Protein AF-A0A1Y1ILW2-F1 (afdb_monomer_lite)

Radius of gyration: 22.12 Å; chains: 1; bounding box: 66×62×63 Å

Structure (mmCIF, N/CA/C/O backbone):
data_AF-A0A1Y1ILW2-F1
#
_entry.id   AF-A0A1Y1ILW2-F1
#
loop_
_atom_site.group_PDB
_atom_site.id
_atom_site.type_symbol
_atom_site.label_atom_id
_atom_site.label_alt_id
_atom_site.label_comp_id
_atom_site.label_asym_id
_atom_site.label_entity_id
_atom_site.label_seq_id
_atom_site.pdbx_PDB_ins_code
_atom_site.Cartn_x
_atom_site.Cartn_y
_atom_site.Cartn_z
_atom_site.occupancy
_atom_site.B_iso_or_equiv
_atom_site.auth_seq_id
_atom_site.auth_comp_id
_atom_site.auth_asym_id
_atom_site.auth_atom_id
_atom_site.pdbx_PDB_model_num
ATOM 1 N N . MET A 1 1 ? 7.623 4.676 -37.669 1.00 34.78 1 MET A N 1
ATOM 2 C CA . MET A 1 1 ? 8.479 3.939 -36.717 1.00 34.78 1 MET A CA 1
ATOM 3 C C . MET A 1 1 ? 7.979 2.504 -36.694 1.00 34.78 1 MET A C 1
ATOM 5 O O . MET A 1 1 ? 6.763 2.345 -36.646 1.00 34.78 1 MET A O 1
ATOM 9 N N . PRO A 1 2 ? 8.833 1.483 -36.864 1.00 28.48 2 PRO A N 1
ATOM 10 C CA . PRO A 1 2 ? 8.373 0.099 -36.853 1.00 28.48 2 PRO A CA 1
ATOM 11 C C . PRO A 1 2 ? 7.865 -0.247 -35.448 1.00 28.48 2 PRO A C 1
ATOM 13 O O . PRO A 1 2 ? 8.516 0.087 -34.461 1.00 28.48 2 PRO A O 1
ATOM 16 N N . LEU A 1 3 ? 6.685 -0.864 -35.373 1.00 36.03 3 LEU A N 1
ATOM 17 C CA . LEU A 1 3 ? 6.118 -1.411 -34.140 1.00 36.03 3 LEU A CA 1
ATOM 18 C C . LEU A 1 3 ? 7.143 -2.366 -33.515 1.00 36.03 3 LEU A C 1
ATOM 20 O O . LEU A 1 3 ? 7.655 -3.244 -34.212 1.00 36.03 3 LEU A O 1
ATOM 24 N N . ALA A 1 4 ? 7.452 -2.181 -32.230 1.00 46.06 4 ALA A N 1
ATOM 25 C CA . ALA A 1 4 ? 8.273 -3.109 -31.466 1.00 46.06 4 ALA A CA 1
ATOM 26 C C . ALA A 1 4 ? 7.672 -4.519 -31.588 1.00 46.06 4 ALA A C 1
ATOM 28 O O . ALA A 1 4 ? 6.571 -4.792 -31.109 1.00 46.06 4 ALA A O 1
ATOM 29 N N . GLY A 1 5 ? 8.360 -5.400 -32.313 1.00 46.09 5 GLY A N 1
ATOM 30 C CA . GLY A 1 5 ? 7.924 -6.773 -32.508 1.00 46.09 5 GLY A CA 1
ATOM 31 C C . GLY A 1 5 ? 8.188 -7.571 -31.242 1.00 46.09 5 GLY A C 1
ATOM 32 O O . GLY A 1 5 ? 9.338 -7.855 -30.921 1.00 46.09 5 GLY A O 1
ATOM 33 N N . SER A 1 6 ? 7.129 -7.949 -30.538 1.00 53.12 6 SER A N 1
ATOM 34 C CA . SER A 1 6 ? 7.211 -8.918 -29.452 1.00 53.12 6 SER A CA 1
ATOM 35 C C . SER A 1 6 ? 7.331 -10.319 -30.055 1.00 53.12 6 SER A C 1
ATOM 37 O O . SER A 1 6 ? 6.362 -10.823 -30.617 1.00 53.12 6 SER A O 1
ATOM 39 N N . GLN A 1 7 ? 8.516 -10.936 -30.008 1.00 54.72 7 GLN A N 1
ATOM 40 C CA . GLN A 1 7 ? 8.699 -12.319 -30.463 1.00 54.72 7 GLN A CA 1
ATOM 41 C C . GLN A 1 7 ? 8.722 -13.262 -29.261 1.00 54.72 7 GLN A C 1
ATOM 43 O O . GLN A 1 7 ? 9.647 -13.235 -28.450 1.00 54.72 7 GLN A O 1
ATOM 48 N N . CYS A 1 8 ? 7.699 -14.108 -29.166 1.00 59.03 8 CYS A N 1
ATOM 49 C CA . CYS A 1 8 ? 7.719 -15.275 -28.297 1.00 59.03 8 CYS A CA 1
ATOM 50 C C . CYS A 1 8 ? 8.484 -16.402 -28.992 1.00 59.03 8 CYS A C 1
ATOM 52 O O . CYS A 1 8 ? 8.041 -16.928 -30.012 1.00 59.03 8 CYS A O 1
ATOM 54 N N . GLY A 1 9 ? 9.667 -16.724 -28.466 1.00 60.38 9 GLY A N 1
ATOM 55 C CA . GLY A 1 9 ? 10.468 -17.866 -28.895 1.00 60.38 9 GLY A CA 1
ATOM 56 C C . GLY A 1 9 ? 10.091 -19.144 -28.139 1.00 60.38 9 GLY A C 1
ATOM 57 O O . GLY A 1 9 ? 8.962 -19.312 -27.683 1.00 60.38 9 GLY A O 1
ATOM 58 N N . ALA A 1 10 ? 11.059 -20.051 -27.973 1.00 51.84 10 ALA A N 1
ATOM 59 C CA . ALA A 1 10 ? 10.920 -21.305 -27.228 1.00 51.84 10 ALA A CA 1
ATOM 60 C C . ALA A 1 10 ? 10.729 -21.067 -25.710 1.00 51.84 10 ALA A C 1
ATOM 62 O O . ALA A 1 10 ? 11.658 -21.243 -24.928 1.00 51.84 10 ALA A O 1
ATOM 63 N N . ALA A 1 11 ? 9.519 -20.658 -25.310 1.00 61.09 11 ALA A N 1
ATOM 64 C CA . ALA A 1 11 ? 9.066 -20.358 -23.942 1.00 61.09 11 ALA A CA 1
ATOM 65 C C . ALA A 1 11 ? 9.570 -19.047 -23.301 1.00 61.09 11 ALA A C 1
ATOM 67 O O . ALA A 1 11 ? 9.170 -18.730 -22.180 1.00 61.09 11 ALA A O 1
ATOM 68 N N . GLN A 1 12 ? 10.387 -18.258 -24.003 1.00 70.94 12 GLN A N 1
ATOM 69 C CA . GLN A 1 12 ? 10.862 -16.953 -23.535 1.00 70.94 12 GLN A CA 1
ATOM 70 C C . GLN A 1 12 ? 10.507 -15.833 -24.515 1.00 70.94 12 GLN A C 1
ATOM 72 O O . GLN A 1 12 ? 10.557 -16.001 -25.736 1.00 70.94 12 GLN A O 1
ATOM 77 N N . PHE A 1 13 ? 10.157 -14.690 -23.940 1.00 80.50 13 PHE A N 1
ATOM 78 C CA . PHE A 1 13 ? 9.831 -13.437 -24.592 1.00 80.50 13 PHE A CA 1
ATOM 79 C C . PHE A 1 13 ? 10.941 -12.417 -24.332 1.00 80.50 13 PHE A C 1
ATOM 81 O O . PHE A 1 13 ? 11.437 -12.317 -23.208 1.00 80.50 13 PHE A O 1
ATOM 88 N N . ARG A 1 14 ? 11.283 -11.647 -25.372 1.00 82.69 14 ARG A N 1
ATOM 89 C CA . ARG A 1 14 ? 12.116 -10.445 -25.279 1.00 82.69 14 ARG A CA 1
ATOM 90 C C . ARG A 1 14 ? 11.407 -9.262 -25.933 1.00 82.69 14 ARG A C 1
ATOM 92 O O . ARG A 1 14 ? 11.089 -9.314 -27.122 1.00 82.69 14 ARG A O 1
ATOM 99 N N . HIS A 1 15 ? 11.187 -8.200 -25.165 1.00 83.19 15 HIS A N 1
ATOM 100 C CA . HIS A 1 15 ? 10.665 -6.914 -25.626 1.00 83.19 15 HIS A CA 1
ATOM 101 C C . HIS A 1 15 ? 11.775 -5.878 -25.711 1.00 83.19 15 HIS A C 1
ATOM 103 O O . HIS A 1 15 ? 12.631 -5.832 -24.828 1.00 83.19 15 HIS A O 1
ATOM 109 N N . LEU A 1 16 ? 11.700 -4.989 -26.699 1.00 83.06 16 LEU A N 1
ATOM 110 C CA . LEU A 1 16 ? 12.537 -3.794 -26.776 1.00 83.06 16 LEU A CA 1
ATOM 111 C C . LEU A 1 16 ? 11.664 -2.598 -27.165 1.00 83.06 16 LEU A C 1
ATOM 113 O O . LEU A 1 16 ? 11.138 -2.565 -28.277 1.00 83.06 16 LEU A O 1
ATOM 117 N N . ALA A 1 17 ? 11.541 -1.620 -26.271 1.00 82.62 17 ALA A N 1
ATOM 118 C CA . ALA A 1 17 ? 10.835 -0.363 -26.514 1.00 82.62 17 ALA A CA 1
ATOM 119 C C . ALA A 1 17 ? 11.516 0.775 -25.747 1.00 82.62 17 ALA A C 1
ATOM 121 O O . ALA A 1 17 ? 11.835 0.612 -24.580 1.00 82.62 17 ALA A O 1
ATOM 122 N N . GLU A 1 18 ? 11.782 1.900 -26.418 1.00 75.00 18 GLU A N 1
ATOM 123 C CA . GLU A 1 18 ? 12.228 3.168 -25.798 1.00 75.00 18 GLU A CA 1
ATOM 124 C C . GLU A 1 18 ? 13.417 3.059 -24.811 1.00 75.00 18 GLU A C 1
ATOM 126 O O . GLU A 1 18 ? 13.522 3.795 -23.835 1.00 75.00 18 GLU A O 1
ATOM 131 N N . GLY A 1 19 ? 14.359 2.141 -25.064 1.00 78.19 19 GLY A N 1
ATOM 132 C CA . GLY A 1 19 ? 15.512 1.913 -24.177 1.00 78.19 19 GLY A CA 1
ATOM 133 C C . GLY A 1 19 ? 15.200 1.058 -22.941 1.00 78.19 19 GLY A C 1
ATOM 134 O O . GLY A 1 19 ? 16.060 0.894 -22.073 1.00 78.19 19 GLY A O 1
ATOM 135 N N . ILE A 1 20 ? 13.995 0.490 -22.871 1.00 87.06 20 ILE A N 1
ATOM 136 C CA . ILE A 1 20 ? 13.592 -0.594 -21.980 1.00 87.06 20 ILE A CA 1
ATOM 137 C C . ILE A 1 20 ? 13.688 -1.923 -22.724 1.00 87.06 20 ILE A C 1
ATOM 139 O O . ILE A 1 20 ? 13.201 -2.095 -23.845 1.00 87.06 20 ILE A O 1
ATOM 143 N N . MET A 1 21 ? 14.290 -2.890 -22.052 1.00 91.12 21 MET A N 1
ATOM 144 C CA . MET A 1 21 ? 14.319 -4.285 -22.439 1.00 91.12 21 MET A CA 1
ATOM 145 C C . MET A 1 21 ? 13.601 -5.112 -21.383 1.00 91.12 21 MET A C 1
ATOM 147 O O . MET A 1 21 ? 13.856 -4.952 -20.190 1.00 91.12 21 MET A O 1
ATOM 151 N N . VAL A 1 22 ? 12.712 -5.999 -21.818 1.00 92.19 22 VAL A N 1
ATOM 152 C CA . VAL A 1 22 ? 11.990 -6.909 -20.922 1.00 92.19 22 VAL A CA 1
ATOM 153 C C . VAL A 1 22 ? 12.237 -8.337 -21.364 1.00 92.19 22 VAL A C 1
ATOM 155 O O . VAL A 1 22 ? 11.965 -8.661 -22.514 1.00 92.19 22 VAL A O 1
ATOM 158 N N . ASP A 1 23 ? 12.712 -9.180 -20.454 1.00 92.62 23 ASP A N 1
ATOM 159 C CA . ASP A 1 23 ? 12.965 -10.600 -20.689 1.00 92.62 23 ASP A CA 1
ATOM 160 C C . ASP A 1 23 ? 12.167 -11.453 -19.694 1.00 92.62 23 ASP A C 1
ATOM 162 O O . ASP A 1 23 ? 12.207 -11.212 -18.489 1.00 92.62 23 ASP A O 1
ATOM 166 N N . GLY A 1 24 ? 11.479 -12.496 -20.153 1.00 90.38 24 GLY A N 1
ATOM 167 C CA . GLY A 1 24 ? 10.886 -13.494 -19.255 1.00 90.38 24 GLY A CA 1
ATOM 168 C C . GLY A 1 24 ? 9.936 -14.460 -19.961 1.00 90.38 24 GLY A C 1
ATOM 169 O O . GLY A 1 24 ? 10.094 -14.676 -21.161 1.00 90.38 24 GLY A O 1
ATOM 170 N N . PRO A 1 25 ? 9.012 -15.126 -19.252 1.00 87.31 25 PRO A N 1
ATOM 171 C CA . PRO A 1 25 ? 8.180 -16.162 -19.852 1.00 87.31 25 PRO A CA 1
ATOM 172 C C . PRO A 1 25 ? 7.079 -15.573 -20.742 1.00 87.31 25 PRO A C 1
ATOM 174 O O . PRO A 1 25 ? 6.517 -14.521 -20.444 1.00 87.31 25 PRO A O 1
ATOM 177 N N . CYS A 1 26 ? 6.744 -16.290 -21.816 1.00 80.88 26 CYS A N 1
ATOM 178 C CA . CYS A 1 26 ? 5.596 -15.964 -22.674 1.00 80.88 26 CYS A CA 1
ATOM 179 C C . CYS A 1 26 ? 4.250 -16.252 -21.999 1.00 80.88 26 CYS A C 1
ATOM 181 O O . CYS A 1 26 ? 3.268 -15.547 -22.223 1.00 80.88 26 CYS A O 1
ATOM 183 N N . GLU A 1 27 ? 4.218 -17.295 -21.170 1.00 90.88 27 GLU A N 1
ATOM 184 C CA . GLU A 1 27 ? 3.029 -17.750 -20.465 1.00 90.88 27 GLU A CA 1
ATOM 185 C C . GLU A 1 27 ? 3.339 -17.890 -18.975 1.00 90.88 27 GLU A C 1
ATOM 187 O O . GLU A 1 27 ? 4.360 -18.465 -18.589 1.00 90.88 27 GLU A O 1
ATOM 192 N N . CYS A 1 28 ? 2.434 -17.402 -18.133 1.00 93.94 28 CYS A N 1
ATOM 193 C CA . CYS A 1 28 ? 2.453 -17.659 -16.697 1.00 93.94 28 CYS A CA 1
ATOM 194 C C . CYS A 1 28 ? 1.222 -18.482 -16.311 1.00 93.94 28 CYS A C 1
ATOM 196 O O . CYS A 1 28 ? 0.184 -18.417 -16.960 1.00 93.94 28 CYS A O 1
ATOM 198 N N . VAL A 1 29 ? 1.304 -19.239 -15.220 1.00 93.81 29 VAL A N 1
ATOM 199 C CA . VAL A 1 29 ? 0.187 -20.072 -14.754 1.00 93.81 29 VAL A CA 1
ATOM 200 C C . VAL A 1 29 ? -0.616 -19.334 -13.686 1.00 93.81 29 VAL A C 1
ATOM 202 O O . VAL A 1 29 ? -0.028 -18.743 -12.777 1.00 93.81 29 VAL A O 1
ATOM 205 N N . VAL A 1 30 ? -1.951 -19.425 -13.751 1.00 93.44 30 VAL A N 1
ATOM 206 C CA . VAL A 1 30 ? -2.861 -18.879 -12.729 1.00 93.44 30 VAL A CA 1
ATOM 207 C C . VAL A 1 30 ? -2.389 -19.233 -11.318 1.00 93.44 30 VAL A C 1
ATOM 209 O O . VAL A 1 30 ? -2.195 -20.404 -10.971 1.00 93.44 30 VAL A O 1
ATOM 212 N N . GLY A 1 31 ? -2.243 -18.203 -10.488 1.00 90.38 31 GLY A N 1
ATOM 213 C CA . GLY A 1 31 ? -1.914 -18.333 -9.078 1.00 90.38 31 GLY A CA 1
ATOM 214 C C . GLY A 1 31 ? -0.495 -18.821 -8.797 1.00 90.38 31 GLY A C 1
ATOM 215 O O . GLY A 1 31 ? -0.198 -19.070 -7.634 1.00 90.38 31 GLY A O 1
ATOM 216 N N . VAL A 1 32 ? 0.382 -18.969 -9.794 1.00 92.31 32 VAL A N 1
ATOM 217 C CA . VAL A 1 32 ? 1.812 -19.270 -9.614 1.00 92.31 32 VAL A CA 1
ATOM 218 C C . VAL A 1 32 ? 2.605 -17.966 -9.716 1.00 92.31 32 VAL A C 1
ATOM 220 O O . VAL A 1 32 ? 2.258 -17.088 -10.500 1.00 92.31 32 VAL A O 1
ATOM 223 N N . LEU A 1 33 ? 3.652 -17.815 -8.897 1.00 93.06 33 LEU A N 1
ATOM 224 C CA . LEU A 1 33 ? 4.528 -16.645 -8.974 1.00 93.06 33 LEU A CA 1
ATOM 225 C C . LEU A 1 33 ? 5.248 -16.640 -10.326 1.00 93.06 33 LEU A C 1
ATOM 227 O O . LEU A 1 33 ? 5.954 -17.595 -10.646 1.00 93.06 33 LEU A O 1
ATOM 231 N N . CYS A 1 34 ? 5.071 -15.567 -11.085 1.00 94.88 34 CYS A N 1
ATOM 232 C CA . CYS A 1 34 ? 5.760 -15.324 -12.341 1.00 94.88 34 CYS A CA 1
ATOM 233 C C . CYS A 1 34 ? 6.741 -14.165 -12.174 1.00 94.88 34 CYS A C 1
ATOM 235 O O . CYS A 1 34 ? 6.528 -13.293 -11.327 1.00 94.88 34 CYS A O 1
ATOM 237 N N . SER A 1 35 ? 7.808 -14.150 -12.970 1.00 95.44 35 SER A N 1
ATOM 238 C CA . SER A 1 35 ? 8.770 -13.055 -12.950 1.00 95.44 35 SER A CA 1
ATOM 239 C C . SER A 1 35 ? 9.281 -12.686 -14.337 1.00 95.44 35 SER A C 1
ATOM 241 O O . SER A 1 35 ? 9.417 -13.531 -15.220 1.00 95.44 35 SER A O 1
ATOM 243 N N . LEU A 1 36 ? 9.566 -11.398 -14.509 1.00 94.88 36 LEU A N 1
ATOM 244 C CA . LEU A 1 36 ? 10.192 -10.804 -15.685 1.00 94.88 36 LEU A CA 1
ATOM 245 C C . LEU A 1 36 ? 11.435 -10.038 -15.224 1.00 94.88 36 LEU A C 1
ATOM 247 O O . LEU A 1 36 ? 11.463 -9.479 -14.129 1.00 94.88 36 LEU A O 1
ATOM 251 N N . THR A 1 37 ? 12.452 -9.971 -16.067 1.00 94.38 37 THR A N 1
ATOM 252 C CA . THR A 1 37 ? 13.574 -9.050 -15.906 1.00 94.38 37 THR A CA 1
ATOM 253 C C . THR A 1 37 ? 13.289 -7.807 -16.728 1.00 94.38 37 THR A C 1
ATOM 255 O O . THR A 1 37 ? 13.063 -7.897 -17.930 1.00 94.38 37 THR A O 1
ATOM 258 N N . VAL A 1 38 ? 13.315 -6.647 -16.086 1.00 91.88 38 VAL A N 1
ATOM 259 C CA . VAL A 1 38 ? 13.247 -5.343 -16.744 1.00 91.88 38 VAL A CA 1
ATOM 260 C C . VAL A 1 38 ? 14.638 -4.738 -16.694 1.00 91.88 38 VAL A C 1
ATOM 262 O O . VAL A 1 38 ? 15.273 -4.717 -15.643 1.00 91.88 38 VAL A O 1
ATOM 265 N N . LEU A 1 39 ? 15.127 -4.249 -17.819 1.00 90.62 39 LEU A N 1
ATOM 266 C CA . LEU A 1 39 ? 16.430 -3.625 -17.951 1.00 90.62 39 LEU A CA 1
ATOM 267 C C . LEU A 1 39 ? 16.278 -2.317 -18.699 1.00 90.62 39 LEU A C 1
ATOM 269 O O . LEU A 1 39 ? 15.481 -2.219 -19.627 1.00 90.62 39 LEU A O 1
ATOM 273 N N . SER A 1 40 ? 17.061 -1.321 -18.314 1.00 86.00 40 SER A N 1
ATOM 274 C CA . SER A 1 40 ? 17.118 -0.085 -19.067 1.00 86.00 40 SER A CA 1
ATOM 275 C C . SER A 1 40 ? 18.531 0.467 -19.175 1.00 86.00 40 SER A C 1
ATOM 277 O O . SER A 1 40 ? 19.337 0.307 -18.254 1.00 86.00 40 SER A O 1
ATOM 279 N N . GLU A 1 41 ? 18.813 1.100 -20.319 1.00 81.56 41 GLU A N 1
ATOM 280 C CA . GLU A 1 41 ? 20.087 1.775 -20.647 1.00 81.56 41 GLU A CA 1
ATOM 281 C C . GLU A 1 41 ? 19.949 3.312 -20.823 1.00 81.56 41 GLU A C 1
ATOM 283 O O . GLU A 1 41 ? 20.945 4.012 -20.957 1.00 81.56 41 GLU A O 1
ATOM 288 N N . ASN A 1 42 ? 18.725 3.860 -20.746 1.00 75.12 42 ASN A N 1
ATOM 289 C CA . ASN A 1 42 ? 18.446 5.296 -20.628 1.00 75.12 42 ASN A CA 1
ATOM 290 C C . ASN A 1 42 ? 18.387 5.867 -19.183 1.00 75.12 42 ASN A C 1
ATOM 292 O O . ASN A 1 42 ? 17.310 5.932 -18.591 1.00 75.12 42 ASN A O 1
ATOM 296 N N . GLU A 1 43 ? 19.505 6.385 -18.663 1.00 72.69 43 GLU A N 1
ATOM 297 C CA . GLU A 1 43 ? 19.672 6.903 -17.282 1.00 72.69 43 GLU A CA 1
ATOM 298 C C . GLU A 1 43 ? 18.587 7.864 -16.754 1.00 72.69 43 GLU A C 1
ATOM 300 O O . GLU A 1 43 ? 18.409 7.990 -15.539 1.00 72.69 43 GLU A O 1
ATOM 305 N N . THR A 1 44 ? 17.822 8.490 -17.655 1.00 67.06 44 THR A N 1
ATOM 306 C CA . THR A 1 44 ? 16.692 9.381 -17.357 1.00 67.06 44 THR A CA 1
ATOM 307 C C . THR A 1 44 ? 15.701 8.779 -16.350 1.00 67.06 44 THR A C 1
ATOM 309 O O . THR A 1 44 ? 15.153 9.518 -15.531 1.00 67.06 44 THR A O 1
ATOM 312 N N . TYR A 1 45 ? 15.502 7.453 -16.360 1.00 62.12 45 TYR A N 1
ATOM 313 C CA . TYR A 1 45 ? 14.399 6.805 -15.637 1.00 62.12 45 TYR A CA 1
ATOM 314 C C . TYR A 1 45 ? 14.751 6.172 -14.274 1.00 62.12 45 TYR A C 1
ATOM 316 O O . TYR A 1 45 ? 13.870 5.553 -13.679 1.00 62.12 45 TYR A O 1
ATOM 324 N N . TRP A 1 46 ? 15.996 6.243 -13.769 1.00 63.59 46 TRP A N 1
ATOM 325 C CA . TRP A 1 46 ? 16.350 5.490 -12.541 1.00 63.59 46 TRP A CA 1
ATOM 326 C C . TRP A 1 46 ? 17.480 6.017 -11.665 1.00 63.59 46 TRP A C 1
ATOM 328 O O . TRP A 1 46 ? 17.912 5.258 -10.794 1.00 63.59 46 TRP A O 1
ATOM 338 N N . ASP A 1 47 ? 18.000 7.233 -11.856 1.00 60.72 47 ASP A N 1
ATOM 339 C CA . ASP A 1 47 ? 19.113 7.727 -11.028 1.00 60.72 47 ASP A CA 1
ATOM 340 C C . ASP A 1 47 ? 18.854 7.482 -9.524 1.00 60.72 47 ASP A C 1
ATOM 342 O O . ASP A 1 47 ? 18.052 8.129 -8.852 1.00 60.72 47 ASP A O 1
ATOM 346 N N . THR A 1 48 ? 19.525 6.483 -8.955 1.00 51.66 48 THR A N 1
ATOM 347 C CA . THR A 1 48 ? 19.192 6.017 -7.610 1.00 51.66 48 THR A CA 1
ATOM 348 C C . THR A 1 48 ? 19.620 6.993 -6.533 1.00 51.66 48 THR A C 1
ATOM 350 O O . THR A 1 48 ? 19.037 6.972 -5.448 1.00 51.66 48 THR A O 1
ATOM 353 N N . LEU A 1 49 ? 20.609 7.837 -6.836 1.00 53.41 49 LEU A N 1
ATOM 354 C CA . LEU A 1 49 ? 21.180 8.811 -5.911 1.00 53.41 49 LEU A CA 1
ATOM 355 C C . LEU A 1 49 ? 20.346 10.087 -5.862 1.00 53.41 49 LEU A C 1
ATOM 357 O O . LEU A 1 49 ? 20.266 10.734 -4.816 1.00 53.41 49 LEU A O 1
ATOM 361 N N . ASN A 1 50 ? 19.672 10.418 -6.959 1.00 58.78 50 ASN A N 1
ATOM 362 C CA . ASN A 1 50 ? 18.686 11.474 -6.950 1.00 58.78 50 ASN A CA 1
ATOM 363 C C . ASN A 1 50 ? 17.380 10.954 -6.314 1.00 58.78 50 ASN A C 1
ATOM 365 O O . ASN A 1 50 ? 16.679 10.086 -6.843 1.00 58.78 50 ASN A O 1
ATOM 369 N N . LYS A 1 51 ? 17.048 11.474 -5.124 1.00 52.41 51 LYS A N 1
ATOM 370 C CA . LYS A 1 51 ? 15.775 11.176 -4.441 1.00 52.41 51 LYS A CA 1
ATOM 371 C C . LYS A 1 51 ? 14.569 11.668 -5.244 1.00 52.41 51 LYS A C 1
ATOM 373 O O . LYS A 1 51 ? 13.473 11.198 -5.010 1.00 52.41 51 LYS A O 1
ATOM 378 N N . GLU A 1 52 ? 14.762 12.589 -6.178 1.00 50.22 52 GLU A N 1
ATOM 379 C CA . GLU A 1 52 ? 13.740 13.077 -7.106 1.00 50.22 52 GLU A CA 1
ATOM 380 C C . GLU A 1 52 ? 13.735 12.302 -8.429 1.00 50.22 52 GLU A C 1
ATOM 382 O O . GLU A 1 52 ? 12.922 12.601 -9.300 1.00 50.22 52 GLU A O 1
ATOM 387 N N . ALA A 1 53 ? 14.631 11.321 -8.598 1.00 53.31 53 ALA A N 1
ATOM 388 C CA . ALA A 1 53 ? 14.662 10.520 -9.808 1.00 53.31 53 ALA A CA 1
ATOM 389 C C . ALA A 1 53 ? 13.423 9.656 -9.960 1.00 53.31 53 ALA A C 1
ATOM 391 O O . ALA A 1 53 ? 12.822 9.177 -8.995 1.00 53.31 53 ALA A O 1
ATOM 392 N N . GLN A 1 54 ? 13.131 9.444 -11.232 1.00 62.31 54 GLN A N 1
ATOM 393 C CA . GLN A 1 54 ? 11.987 8.739 -11.753 1.00 62.31 54 GLN A CA 1
ATOM 394 C C . GLN A 1 54 ? 11.976 7.287 -11.293 1.00 62.31 54 GLN A C 1
ATOM 396 O O . GLN A 1 54 ? 13.008 6.670 -11.017 1.00 62.31 54 GLN A O 1
ATOM 401 N N . GLU A 1 55 ? 10.772 6.745 -11.224 1.00 70.81 55 GLU A N 1
ATOM 402 C CA . GLU A 1 55 ? 10.574 5.341 -10.945 1.00 70.81 55 GLU A CA 1
ATOM 403 C C . GLU A 1 55 ? 9.740 4.684 -12.001 1.00 70.81 55 GLU A C 1
ATOM 405 O O . GLU A 1 55 ? 8.807 5.281 -12.541 1.00 70.81 55 GLU A O 1
ATOM 410 N N . ILE A 1 56 ? 10.050 3.411 -12.204 1.00 80.00 56 ILE A N 1
ATOM 411 C CA . ILE A 1 56 ? 9.224 2.551 -13.014 1.00 80.00 56 ILE A CA 1
ATOM 412 C C . ILE A 1 56 ? 8.147 1.872 -12.165 1.00 80.00 56 ILE A C 1
ATOM 414 O O . ILE A 1 56 ? 8.388 1.446 -11.036 1.00 80.00 56 ILE A O 1
ATOM 418 N N . VAL A 1 57 ? 6.962 1.733 -12.745 1.00 83.06 57 VAL A N 1
ATOM 419 C CA . VAL A 1 57 ? 5.877 0.885 -12.249 1.00 83.06 57 VAL A CA 1
ATOM 420 C C . VAL A 1 57 ? 5.461 -0.026 -13.394 1.00 83.06 57 VAL A C 1
ATOM 422 O O . VAL A 1 57 ? 5.287 0.439 -14.519 1.00 83.06 57 VAL A O 1
ATOM 425 N N . LEU A 1 58 ? 5.289 -1.317 -13.115 1.00 88.81 58 LEU A N 1
ATOM 426 C CA . LEU A 1 58 ? 4.771 -2.286 -14.077 1.00 88.81 58 LEU A CA 1
ATOM 427 C C . LEU A 1 58 ? 3.386 -2.737 -13.631 1.00 88.81 58 LEU A C 1
ATOM 429 O O . LEU A 1 58 ? 3.257 -3.382 -12.593 1.00 88.81 58 LEU A O 1
ATOM 433 N N . TYR A 1 59 ? 2.359 -2.418 -14.410 1.00 89.56 59 TYR A N 1
ATOM 434 C CA . TYR A 1 59 ? 0.990 -2.849 -14.139 1.00 89.56 59 TYR A CA 1
ATOM 435 C C . TYR A 1 59 ? 0.427 -3.684 -15.284 1.00 89.56 59 TYR A C 1
ATOM 437 O O . TYR A 1 59 ? 0.908 -3.638 -16.416 1.00 89.56 59 TYR A O 1
ATOM 445 N N . PHE A 1 60 ? -0.597 -4.464 -14.960 1.00 91.75 60 PHE A N 1
ATOM 446 C CA . PHE A 1 60 ? -1.248 -5.391 -15.872 1.00 91.75 60 PHE A CA 1
ATOM 447 C C . PHE A 1 60 ? -2.711 -4.999 -16.051 1.00 91.75 60 PHE A C 1
ATOM 449 O O . PHE A 1 60 ? -3.418 -4.766 -15.068 1.00 91.75 60 PHE A O 1
ATOM 456 N N . LEU A 1 61 ? -3.162 -4.957 -17.303 1.00 91.69 61 LEU A N 1
ATOM 457 C CA . LEU A 1 61 ? -4.551 -4.743 -17.696 1.00 91.69 61 LEU A CA 1
ATOM 458 C C . LEU A 1 61 ? -5.057 -5.962 -18.469 1.00 91.69 61 LEU A C 1
ATOM 460 O O . LEU A 1 61 ? -4.589 -6.227 -19.572 1.00 91.69 61 LEU A O 1
ATOM 464 N N . GLY A 1 62 ? -6.029 -6.684 -17.924 1.00 92.69 62 GLY A N 1
ATOM 465 C CA . GLY A 1 62 ? -6.627 -7.844 -18.587 1.00 92.69 62 GLY A CA 1
ATOM 466 C C . GLY A 1 62 ? -8.006 -8.163 -18.005 1.00 92.69 62 GLY A C 1
ATOM 467 O O . GLY A 1 62 ? -8.780 -7.236 -17.753 1.00 92.69 62 GLY A O 1
ATOM 468 N N . PRO A 1 63 ? -8.328 -9.445 -17.762 1.00 93.19 63 PRO A N 1
ATOM 469 C CA . PRO A 1 63 ? -9.507 -9.840 -16.985 1.00 93.19 63 PRO A CA 1
ATOM 470 C C . PRO A 1 63 ? -9.587 -9.153 -15.609 1.00 93.19 63 PRO A C 1
ATOM 472 O O . PRO A 1 63 ? -10.665 -8.744 -15.171 1.00 93.19 63 PRO A O 1
ATOM 475 N N . SER A 1 64 ? -8.430 -8.953 -14.974 1.00 91.88 64 SER A N 1
ATOM 476 C CA . SER A 1 64 ? -8.255 -8.165 -13.752 1.00 91.88 64 SER A CA 1
ATOM 477 C C . SER A 1 64 ? -7.134 -7.130 -13.894 1.00 91.88 64 SER A C 1
ATOM 479 O O . SER A 1 64 ? -6.389 -7.134 -14.880 1.00 91.88 64 SER A O 1
ATOM 481 N N . ARG A 1 65 ? -7.017 -6.210 -12.926 1.00 90.62 65 ARG A N 1
ATOM 482 C CA . ARG A 1 65 ? -5.821 -5.362 -12.780 1.00 90.62 65 ARG A CA 1
ATOM 483 C C . ARG A 1 65 ? -4.915 -5.880 -11.688 1.00 90.62 65 ARG A C 1
ATOM 485 O O . ARG A 1 65 ? -5.381 -6.266 -10.619 1.00 90.62 65 ARG A O 1
ATOM 492 N N . ALA A 1 66 ? -3.620 -5.763 -11.930 1.00 89.81 66 ALA A N 1
ATOM 493 C CA . ALA A 1 66 ? -2.604 -5.990 -10.919 1.00 89.81 66 ALA A CA 1
ATOM 494 C C . ALA A 1 66 ? -1.397 -5.087 -11.157 1.00 89.81 66 ALA A C 1
ATOM 496 O O . ALA A 1 66 ? -1.292 -4.403 -12.177 1.00 89.81 66 ALA A O 1
ATOM 497 N N . VAL A 1 67 ? -0.462 -5.130 -10.219 1.00 87.88 67 VAL A N 1
ATOM 498 C CA . VAL A 1 67 ? 0.842 -4.491 -10.334 1.00 87.88 67 VAL A CA 1
ATOM 499 C C . VAL A 1 67 ? 1.925 -5.519 -10.018 1.00 87.88 67 VAL A C 1
ATOM 501 O O . VAL A 1 67 ? 1.711 -6.406 -9.192 1.00 87.88 67 VAL A O 1
ATOM 504 N N . ALA A 1 68 ? 3.071 -5.427 -10.685 1.00 90.62 68 ALA A N 1
ATOM 505 C CA . ALA A 1 68 ? 4.234 -6.223 -10.334 1.00 90.62 68 ALA A CA 1
ATOM 506 C C . ALA A 1 68 ? 4.952 -5.612 -9.133 1.00 90.62 68 ALA A C 1
ATOM 508 O O . ALA A 1 68 ? 5.157 -4.403 -9.053 1.00 90.62 68 ALA A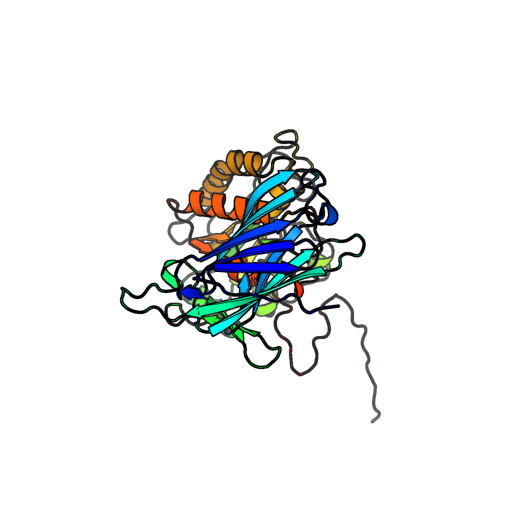 O 1
ATOM 509 N N . GLU A 1 69 ? 5.420 -6.467 -8.239 1.00 87.62 69 GLU A N 1
ATOM 510 C CA . GLU A 1 69 ? 6.406 -6.091 -7.244 1.00 87.62 69 GLU A CA 1
ATOM 511 C C . GLU A 1 69 ? 7.777 -5.983 -7.918 1.00 87.62 69 GLU A C 1
ATOM 513 O O . GLU A 1 69 ? 8.247 -6.932 -8.547 1.00 87.62 69 GLU A O 1
ATOM 518 N N . LEU A 1 70 ? 8.426 -4.827 -7.794 1.00 86.19 70 LEU A N 1
ATOM 519 C CA . LEU A 1 70 ? 9.730 -4.579 -8.399 1.00 86.19 70 LEU A CA 1
ATOM 520 C C . LEU A 1 70 ? 10.836 -4.703 -7.354 1.00 86.19 70 LEU A C 1
ATOM 522 O O . LEU A 1 70 ? 10.839 -3.999 -6.344 1.00 86.19 70 LEU A O 1
ATOM 526 N N . GLN A 1 71 ? 11.813 -5.561 -7.628 1.00 85.19 71 GLN A N 1
ATOM 527 C CA . GLN A 1 71 ? 13.055 -5.657 -6.875 1.00 85.19 71 GLN A CA 1
ATOM 528 C C . GLN A 1 71 ? 14.207 -5.166 -7.741 1.00 85.19 71 GLN A C 1
ATOM 530 O O . GLN A 1 71 ? 14.440 -5.681 -8.829 1.00 85.19 71 GLN A O 1
ATOM 535 N N . ALA A 1 72 ? 14.958 -4.193 -7.244 1.00 81.50 72 ALA A N 1
ATOM 536 C CA . ALA A 1 72 ? 16.185 -3.765 -7.890 1.00 81.50 72 ALA A CA 1
ATOM 537 C C . ALA A 1 72 ? 17.260 -4.860 -7.847 1.00 81.50 72 ALA A C 1
ATOM 539 O O . ALA A 1 72 ? 17.581 -5.370 -6.774 1.00 81.50 72 ALA A O 1
ATOM 540 N N . ASN A 1 73 ? 17.851 -5.168 -9.001 1.00 83.00 73 ASN A N 1
ATOM 541 C CA . ASN A 1 73 ? 18.969 -6.108 -9.109 1.00 83.00 73 ASN A CA 1
ATOM 542 C C . ASN A 1 73 ? 20.309 -5.379 -9.258 1.00 83.00 73 ASN A C 1
ATOM 544 O O . ASN A 1 73 ? 21.323 -5.809 -8.715 1.00 83.00 73 ASN A O 1
ATOM 548 N N . HIS A 1 74 ? 20.327 -4.293 -10.035 1.00 79.50 74 HIS A N 1
ATOM 549 C CA . HIS A 1 74 ? 21.542 -3.549 -10.351 1.00 79.50 74 HIS A CA 1
ATOM 550 C C . HIS A 1 74 ? 21.214 -2.108 -10.733 1.00 79.50 74 HIS A C 1
ATOM 552 O O . HIS A 1 74 ? 20.279 -1.885 -11.501 1.00 79.50 74 HIS A O 1
ATOM 558 N N . PHE A 1 75 ? 22.037 -1.169 -10.266 1.00 75.25 75 PHE A N 1
ATOM 559 C CA . PHE A 1 75 ? 21.992 0.234 -10.657 1.00 75.25 75 PHE A CA 1
ATOM 560 C C . PHE A 1 75 ? 23.396 0.781 -10.884 1.00 75.25 75 PHE A C 1
ATOM 562 O O . PHE A 1 75 ? 24.286 0.644 -10.046 1.00 75.25 75 PHE A O 1
ATOM 569 N N . SER A 1 76 ? 23.563 1.435 -12.022 1.00 74.31 76 SER A N 1
ATOM 570 C CA . SER A 1 76 ? 24.718 2.239 -12.392 1.00 74.31 76 SER A CA 1
ATOM 571 C C . SER A 1 76 ? 24.233 3.419 -13.243 1.00 74.31 76 SER A C 1
ATOM 573 O O . SER A 1 76 ? 23.110 3.361 -13.760 1.00 74.31 76 SER A O 1
ATOM 575 N N . PRO A 1 77 ? 25.060 4.460 -13.447 1.00 70.12 77 PRO A N 1
ATOM 576 C CA . PRO A 1 77 ? 24.717 5.539 -14.372 1.00 70.12 77 PRO A CA 1
ATOM 577 C C . PRO A 1 77 ? 24.353 5.017 -15.769 1.00 70.12 77 PRO A C 1
ATOM 579 O O . PRO A 1 77 ? 23.401 5.474 -16.373 1.00 70.12 77 PRO A O 1
ATOM 582 N N . ALA A 1 78 ? 25.036 3.975 -16.251 1.00 76.25 78 ALA A N 1
ATOM 583 C CA . ALA A 1 78 ? 24.810 3.441 -17.594 1.00 76.25 78 ALA A CA 1
ATOM 584 C C . ALA A 1 78 ? 23.648 2.437 -17.699 1.00 76.25 78 ALA A C 1
ATOM 586 O O . ALA A 1 78 ? 23.199 2.136 -18.802 1.00 76.25 78 ALA A O 1
ATOM 587 N N . ARG A 1 79 ? 23.210 1.834 -16.586 1.00 83.25 79 ARG A N 1
ATOM 588 C CA . ARG A 1 79 ? 22.276 0.700 -16.627 1.00 83.25 79 ARG A CA 1
ATOM 589 C C . ARG A 1 79 ? 21.545 0.490 -15.313 1.00 83.25 79 ARG A C 1
ATOM 591 O O . ARG A 1 79 ? 22.180 0.414 -14.259 1.00 83.25 79 ARG A O 1
ATOM 598 N N . ALA A 1 80 ? 20.248 0.226 -15.414 1.00 84.81 80 ALA A N 1
ATOM 599 C CA . ALA A 1 80 ? 19.437 -0.315 -14.333 1.00 84.81 80 ALA A CA 1
ATOM 600 C C . ALA A 1 80 ? 18.781 -1.636 -14.715 1.00 84.81 80 ALA A C 1
ATOM 602 O O . ALA A 1 80 ? 18.527 -1.917 -15.887 1.00 84.81 80 ALA A O 1
ATOM 603 N N . SER A 1 81 ? 18.502 -2.460 -13.710 1.00 88.50 81 SER A N 1
ATOM 604 C CA . SER A 1 81 ? 17.668 -3.640 -13.896 1.00 88.50 81 SER A CA 1
ATOM 605 C C . SER A 1 81 ? 16.879 -4.003 -12.650 1.00 88.50 81 SER A C 1
ATOM 607 O O . SER A 1 81 ? 17.353 -3.845 -11.520 1.00 88.50 81 SER A O 1
ATOM 609 N N . TRP A 1 82 ? 15.697 -4.556 -12.889 1.00 90.31 82 TRP A N 1
ATOM 610 C CA . TRP A 1 82 ? 14.742 -4.987 -11.887 1.00 90.31 82 TRP A CA 1
ATOM 611 C C . TRP A 1 82 ? 14.249 -6.396 -12.196 1.00 90.31 82 TRP A C 1
ATOM 613 O O . TRP A 1 82 ? 14.084 -6.771 -13.356 1.00 90.31 82 TRP A O 1
ATOM 623 N N . THR A 1 83 ? 13.964 -7.159 -11.149 1.00 92.50 83 THR A N 1
ATOM 624 C CA . THR A 1 83 ? 13.102 -8.335 -11.226 1.00 92.50 83 THR A CA 1
ATOM 625 C C . THR A 1 83 ? 11.690 -7.882 -10.899 1.00 92.50 83 THR A C 1
ATOM 627 O O . THR A 1 83 ? 11.444 -7.366 -9.810 1.00 92.50 83 THR A O 1
ATOM 630 N N . ALA A 1 84 ? 10.769 -8.063 -11.836 1.00 93.00 84 ALA A N 1
ATOM 631 C CA . ALA A 1 84 ? 9.356 -7.810 -11.645 1.00 93.00 84 ALA A CA 1
ATOM 632 C C . ALA A 1 84 ? 8.633 -9.122 -11.351 1.00 93.00 84 ALA A C 1
ATOM 634 O O . ALA A 1 84 ? 8.546 -9.977 -12.228 1.00 93.00 84 ALA A O 1
ATOM 635 N N . SER A 1 85 ? 8.115 -9.275 -10.137 1.00 93.56 85 SER A N 1
ATOM 636 C CA . SER A 1 85 ? 7.414 -10.475 -9.678 1.00 93.56 85 SER A CA 1
ATOM 637 C C . SER A 1 85 ? 5.918 -10.206 -9.553 1.00 93.56 85 SER A C 1
ATOM 639 O O . SER A 1 85 ? 5.510 -9.172 -9.031 1.00 93.56 85 SER A O 1
ATOM 641 N N . PHE A 1 86 ? 5.078 -11.127 -10.019 1.00 92.75 86 PHE A N 1
ATOM 642 C CA . PHE A 1 86 ? 3.623 -10.965 -9.973 1.00 92.75 86 PHE A CA 1
ATOM 643 C C . PHE A 1 86 ? 2.895 -12.306 -9.895 1.00 92.75 86 PHE A C 1
ATOM 645 O O . PHE A 1 86 ? 3.426 -13.361 -10.250 1.00 92.75 86 PHE A O 1
ATOM 652 N N . ARG A 1 87 ? 1.648 -12.260 -9.421 1.00 93.00 87 ARG A N 1
ATOM 653 C CA . ARG A 1 87 ? 0.741 -13.407 -9.358 1.00 93.00 87 ARG A CA 1
ATOM 654 C C . ARG A 1 87 ? -0.647 -12.965 -9.799 1.00 93.00 87 ARG A C 1
ATOM 65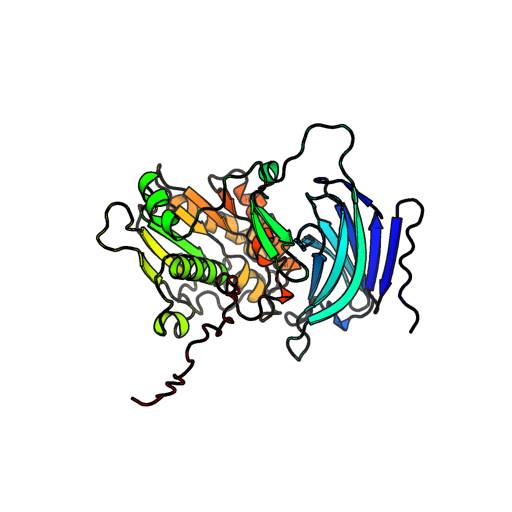6 O O . ARG A 1 87 ? -1.256 -12.123 -9.150 1.00 93.00 87 ARG A O 1
ATOM 663 N N . LEU A 1 88 ? -1.124 -13.538 -10.898 1.00 93.69 88 LEU A N 1
ATOM 664 C CA . LEU A 1 88 ? -2.438 -13.250 -11.471 1.00 93.69 88 LEU A CA 1
ATOM 665 C C . LEU A 1 88 ? -3.362 -14.450 -11.278 1.00 93.69 88 LEU A C 1
ATOM 667 O O . LEU A 1 88 ? -2.932 -15.600 -11.398 1.00 93.69 88 LEU A O 1
ATOM 671 N N . TRP A 1 89 ? -4.618 -14.177 -10.932 1.00 93.00 89 TRP A N 1
ATOM 672 C CA . TRP A 1 89 ? -5.588 -15.198 -10.521 1.00 93.00 89 TRP A CA 1
ATOM 673 C C . TRP A 1 89 ? -6.637 -15.521 -11.578 1.00 93.00 89 TRP A C 1
ATOM 675 O O . TRP A 1 89 ? -7.249 -16.586 -11.505 1.00 93.00 89 TRP A O 1
ATOM 685 N N . ASP A 1 90 ? -6.800 -14.654 -12.571 1.00 93.06 90 ASP A N 1
ATOM 686 C CA . ASP A 1 90 ? -7.694 -14.888 -13.695 1.00 93.06 90 ASP A CA 1
ATOM 687 C C . ASP A 1 90 ? -6.872 -15.265 -14.929 1.00 93.06 90 ASP A C 1
ATOM 689 O O . ASP A 1 90 ? -5.835 -14.670 -15.223 1.00 93.06 90 ASP A O 1
ATOM 693 N N . ALA A 1 91 ? -7.322 -16.295 -15.642 1.00 94.12 91 ALA A N 1
ATOM 694 C CA . ALA A 1 91 ? -6.715 -16.685 -16.906 1.00 94.12 91 ALA A CA 1
ATOM 695 C C . ALA A 1 91 ? -7.135 -15.719 -18.022 1.00 94.12 91 ALA A C 1
ATOM 697 O O . ALA A 1 91 ? -8.273 -15.249 -18.045 1.00 94.12 91 ALA A O 1
ATOM 698 N N . GLY A 1 92 ? -6.239 -15.481 -18.974 1.00 94.56 92 GLY A N 1
ATOM 699 C CA . GLY A 1 92 ? -6.478 -14.624 -20.129 1.00 94.56 92 GLY A CA 1
ATOM 700 C C . GLY A 1 92 ? -5.246 -13.825 -20.531 1.00 94.56 92 GLY A C 1
ATOM 701 O O . GLY A 1 92 ? -4.176 -13.949 -19.934 1.00 94.56 92 GLY A O 1
ATOM 702 N N . ASP A 1 93 ? -5.416 -12.995 -21.552 1.00 94.00 93 ASP A N 1
ATOM 703 C CA . ASP A 1 93 ? -4.365 -12.108 -22.034 1.00 94.00 93 ASP A CA 1
ATOM 704 C C . ASP A 1 93 ? -4.357 -10.803 -21.238 1.00 94.00 93 ASP A C 1
ATOM 706 O O . ASP A 1 93 ? -5.393 -10.162 -21.041 1.00 94.00 93 ASP A O 1
ATOM 710 N N . TYR A 1 94 ? -3.167 -10.402 -20.798 1.00 93.31 94 TYR A N 1
ATOM 711 C CA . TYR A 1 94 ? -2.926 -9.141 -20.116 1.00 93.31 94 TYR A CA 1
ATOM 712 C C . TYR A 1 94 ? -2.006 -8.264 -20.960 1.00 93.31 94 TYR A C 1
ATOM 714 O O . TYR A 1 94 ? -0.976 -8.711 -21.466 1.00 93.31 94 TYR A O 1
ATOM 722 N N . GLN A 1 95 ? -2.349 -6.984 -21.056 1.00 92.75 95 GLN A N 1
ATOM 723 C CA . GLN A 1 95 ? -1.424 -5.941 -21.469 1.00 92.75 95 GLN A CA 1
ATOM 724 C C . GLN A 1 95 ? -0.595 -5.525 -20.252 1.00 92.75 95 GLN A C 1
ATOM 726 O O . GLN A 1 95 ? -1.124 -4.996 -19.274 1.00 92.75 95 GLN A O 1
ATOM 731 N N . ALA A 1 96 ? 0.703 -5.780 -20.311 1.00 92.31 96 ALA A N 1
ATOM 732 C CA . ALA A 1 96 ? 1.685 -5.335 -19.342 1.00 92.31 96 ALA A CA 1
ATOM 733 C C . ALA A 1 96 ? 2.242 -3.980 -19.788 1.00 92.31 96 ALA A C 1
ATOM 735 O O . ALA A 1 96 ? 2.653 -3.824 -20.938 1.00 92.31 96 ALA A O 1
ATOM 736 N N . ILE A 1 97 ? 2.231 -2.992 -18.897 1.00 90.62 97 ILE A N 1
ATOM 737 C CA . ILE A 1 97 ? 2.619 -1.616 -19.210 1.00 90.62 97 ILE A CA 1
ATOM 738 C C . ILE A 1 97 ? 3.629 -1.139 -18.172 1.00 90.62 97 ILE A C 1
ATOM 740 O O . ILE A 1 97 ? 3.352 -1.159 -16.971 1.00 90.62 97 ILE A O 1
ATOM 744 N N . ILE A 1 98 ? 4.793 -0.695 -18.647 1.00 88.56 98 ILE A N 1
ATOM 745 C CA . ILE A 1 98 ? 5.825 -0.052 -17.834 1.00 88.56 98 ILE A CA 1
ATOM 746 C C . ILE A 1 98 ? 5.655 1.456 -17.976 1.00 88.56 98 ILE A C 1
ATOM 748 O O . ILE A 1 98 ? 5.762 2.000 -19.077 1.00 88.56 98 ILE A O 1
ATOM 752 N N . LEU A 1 99 ? 5.409 2.132 -16.858 1.00 83.31 99 LEU A N 1
ATOM 753 C CA . LEU A 1 99 ? 5.390 3.591 -16.789 1.00 83.31 99 LEU A CA 1
ATOM 754 C C . LEU A 1 99 ? 6.606 4.085 -16.036 1.00 83.31 99 LEU A C 1
ATOM 756 O O . LEU A 1 99 ? 6.923 3.532 -14.990 1.00 83.31 99 LEU A O 1
ATOM 760 N N . GLY A 1 100 ? 7.201 5.163 -16.526 1.00 77.81 100 GLY A N 1
ATOM 761 C CA . GLY A 1 100 ? 8.048 6.057 -15.758 1.00 77.81 100 GLY A CA 1
ATOM 762 C C . GLY A 1 100 ? 7.178 7.149 -15.147 1.00 77.81 100 GLY A C 1
ATOM 763 O O . GLY A 1 100 ? 6.400 7.803 -15.846 1.00 77.81 100 GLY A O 1
ATOM 764 N N . GLY A 1 101 ? 7.265 7.331 -13.836 1.00 67.69 101 GLY A N 1
ATOM 765 C CA . GLY A 1 101 ? 6.650 8.458 -13.143 1.00 67.69 101 GLY A CA 1
ATOM 766 C C . GLY A 1 101 ? 7.632 9.599 -12.911 1.00 67.69 101 GLY A C 1
ATOM 767 O O . GLY A 1 101 ? 8.845 9.402 -12.931 1.00 67.69 101 GLY A O 1
ATOM 768 N N . CYS A 1 102 ? 7.086 10.775 -12.587 1.00 57.91 102 CYS A N 1
ATOM 769 C CA . CYS A 1 102 ? 7.841 11.881 -12.000 1.00 57.91 102 CYS A CA 1
ATOM 770 C C . CYS A 1 102 ? 8.861 12.576 -12.914 1.00 57.91 102 CYS A C 1
ATOM 772 O O . CYS A 1 102 ? 9.968 12.916 -12.497 1.00 57.91 102 CYS A O 1
ATOM 774 N N . ASN A 1 103 ? 8.473 12.875 -14.157 1.00 48.94 103 ASN A N 1
ATOM 775 C CA . ASN A 1 103 ? 9.206 13.869 -14.943 1.00 48.94 103 ASN A CA 1
ATOM 776 C C . ASN A 1 103 ? 9.039 15.286 -14.346 1.00 48.94 103 ASN A C 1
ATOM 778 O O . ASN A 1 103 ? 8.186 15.516 -13.486 1.00 48.94 103 ASN A O 1
ATOM 782 N N . ALA A 1 104 ? 9.823 16.261 -14.819 1.00 42.25 104 ALA A N 1
ATOM 783 C CA . ALA A 1 104 ? 9.757 17.659 -14.364 1.00 42.25 104 ALA A CA 1
ATOM 784 C C . ALA A 1 104 ? 8.353 18.308 -14.482 1.00 42.25 104 ALA A C 1
ATOM 786 O O . ALA A 1 104 ? 8.132 19.390 -13.944 1.00 42.25 104 ALA A O 1
ATOM 787 N N . ALA A 1 105 ? 7.406 17.656 -15.167 1.00 48.72 105 ALA A N 1
ATOM 788 C CA . ALA A 1 105 ? 6.016 18.070 -15.325 1.00 48.72 105 ALA A CA 1
ATOM 789 C C . ALA A 1 105 ? 5.012 17.225 -14.507 1.00 48.72 105 ALA A C 1
ATOM 791 O O . ALA A 1 105 ? 3.806 17.342 -14.727 1.00 48.72 105 ALA A O 1
ATOM 792 N N . SER A 1 106 ? 5.476 16.358 -13.595 1.00 54.56 106 SER A N 1
ATOM 793 C CA . SER A 1 106 ? 4.635 15.416 -12.830 1.00 54.56 106 SER A CA 1
ATOM 794 C C . SER A 1 106 ? 3.777 14.495 -13.716 1.00 54.56 106 SER A C 1
ATOM 796 O O . SER A 1 106 ? 2.696 14.056 -13.320 1.00 54.56 106 SER A O 1
ATOM 798 N N . GLY A 1 107 ? 4.238 14.225 -14.940 1.00 61.25 107 GLY A N 1
ATOM 799 C CA . GLY A 1 107 ? 3.573 13.359 -15.907 1.00 61.25 107 GLY A CA 1
ATOM 800 C C . GLY A 1 107 ? 3.978 11.893 -15.768 1.00 61.25 107 GLY A C 1
ATOM 801 O O . GLY A 1 107 ? 5.057 11.573 -15.269 1.00 61.25 107 GLY A O 1
ATOM 802 N N . LEU A 1 108 ? 3.097 11.014 -16.249 1.00 73.12 108 LEU A N 1
ATOM 803 C CA . LEU A 1 108 ? 3.414 9.618 -16.534 1.00 73.12 108 LEU A CA 1
ATOM 804 C C . LEU A 1 108 ? 3.874 9.492 -17.973 1.00 73.12 108 LEU A C 1
ATOM 806 O O . LEU A 1 108 ? 3.208 9.992 -18.881 1.00 73.12 108 LEU A O 1
ATOM 810 N N . GLU A 1 109 ? 4.966 8.774 -18.168 1.00 79.31 109 GLU A N 1
ATOM 811 C CA . GLU A 1 109 ? 5.474 8.398 -19.476 1.00 79.31 109 GLU A CA 1
ATOM 812 C C . GLU A 1 109 ? 5.362 6.885 -19.617 1.00 79.31 109 GLU A C 1
ATOM 814 O O . GLU A 1 109 ? 5.778 6.139 -18.732 1.00 79.31 109 GLU A O 1
ATOM 819 N N . LYS A 1 110 ? 4.756 6.415 -20.707 1.00 85.94 110 LYS A N 1
ATOM 820 C CA . LYS A 1 110 ? 4.721 4.985 -21.006 1.00 85.94 110 LYS A CA 1
ATOM 821 C C . LYS A 1 110 ? 6.033 4.611 -21.675 1.00 85.94 110 LYS A C 1
ATOM 823 O O . LYS A 1 110 ? 6.236 5.038 -22.797 1.00 85.94 110 LYS A O 1
ATOM 828 N N . LEU A 1 111 ? 6.852 3.806 -21.001 1.00 85.69 111 LEU A N 1
ATOM 829 C CA . LEU A 1 111 ? 8.186 3.415 -21.471 1.00 85.69 111 LEU A CA 1
ATOM 830 C C . LEU A 1 111 ? 8.162 2.123 -22.294 1.00 85.69 111 LEU A C 1
ATOM 832 O O . LEU A 1 111 ? 9.000 1.900 -23.159 1.00 85.69 111 LEU A O 1
ATOM 836 N N . ALA A 1 112 ? 7.222 1.226 -21.991 1.00 89.31 112 ALA A N 1
ATOM 837 C CA . ALA A 1 112 ? 7.030 -0.007 -22.743 1.00 89.31 112 ALA A CA 1
ATOM 838 C C . ALA A 1 112 ? 5.617 -0.558 -22.546 1.00 89.31 112 ALA A C 1
ATOM 840 O O . ALA A 1 112 ? 5.016 -0.393 -21.481 1.00 89.31 112 ALA A O 1
ATOM 841 N N . ASP A 1 113 ? 5.117 -1.279 -23.546 1.00 91.38 113 ASP A N 1
ATOM 842 C CA . ASP A 1 113 ? 3.935 -2.120 -23.423 1.00 91.38 113 ASP A CA 1
ATOM 843 C C . ASP A 1 113 ? 4.054 -3.408 -24.233 1.00 91.38 113 ASP A C 1
ATOM 845 O O . ASP A 1 113 ? 4.493 -3.424 -25.381 1.00 91.38 113 ASP A O 1
ATOM 849 N N . PHE A 1 114 ? 3.651 -4.509 -23.611 1.00 91.06 114 PHE A N 1
ATOM 850 C CA . PHE A 1 114 ? 3.755 -5.854 -24.163 1.00 91.06 114 PHE A CA 1
ATOM 851 C C . PHE A 1 114 ? 2.628 -6.744 -23.636 1.00 91.06 114 PHE A C 1
ATOM 853 O O . PHE A 1 114 ? 1.840 -6.335 -22.785 1.00 91.06 114 PHE A O 1
ATOM 860 N N . SER A 1 115 ? 2.527 -7.965 -24.155 1.00 91.31 115 SER A N 1
ATOM 861 C CA . SER A 1 115 ? 1.483 -8.915 -23.766 1.00 91.31 115 SER A CA 1
ATOM 862 C C . SER A 1 115 ? 2.062 -10.053 -22.935 1.00 91.31 115 SER A C 1
ATOM 864 O O . SER A 1 115 ? 3.158 -10.534 -23.216 1.00 91.31 115 SER A O 1
ATOM 866 N N . VAL A 1 116 ? 1.304 -10.488 -21.931 1.00 91.62 116 VAL A N 1
ATOM 867 C CA . VAL A 1 116 ? 1.577 -11.684 -21.127 1.00 91.62 116 VAL A CA 1
ATOM 868 C C . VAL A 1 116 ? 0.296 -12.505 -21.072 1.00 91.62 116 VAL A C 1
ATOM 870 O O . VAL A 1 116 ? -0.761 -11.971 -20.732 1.00 91.62 116 VAL A O 1
ATOM 873 N N . THR A 1 117 ? 0.381 -13.798 -21.375 1.00 94.31 117 THR A N 1
ATOM 874 C CA . THR A 1 117 ? -0.775 -14.699 -21.308 1.00 94.31 117 THR A CA 1
ATOM 875 C C . THR A 1 117 ? -0.752 -15.487 -20.002 1.00 94.31 117 THR A C 1
ATOM 877 O O . THR A 1 117 ? 0.251 -16.107 -19.643 1.00 94.31 117 THR A O 1
ATOM 880 N N . ILE A 1 118 ? -1.872 -15.472 -19.277 1.00 95.00 118 ILE A N 1
ATOM 881 C CA . ILE A 1 118 ? -2.066 -16.247 -18.051 1.00 95.00 118 ILE A CA 1
ATOM 882 C C . ILE A 1 118 ? -2.905 -17.476 -18.371 1.00 95.00 118 ILE A C 1
ATOM 884 O O . ILE A 1 118 ? -4.089 -17.372 -18.695 1.00 95.00 118 ILE A O 1
ATOM 888 N N . VAL A 1 119 ? -2.298 -18.655 -18.273 1.00 94.44 119 VAL A N 1
ATOM 889 C CA . VAL A 1 119 ? -2.940 -19.921 -18.631 1.00 94.44 119 VAL A CA 1
ATOM 890 C C . VAL A 1 119 ? -3.570 -20.604 -17.412 1.00 94.44 119 VAL A C 1
ATOM 892 O O . VAL A 1 119 ? -3.019 -20.540 -16.303 1.00 94.44 119 VAL A O 1
ATOM 895 N N . PRO A 1 120 ? -4.713 -21.297 -17.582 1.00 92.19 120 PRO A N 1
ATOM 896 C CA . PRO A 1 120 ? -5.313 -22.082 -16.513 1.00 92.19 120 PRO A CA 1
ATOM 897 C C . PRO A 1 120 ? -4.346 -23.138 -15.982 1.00 92.19 120 PRO A C 1
ATOM 899 O O . PRO A 1 120 ? -3.625 -23.794 -16.736 1.00 92.19 120 PRO A O 1
ATOM 902 N N . ARG A 1 121 ? -4.372 -23.366 -14.670 1.00 86.69 121 ARG A N 1
ATOM 903 C CA . ARG A 1 121 ? -3.574 -24.427 -14.062 1.00 86.69 121 ARG A CA 1
ATOM 904 C C . ARG A 1 121 ? -4.143 -25.802 -14.415 1.00 86.69 121 ARG A C 1
ATOM 906 O O . ARG A 1 121 ? -5.281 -26.107 -14.064 1.00 86.69 121 ARG A O 1
ATOM 913 N N . GLN A 1 122 ? -3.330 -26.660 -15.028 1.00 84.06 122 GLN A N 1
ATOM 914 C CA . GLN A 1 122 ? -3.667 -28.068 -15.245 1.00 84.06 122 GLN A CA 1
ATOM 915 C C . GLN A 1 122 ? -3.034 -28.943 -14.158 1.00 84.06 122 GLN A C 1
ATOM 917 O O . GLN A 1 122 ? -1.823 -28.903 -13.978 1.00 84.06 122 GLN A O 1
ATOM 922 N N . GLY A 1 123 ? -3.846 -29.727 -13.439 1.00 67.88 123 GLY A N 1
ATOM 923 C CA . GLY A 1 123 ? -3.375 -30.742 -12.485 1.00 67.88 123 GLY A CA 1
ATOM 924 C C . GLY A 1 123 ? -2.638 -30.192 -11.251 1.00 67.88 123 GLY A C 1
ATOM 925 O O . GLY A 1 123 ? -1.461 -29.848 -11.292 1.00 67.88 123 GLY A O 1
ATOM 926 N N . GLY A 1 124 ? -3.316 -30.147 -10.103 1.00 64.62 124 GLY A N 1
ATOM 927 C CA . GLY A 1 124 ? -2.721 -29.775 -8.815 1.00 64.62 124 GLY A CA 1
ATOM 928 C C . GLY A 1 124 ? -3.770 -29.312 -7.806 1.00 64.62 124 GLY A C 1
ATOM 929 O O . GLY A 1 124 ? -4.892 -28.986 -8.187 1.00 64.62 124 GLY A O 1
ATOM 930 N N . GLY A 1 125 ? -3.413 -29.280 -6.518 1.00 70.25 125 GLY A N 1
ATOM 931 C CA . GLY A 1 125 ? -4.264 -28.681 -5.486 1.00 70.25 125 GLY A CA 1
ATOM 932 C C . GLY A 1 125 ? -4.586 -27.219 -5.813 1.00 70.25 125 GLY A C 1
ATOM 933 O O . GLY A 1 125 ? -3.738 -26.492 -6.340 1.00 70.25 125 GLY A O 1
ATOM 934 N N . GLN A 1 126 ? -5.816 -26.798 -5.524 1.00 74.94 126 GLN A N 1
ATOM 935 C CA . GLN A 1 126 ? -6.305 -25.462 -5.849 1.00 74.94 126 GLN A CA 1
ATOM 936 C C . GLN A 1 126 ? -5.611 -24.428 -4.949 1.00 74.94 126 GLN A C 1
ATOM 938 O O . GLN A 1 126 ? -5.944 -24.292 -3.774 1.00 74.94 126 GLN A O 1
ATOM 943 N N . LEU A 1 127 ? -4.620 -23.708 -5.490 1.00 84.69 127 LEU A N 1
ATOM 944 C CA . LEU A 1 127 ? -4.165 -22.466 -4.863 1.00 84.69 127 LEU A CA 1
ATOM 945 C C . LEU A 1 127 ? -5.318 -21.475 -4.927 1.00 84.69 127 LEU A C 1
ATOM 947 O O . LEU A 1 127 ? -5.989 -21.374 -5.955 1.00 84.69 127 LEU A O 1
ATOM 951 N N . THR A 1 128 ? -5.540 -20.753 -3.837 1.00 88.25 128 THR A N 1
ATOM 952 C CA . THR A 1 128 ? -6.598 -19.748 -3.783 1.00 88.25 128 THR A CA 1
ATOM 953 C C . THR A 1 128 ? -5.986 -18.373 -3.544 1.00 88.25 128 THR A C 1
ATOM 955 O O . THR A 1 128 ? -5.010 -18.274 -2.800 1.00 88.25 128 THR A O 1
ATOM 958 N N . PRO A 1 129 ? -6.562 -17.304 -4.106 1.00 87.50 129 PRO A N 1
ATOM 959 C CA . PRO A 1 129 ? -6.146 -15.934 -3.805 1.00 87.50 129 PRO A CA 1
ATOM 960 C C . PRO A 1 129 ? -6.080 -15.658 -2.295 1.00 87.50 129 PRO A C 1
ATOM 962 O O . PRO A 1 129 ? -5.111 -15.107 -1.771 1.00 87.50 129 PRO A O 1
ATOM 965 N N . CYS A 1 130 ? -7.060 -16.177 -1.554 1.00 86.12 130 CYS A N 1
ATOM 966 C CA . CYS A 1 130 ? -7.182 -15.975 -0.116 1.00 86.12 130 CYS A CA 1
ATOM 967 C C . CYS A 1 130 ? -6.079 -16.645 0.707 1.00 86.12 130 CYS A C 1
ATOM 969 O O . CYS A 1 130 ? -5.714 -16.108 1.750 1.00 86.12 130 CYS A O 1
ATOM 971 N N . SER A 1 131 ? -5.488 -17.758 0.246 1.00 83.06 131 SER A N 1
ATOM 972 C CA . SER A 1 131 ? -4.326 -18.348 0.934 1.00 83.06 131 SER A CA 1
ATOM 973 C C . SER A 1 131 ? -3.073 -17.469 0.853 1.00 83.06 131 SER A C 1
ATOM 975 O O . SER A 1 131 ? -2.117 -17.715 1.578 1.00 83.06 131 SER A O 1
ATOM 977 N N . TYR A 1 132 ? -3.085 -16.447 -0.006 1.00 77.81 132 TYR A N 1
ATOM 978 C CA . TYR A 1 132 ? -2.032 -15.440 -0.141 1.00 77.81 132 TYR A CA 1
ATOM 979 C C . TYR A 1 132 ? -2.469 -14.058 0.369 1.00 77.81 132 TYR A C 1
ATOM 981 O O . TYR A 1 132 ? -1.801 -13.067 0.099 1.00 77.81 132 TYR A O 1
ATOM 989 N N . GLY A 1 133 ? -3.599 -13.966 1.081 1.00 76.06 133 GLY A N 1
ATOM 990 C CA . GLY A 1 133 ? -4.134 -12.691 1.572 1.00 76.06 133 GLY A CA 1
ATOM 991 C C . GLY A 1 133 ? -4.764 -11.803 0.491 1.00 76.06 133 GLY A C 1
ATOM 992 O O . GLY A 1 133 ? -5.237 -10.713 0.801 1.00 76.06 133 GLY A O 1
ATOM 993 N N . GLN A 1 134 ? -4.846 -12.273 -0.755 1.00 82.12 134 GLN A N 1
ATOM 994 C CA . GLN A 1 134 ? -5.425 -11.548 -1.886 1.00 82.12 134 GLN A CA 1
ATOM 995 C C . GLN A 1 134 ? -6.905 -11.904 -2.018 1.00 82.12 134 GLN A C 1
ATOM 997 O O . GLN A 1 134 ? -7.324 -12.584 -2.942 1.00 82.12 134 GLN A O 1
ATOM 1002 N N . GLY A 1 135 ? -7.717 -11.521 -1.032 1.00 85.19 135 GLY A N 1
ATOM 1003 C CA . GLY A 1 135 ? -9.143 -11.871 -1.012 1.00 85.19 135 GLY A CA 1
ATOM 1004 C C . GLY A 1 135 ? -9.998 -11.123 -2.041 1.00 85.19 135 GLY A C 1
ATOM 1005 O O . GLY A 1 135 ? -11.139 -11.502 -2.285 1.00 85.19 135 GLY A O 1
ATOM 1006 N N . PHE A 1 136 ? -9.473 -10.071 -2.656 1.00 88.25 136 PHE A N 1
ATOM 1007 C CA . PHE A 1 136 ? -10.235 -9.150 -3.489 1.00 88.25 136 PHE A CA 1
ATOM 1008 C C . PHE A 1 136 ? -9.394 -8.687 -4.678 1.00 88.25 136 PHE A C 1
ATOM 1010 O O . PHE A 1 136 ? -8.168 -8.774 -4.637 1.00 88.25 136 PHE A O 1
ATOM 1017 N N . GLN A 1 137 ? -10.060 -8.191 -5.716 1.00 89.44 137 GLN A N 1
ATOM 1018 C CA . GLN A 1 137 ? -9.424 -7.798 -6.966 1.00 89.44 137 GLN A CA 1
ATOM 1019 C C . GLN A 1 137 ? -10.219 -6.740 -7.733 1.00 89.44 137 GLN A C 1
ATOM 1021 O O . GLN A 1 137 ? -11.428 -6.590 -7.551 1.00 89.44 137 GLN A O 1
ATOM 1026 N N . TRP A 1 138 ? -9.533 -6.046 -8.642 1.00 88.38 138 TRP A N 1
ATOM 1027 C CA . TRP A 1 138 ? -10.150 -5.175 -9.640 1.00 88.38 138 TRP A CA 1
ATOM 1028 C C . TRP A 1 138 ? -10.529 -5.982 -10.878 1.00 88.38 138 TRP A C 1
ATOM 1030 O O . TRP A 1 138 ? -9.641 -6.473 -11.571 1.00 88.38 138 TRP A O 1
ATOM 1040 N N . VAL A 1 139 ? -11.822 -6.070 -11.183 1.00 88.31 139 VAL A N 1
ATOM 1041 C CA . VAL A 1 139 ? -12.354 -6.773 -12.362 1.00 88.31 139 VAL A CA 1
ATOM 1042 C C . VAL A 1 139 ? -12.924 -5.772 -13.356 1.00 88.31 139 VAL A C 1
ATOM 1044 O O . VAL A 1 139 ? -13.493 -4.744 -12.978 1.00 88.31 139 VAL A O 1
ATOM 1047 N N . LYS A 1 140 ? -12.747 -6.065 -14.643 1.00 83.19 140 LYS A N 1
ATOM 1048 C CA . LYS A 1 140 ? -13.240 -5.235 -15.741 1.00 83.19 140 LYS A CA 1
ATOM 1049 C C . LYS A 1 140 ? -14.768 -5.364 -15.880 1.00 83.19 140 LYS A C 1
ATOM 1051 O O . LYS A 1 140 ? -15.280 -6.466 -16.040 1.00 83.19 140 LYS A O 1
ATOM 1056 N N . GLN A 1 141 ? -15.486 -4.239 -15.860 1.00 82.12 141 GLN A N 1
ATOM 1057 C CA . GLN A 1 141 ? -16.955 -4.123 -15.960 1.00 82.12 141 GLN A CA 1
ATOM 1058 C C . GLN A 1 141 ? -17.390 -3.330 -17.213 1.00 82.12 141 GLN A C 1
ATOM 1060 O O . GLN A 1 141 ? -18.303 -2.505 -17.165 1.00 82.12 141 GLN A O 1
ATOM 1065 N N . GLY A 1 142 ? -16.686 -3.505 -18.334 1.00 78.62 142 GLY A N 1
ATOM 1066 C CA . GLY A 1 142 ? -16.871 -2.731 -19.572 1.00 78.62 142 GLY A CA 1
ATOM 1067 C C . GLY A 1 142 ? -15.535 -2.266 -20.150 1.00 78.62 142 GLY A C 1
ATOM 1068 O O . GLY A 1 142 ? -14.494 -2.708 -19.681 1.00 78.62 142 GLY A O 1
ATOM 1069 N N . GLU A 1 143 ? -15.528 -1.392 -21.161 1.00 74.88 143 GLU A N 1
ATOM 1070 C CA . GLU A 1 143 ? -14.276 -0.986 -21.830 1.00 74.88 143 GLU A CA 1
ATOM 1071 C C . GLU A 1 143 ? -13.302 -0.264 -20.882 1.00 74.88 143 GLU A C 1
ATOM 1073 O O . GLU A 1 143 ? -12.142 -0.673 -20.805 1.00 74.88 143 GLU A O 1
ATOM 1078 N N . ASP A 1 144 ? -13.806 0.677 -20.074 1.00 71.50 144 ASP A N 1
ATOM 1079 C CA . ASP A 1 144 ? -12.995 1.538 -19.192 1.00 71.50 144 ASP A CA 1
ATOM 1080 C C . ASP A 1 144 ? -13.421 1.510 -17.711 1.00 71.50 144 ASP A C 1
ATOM 1082 O O . ASP A 1 144 ? -12.930 2.292 -16.894 1.00 71.50 144 ASP A O 1
ATOM 1086 N N . LYS A 1 145 ? -14.336 0.611 -17.330 1.00 78.38 145 LYS A N 1
ATOM 1087 C CA . LYS A 1 145 ? -14.866 0.530 -15.960 1.00 78.38 145 LYS A CA 1
ATOM 1088 C C . LYS A 1 145 ? -14.244 -0.630 -15.195 1.00 78.38 145 LYS A C 1
ATOM 1090 O O . LYS A 1 145 ? -14.199 -1.752 -15.693 1.00 78.38 145 LYS A O 1
ATOM 1095 N N . TRP A 1 146 ? -13.818 -0.358 -13.965 1.00 81.50 146 TRP A N 1
ATOM 1096 C CA . TRP A 1 146 ? -13.227 -1.342 -13.061 1.00 81.50 146 TRP A CA 1
ATOM 1097 C C . TRP A 1 146 ? -13.954 -1.337 -11.728 1.00 81.50 146 TRP A C 1
ATOM 1099 O O . TRP A 1 146 ? -14.266 -0.276 -11.188 1.00 81.50 146 TRP A O 1
ATOM 1109 N N . GLU A 1 147 ? -14.204 -2.525 -11.198 1.00 84.62 147 GLU A N 1
ATOM 1110 C CA . GLU A 1 147 ? -14.895 -2.718 -9.929 1.00 84.62 147 GLU A CA 1
ATOM 1111 C C . GLU A 1 147 ? -14.039 -3.548 -8.981 1.00 84.62 147 GLU A C 1
ATOM 1113 O O . GLU A 1 147 ? -13.418 -4.531 -9.383 1.00 84.62 147 GLU A O 1
ATOM 1118 N N . TRP A 1 148 ? -14.019 -3.141 -7.714 1.00 84.81 148 TRP A N 1
ATOM 1119 C CA . TRP A 1 148 ? -13.391 -3.905 -6.650 1.00 84.81 148 TRP A CA 1
ATOM 1120 C C . TRP A 1 148 ? -14.358 -4.966 -6.137 1.00 84.81 148 TRP A C 1
ATOM 1122 O O . TRP A 1 148 ? -15.407 -4.639 -5.583 1.00 84.81 148 TRP A O 1
ATOM 1132 N N . THR A 1 149 ? -14.002 -6.234 -6.301 1.00 85.31 149 THR A N 1
ATOM 1133 C CA . THR A 1 149 ? -14.859 -7.369 -5.949 1.00 85.31 149 THR A CA 1
ATOM 1134 C C . THR A 1 149 ? -14.094 -8.428 -5.166 1.00 85.31 149 THR A C 1
ATOM 1136 O O . THR A 1 149 ? -12.863 -8.486 -5.199 1.00 85.31 149 THR A O 1
ATOM 1139 N N . ASN A 1 150 ? -14.816 -9.263 -4.424 1.00 88.62 150 ASN A N 1
ATOM 1140 C CA . ASN A 1 150 ? -14.228 -10.367 -3.680 1.00 88.62 150 ASN A CA 1
ATOM 1141 C C . ASN A 1 150 ? -14.000 -11.582 -4.587 1.00 88.62 150 ASN A C 1
ATOM 1143 O O . ASN A 1 150 ? -14.819 -11.917 -5.441 1.00 88.62 150 ASN A O 1
ATOM 1147 N N . HIS A 1 151 ? -12.909 -12.302 -4.348 1.00 90.25 151 HIS A N 1
ATOM 1148 C CA . HIS A 1 151 ? -12.769 -13.654 -4.870 1.00 90.25 151 HIS A CA 1
ATOM 1149 C C . HIS A 1 151 ? -13.779 -14.598 -4.191 1.00 90.25 151 HIS A C 1
ATOM 1151 O O . HIS A 1 151 ? -14.193 -14.344 -3.055 1.00 90.25 151 HIS A O 1
ATOM 1157 N N . PRO A 1 152 ? -14.121 -15.746 -4.810 1.00 90.38 152 PRO A N 1
ATOM 1158 C CA . PRO A 1 152 ? -15.049 -16.718 -4.221 1.00 90.38 152 PRO A CA 1
ATOM 1159 C C . PRO A 1 152 ? -14.631 -17.256 -2.843 1.00 90.38 152 PRO A C 1
ATOM 1161 O O . PRO A 1 152 ? -15.471 -17.708 -2.074 1.00 90.38 152 PRO A O 1
ATOM 1164 N N . CYS A 1 153 ? -13.333 -17.225 -2.530 1.00 89.56 153 CYS A N 1
ATOM 1165 C CA . CYS A 1 153 ? -12.793 -17.669 -1.245 1.00 89.56 153 CYS A CA 1
ATOM 1166 C C . CYS A 1 153 ? -12.862 -16.599 -0.138 1.00 89.56 153 CYS A C 1
ATOM 1168 O O . CYS A 1 153 ? -12.561 -16.905 1.016 1.00 89.56 153 CYS A O 1
ATOM 1170 N N . ALA A 1 154 ? -13.199 -15.353 -0.478 1.00 89.19 154 ALA A N 1
ATOM 1171 C CA . ALA A 1 154 ? -13.230 -14.224 0.442 1.00 89.19 154 ALA A CA 1
ATOM 1172 C C . ALA A 1 154 ? -14.670 -13.863 0.822 1.00 89.19 154 ALA A C 1
ATOM 1174 O O . ALA A 1 154 ? -15.598 -14.119 0.050 1.00 89.19 154 ALA A O 1
ATOM 1175 N N . PRO A 1 155 ? -14.879 -13.251 2.003 1.00 87.00 155 PRO A N 1
ATOM 1176 C CA . PRO A 1 155 ? -16.191 -12.741 2.369 1.00 87.00 155 PRO A CA 1
ATOM 1177 C C . PRO A 1 155 ? -16.667 -11.678 1.364 1.00 87.00 155 PRO A C 1
ATOM 1179 O O . PRO A 1 155 ? -15.839 -10.975 0.777 1.00 87.00 155 PRO A O 1
ATOM 1182 N N . PRO A 1 156 ? -17.991 -11.530 1.187 1.00 85.38 156 PRO A N 1
ATOM 1183 C CA . PRO A 1 156 ? -18.542 -10.520 0.296 1.00 85.38 156 PRO A CA 1
ATOM 1184 C C . PRO A 1 156 ? -18.146 -9.112 0.745 1.00 85.38 156 PRO A C 1
ATOM 1186 O O . PRO A 1 156 ? -17.972 -8.846 1.941 1.00 85.38 156 PRO A O 1
ATOM 1189 N N . VAL A 1 157 ? -18.050 -8.201 -0.224 1.00 83.25 157 VAL A N 1
ATOM 1190 C CA . VAL A 1 157 ? -17.892 -6.770 0.051 1.00 83.25 157 VAL A CA 1
ATOM 1191 C C . VAL A 1 157 ? -19.088 -6.289 0.875 1.00 83.25 157 VAL A C 1
ATOM 1193 O O . VAL A 1 157 ? -20.241 -6.579 0.560 1.00 83.25 157 VAL A O 1
ATOM 1196 N N . VAL A 1 158 ? -18.807 -5.569 1.960 1.00 84.88 158 VAL A N 1
ATOM 1197 C CA . VAL A 1 158 ? -19.835 -5.037 2.856 1.00 84.88 158 VAL A CA 1
ATOM 1198 C C . VAL A 1 158 ? -20.318 -3.684 2.325 1.00 84.88 158 VAL A C 1
ATOM 1200 O O . VAL A 1 158 ? -19.486 -2.788 2.159 1.00 84.88 158 VAL A O 1
ATOM 1203 N N . PRO A 1 159 ? -21.632 -3.486 2.104 1.00 84.12 159 PRO A N 1
ATOM 1204 C CA . PRO A 1 159 ? -22.175 -2.175 1.771 1.00 84.12 159 PRO A CA 1
ATOM 1205 C C . PRO A 1 159 ? -21.884 -1.153 2.873 1.00 84.12 159 PRO A C 1
ATOM 1207 O O . PRO A 1 159 ? -22.023 -1.448 4.063 1.00 84.12 159 PRO A O 1
ATOM 1210 N N . ALA A 1 160 ? -21.541 0.078 2.490 1.00 84.50 160 ALA A N 1
ATOM 1211 C CA . ALA A 1 160 ? -21.212 1.136 3.447 1.00 84.50 160 ALA A CA 1
ATOM 1212 C C . ALA A 1 160 ? -22.342 1.389 4.469 1.00 84.50 160 ALA A C 1
ATOM 1214 O O . ALA A 1 160 ? -22.073 1.545 5.659 1.00 84.50 160 ALA A O 1
ATOM 1215 N N . ALA A 1 161 ? -23.604 1.328 4.028 1.00 84.75 161 ALA A N 1
ATOM 1216 C CA . ALA A 1 161 ? -24.787 1.518 4.874 1.00 84.75 161 ALA A CA 1
ATOM 1217 C C . ALA A 1 161 ? -24.926 0.482 6.011 1.00 84.75 161 ALA A C 1
ATOM 1219 O O . ALA A 1 161 ? -25.539 0.773 7.045 1.00 84.75 161 ALA A O 1
ATOM 1220 N N . ASP A 1 162 ? -24.337 -0.705 5.840 1.00 89.69 162 ASP A N 1
ATOM 1221 C CA . ASP A 1 162 ? -24.402 -1.808 6.803 1.00 89.69 162 ASP A CA 1
ATOM 1222 C C . ASP A 1 162 ? -23.144 -1.910 7.669 1.00 89.69 162 ASP A C 1
ATOM 1224 O O . ASP A 1 162 ? -23.156 -2.569 8.711 1.00 89.69 162 ASP A O 1
ATOM 1228 N N . TYR A 1 163 ? -22.051 -1.260 7.264 1.00 91.00 163 TYR A N 1
ATOM 1229 C CA . TYR A 1 163 ? -20.740 -1.422 7.885 1.00 91.00 163 TYR A CA 1
ATOM 1230 C C . TYR A 1 163 ? -20.764 -1.123 9.388 1.00 91.00 163 TYR A C 1
ATOM 1232 O O . TYR A 1 163 ? -20.353 -1.963 10.191 1.00 91.00 163 TYR A O 1
ATOM 1240 N N . ALA A 1 164 ? -21.293 0.038 9.786 1.00 93.00 164 ALA A N 1
ATOM 1241 C CA . ALA A 1 164 ? -21.324 0.442 11.190 1.00 93.00 164 ALA A CA 1
ATOM 1242 C C . ALA A 1 164 ? -22.166 -0.523 12.046 1.00 93.00 164 ALA A C 1
ATOM 1244 O O . ALA A 1 164 ? -21.727 -0.956 13.111 1.00 93.00 164 ALA A O 1
ATOM 1245 N N . TYR A 1 165 ? -23.321 -0.955 11.532 1.00 94.44 165 TYR A N 1
ATOM 1246 C CA . TYR A 1 165 ? -24.172 -1.951 12.184 1.00 94.44 165 TYR A CA 1
ATOM 1247 C C . TYR A 1 165 ? -23.457 -3.300 12.368 1.00 94.44 165 TYR A C 1
ATOM 1249 O O . TYR A 1 165 ? -23.473 -3.899 13.447 1.00 94.44 165 TYR A O 1
ATOM 1257 N N . LEU A 1 166 ? -22.778 -3.785 11.326 1.00 93.69 166 LEU A N 1
ATOM 1258 C CA . LEU A 1 166 ? -22.053 -5.055 11.370 1.00 93.69 166 LEU A CA 1
ATOM 1259 C C . LEU A 1 166 ? -20.853 -5.011 12.320 1.00 93.69 166 LEU A C 1
ATOM 1261 O O . LEU A 1 166 ? -20.615 -5.989 13.031 1.00 93.69 166 LEU A O 1
ATOM 1265 N N . MET A 1 167 ? -20.127 -3.891 12.369 1.00 93.88 167 MET A N 1
ATOM 1266 C CA . MET A 1 167 ? -19.051 -3.671 13.341 1.00 93.88 167 MET A CA 1
ATOM 1267 C C . MET A 1 167 ? -19.587 -3.776 14.770 1.00 93.88 167 MET A C 1
ATOM 1269 O O . MET A 1 167 ? -19.067 -4.552 15.575 1.00 93.88 167 MET A O 1
ATOM 1273 N N . ARG A 1 168 ? -20.704 -3.100 15.053 1.00 93.88 168 ARG A N 1
ATOM 1274 C CA . ARG A 1 168 ? -21.346 -3.116 16.370 1.00 93.88 168 ARG A CA 1
ATOM 1275 C C . ARG A 1 168 ? -21.851 -4.479 16.789 1.00 93.88 168 ARG A C 1
ATOM 1277 O O . ARG A 1 168 ? -21.601 -4.887 17.921 1.00 93.88 168 ARG A O 1
ATOM 1284 N N . ARG A 1 169 ? -22.472 -5.232 15.880 1.00 94.25 169 ARG A N 1
ATOM 1285 C CA . ARG A 1 169 ? -22.882 -6.618 16.158 1.00 94.25 169 ARG A CA 1
ATOM 1286 C C . ARG A 1 169 ? -21.710 -7.551 16.450 1.00 94.25 169 ARG A C 1
ATOM 1288 O O . ARG A 1 169 ? -21.880 -8.515 17.189 1.00 94.25 169 ARG A O 1
ATOM 1295 N N . LYS A 1 170 ? -20.523 -7.262 15.911 1.00 92.25 170 LYS A N 1
ATOM 1296 C CA . LYS A 1 170 ? -19.277 -7.973 16.243 1.00 92.25 170 LYS A CA 1
ATOM 1297 C C . LYS A 1 170 ? -18.625 -7.481 17.540 1.00 92.25 170 LYS A C 1
ATOM 1299 O O . LYS A 1 170 ? -17.583 -7.998 17.927 1.00 92.25 170 LYS A O 1
ATOM 1304 N N . GLY A 1 171 ? -19.234 -6.508 18.216 1.00 93.00 171 GLY A N 1
ATOM 1305 C CA . GLY A 1 171 ? -18.726 -5.908 19.444 1.00 93.00 171 GLY A CA 1
ATOM 1306 C C . GLY A 1 171 ? -17.708 -4.793 19.219 1.00 93.00 171 GLY A C 1
ATOM 1307 O O . GLY A 1 171 ? -17.217 -4.248 20.203 1.00 93.00 171 GLY A O 1
ATOM 1308 N N . PHE A 1 172 ? -17.420 -4.424 17.966 1.00 94.38 172 PHE A N 1
ATOM 1309 C CA . PHE A 1 172 ? -16.458 -3.383 17.625 1.00 94.38 172 PHE A CA 1
ATOM 1310 C C . PHE A 1 172 ? -17.123 -2.008 17.608 1.00 94.38 172 PHE A C 1
ATOM 1312 O O . PHE A 1 172 ? -18.094 -1.769 16.892 1.00 94.38 172 PHE A O 1
ATOM 1319 N N . ARG A 1 173 ? -16.584 -1.095 18.408 1.00 94.12 173 ARG A N 1
ATOM 1320 C CA . ARG A 1 173 ? -17.111 0.245 18.684 1.00 94.12 173 ARG A CA 1
ATOM 1321 C C . ARG A 1 173 ? -16.118 1.327 18.314 1.00 94.12 173 ARG A C 1
ATOM 1323 O O . ARG A 1 173 ? -16.539 2.434 18.000 1.00 94.12 173 ARG A O 1
ATOM 1330 N N . ARG A 1 174 ? -14.820 1.023 18.373 1.00 95.25 174 ARG A N 1
ATOM 1331 C CA . ARG A 1 174 ? -13.751 1.984 18.120 1.00 95.25 174 ARG A CA 1
ATOM 1332 C C . ARG A 1 174 ? -12.693 1.426 17.180 1.00 95.25 174 ARG A C 1
ATOM 1334 O O . ARG A 1 174 ? -12.052 0.421 17.490 1.00 95.25 174 ARG A O 1
ATOM 1341 N N . VAL A 1 175 ? -12.487 2.128 16.069 1.00 96.38 175 VAL A N 1
ATOM 1342 C CA . VAL A 1 175 ? -11.449 1.849 15.073 1.00 96.38 175 VAL A CA 1
ATOM 1343 C C . VAL A 1 175 ? -10.396 2.946 15.146 1.00 96.38 175 VAL A C 1
ATOM 1345 O O . VAL A 1 175 ? -10.713 4.132 15.040 1.00 96.38 175 VAL A O 1
ATOM 1348 N N . LEU A 1 176 ? -9.144 2.548 15.341 1.00 96.56 176 LEU A N 1
ATOM 1349 C CA . LEU A 1 176 ? -7.996 3.439 15.333 1.00 96.56 176 LEU A CA 1
ATOM 1350 C C . LEU A 1 176 ? -7.198 3.246 14.053 1.00 96.56 176 LEU A C 1
ATOM 1352 O O . LEU A 1 176 ? -6.844 2.125 13.697 1.00 96.56 176 LEU A O 1
ATOM 1356 N N . PHE A 1 177 ? -6.867 4.355 13.418 1.00 96.25 177 PHE A N 1
ATOM 1357 C CA . PHE A 1 177 ? -5.912 4.438 12.328 1.00 96.25 177 PHE A CA 1
ATOM 1358 C C . PHE A 1 177 ? -4.681 5.151 12.872 1.00 96.25 177 PHE A C 1
ATOM 1360 O O . PHE A 1 177 ? -4.782 6.262 13.387 1.00 96.25 177 PHE A O 1
ATOM 1367 N N . VAL A 1 178 ? -3.527 4.508 12.817 1.00 96.19 178 VAL A N 1
ATOM 1368 C CA . VAL A 1 178 ? -2.277 5.056 13.334 1.00 96.19 178 VAL A CA 1
ATOM 1369 C C . VAL A 1 178 ? -1.247 4.976 12.232 1.00 96.19 178 VAL A C 1
ATOM 1371 O O . VAL A 1 178 ? -0.954 3.890 11.742 1.00 96.19 178 VAL A O 1
ATOM 1374 N N . GLY A 1 179 ? -0.688 6.111 11.844 1.00 94.19 179 GLY A N 1
ATOM 1375 C CA . GLY A 1 179 ? 0.314 6.088 10.798 1.00 94.19 179 GLY A CA 1
ATOM 1376 C C . GLY A 1 179 ? 0.421 7.382 10.032 1.00 94.19 179 GLY A C 1
ATOM 1377 O O . GLY A 1 179 ? 0.132 8.467 10.541 1.00 94.19 179 GLY A O 1
ATOM 1378 N N . ASP A 1 180 ? 0.872 7.248 8.800 1.00 89.19 180 ASP A N 1
ATOM 1379 C CA . ASP A 1 180 ? 1.179 8.374 7.941 1.00 89.19 180 ASP A CA 1
ATOM 1380 C C . ASP A 1 180 ? -0.047 8.841 7.133 1.00 89.19 180 ASP A C 1
ATOM 1382 O O . ASP A 1 180 ? -1.211 8.598 7.478 1.00 89.19 180 ASP A O 1
ATOM 1386 N N . CYS A 1 181 ? 0.192 9.597 6.061 1.00 85.31 181 CYS A N 1
ATOM 1387 C CA . CYS A 1 181 ? -0.893 10.114 5.242 1.00 85.31 181 CYS A CA 1
ATOM 1388 C C . CYS A 1 181 ? -1.680 9.021 4.519 1.00 85.31 181 CYS A C 1
ATOM 1390 O O . CYS A 1 181 ? -2.833 9.274 4.183 1.00 85.31 181 CYS A O 1
ATOM 1392 N N . HIS A 1 182 ? -1.137 7.824 4.304 1.00 85.25 182 HIS A N 1
ATOM 1393 C CA . HIS A 1 182 ? -1.940 6.770 3.708 1.00 85.25 182 HIS A CA 1
ATOM 1394 C C . HIS A 1 182 ? -3.009 6.239 4.674 1.00 85.25 182 HIS A C 1
ATOM 1396 O O . HIS A 1 182 ? -4.172 6.103 4.282 1.00 85.25 182 HIS A O 1
ATOM 1402 N N . GLN A 1 183 ? -2.673 6.023 5.951 1.00 89.75 183 GLN A N 1
ATOM 1403 C CA . GLN A 1 183 ? -3.689 5.696 6.962 1.00 89.75 183 GLN A CA 1
ATOM 1404 C C . GLN A 1 183 ? -4.701 6.812 7.152 1.00 89.75 183 GLN A C 1
ATOM 1406 O O . GLN A 1 183 ? -5.896 6.562 7.326 1.00 89.75 183 GLN A O 1
ATOM 1411 N N . ARG A 1 184 ? -4.239 8.059 7.067 1.00 87.38 184 ARG A N 1
ATOM 1412 C CA . ARG A 1 184 ? -5.120 9.221 7.103 1.00 87.38 184 ARG A CA 1
ATOM 1413 C C . ARG A 1 184 ? -6.164 9.179 5.993 1.00 87.38 184 ARG A C 1
ATOM 1415 O O . ARG A 1 184 ? -7.343 9.429 6.236 1.00 87.38 184 ARG A O 1
ATOM 1422 N N . VAL A 1 185 ? -5.725 8.859 4.783 1.00 82.88 185 VAL A N 1
ATOM 1423 C CA . VAL A 1 185 ? -6.582 8.782 3.603 1.00 82.88 185 VAL A CA 1
ATOM 1424 C C . VAL A 1 185 ? -7.568 7.615 3.712 1.00 82.88 185 VAL A C 1
ATOM 1426 O O . VAL A 1 185 ? -8.736 7.783 3.360 1.00 82.88 185 VAL A O 1
ATOM 1429 N N . LEU A 1 186 ? -7.158 6.474 4.279 1.00 86.12 186 LEU A N 1
ATOM 1430 C CA . LEU A 1 186 ? -8.072 5.365 4.578 1.00 86.12 186 LEU A CA 1
ATOM 1431 C C . LEU A 1 186 ? -9.137 5.760 5.615 1.00 86.12 186 LEU A C 1
ATOM 1433 O O . LEU A 1 186 ? -10.324 5.501 5.410 1.00 86.12 186 LEU A O 1
ATOM 1437 N N . TYR A 1 187 ? -8.730 6.435 6.693 1.00 90.00 187 TYR A N 1
ATOM 1438 C CA . TYR A 1 187 ? -9.643 6.980 7.701 1.00 90.00 187 TYR A CA 1
ATOM 1439 C C . TYR A 1 187 ? -10.673 7.927 7.072 1.00 90.00 187 TYR A C 1
ATOM 1441 O O . TYR A 1 187 ? -11.877 7.758 7.266 1.00 90.00 187 TYR A O 1
ATOM 1449 N N . GLN A 1 188 ? -10.210 8.900 6.283 1.00 85.56 188 GLN A N 1
ATOM 1450 C CA . GLN A 1 188 ? -11.074 9.881 5.624 1.00 85.56 188 GLN A CA 1
ATOM 1451 C C . GLN A 1 188 ? -12.027 9.223 4.625 1.00 85.56 188 GLN A C 1
ATOM 1453 O O . GLN A 1 188 ? -13.186 9.621 4.520 1.00 85.56 188 GLN A O 1
ATOM 1458 N N . HIS A 1 189 ? -11.565 8.194 3.917 1.00 83.81 189 HIS A N 1
ATOM 1459 C CA . HIS A 1 189 ? -12.404 7.426 3.012 1.00 83.81 189 HIS A CA 1
ATOM 1460 C C . HIS A 1 189 ? -13.525 6.693 3.739 1.00 83.81 189 HIS A C 1
ATOM 1462 O O . HIS A 1 189 ? -14.683 6.827 3.346 1.00 83.81 189 HIS A O 1
ATOM 1468 N N . LEU A 1 190 ? -13.204 5.967 4.815 1.00 87.31 190 LEU A N 1
ATOM 1469 C CA . LEU A 1 190 ? -14.215 5.282 5.613 1.00 87.31 190 LEU A CA 1
ATOM 1470 C C . LEU A 1 190 ? -15.201 6.284 6.223 1.00 87.31 190 LEU A C 1
ATOM 1472 O O . LEU A 1 190 ? -16.407 6.083 6.128 1.00 87.31 190 LEU A O 1
ATOM 1476 N N . LYS A 1 191 ? -14.700 7.391 6.784 1.00 87.06 191 LYS A N 1
ATOM 1477 C CA . LYS A 1 191 ? -15.521 8.492 7.306 1.00 87.06 191 LYS A CA 1
ATOM 1478 C C . LYS A 1 191 ? -16.525 8.984 6.249 1.00 87.06 191 LYS A C 1
ATOM 1480 O O . LYS A 1 191 ? -17.724 9.028 6.519 1.00 87.06 191 LYS A O 1
ATOM 1485 N N . ASN A 1 192 ? -16.053 9.251 5.029 1.00 83.88 192 ASN A N 1
ATOM 1486 C CA . ASN A 1 192 ? -16.893 9.704 3.921 1.00 83.88 192 ASN A CA 1
ATOM 1487 C C . ASN A 1 192 ? -17.927 8.652 3.479 1.00 83.88 192 ASN A C 1
ATOM 1489 O O . ASN A 1 192 ? -19.092 8.988 3.283 1.00 83.88 192 ASN A O 1
ATOM 1493 N N . LEU A 1 193 ? -17.531 7.378 3.354 1.00 83.38 193 LEU A N 1
ATOM 1494 C CA . LEU A 1 193 ? -18.451 6.282 3.011 1.00 83.38 193 LEU A CA 1
ATOM 1495 C C . LEU A 1 193 ? -19.581 6.122 4.035 1.00 83.38 193 LEU A C 1
ATOM 1497 O O . LEU A 1 193 ? -20.689 5.732 3.676 1.00 83.38 193 LEU A O 1
ATOM 1501 N N . LEU A 1 194 ? -19.308 6.436 5.300 1.00 87.88 194 LEU A N 1
ATOM 1502 C CA . LEU A 1 194 ? -20.276 6.359 6.390 1.00 87.88 194 LEU A CA 1
ATOM 1503 C C . LEU A 1 194 ? -21.108 7.641 6.562 1.00 87.88 194 LEU A C 1
ATOM 1505 O O . LEU A 1 194 ? -21.795 7.792 7.570 1.00 87.88 194 LEU A O 1
ATOM 1509 N N . GLY A 1 195 ? -21.071 8.551 5.584 1.00 82.00 195 GLY A N 1
ATOM 1510 C CA . GLY A 1 195 ? -21.923 9.739 5.545 1.00 82.00 195 GLY A CA 1
ATOM 1511 C C . GLY A 1 195 ? -21.431 10.916 6.389 1.00 82.00 195 GLY A C 1
ATOM 1512 O O . GLY A 1 195 ? -22.178 11.876 6.567 1.00 82.00 195 GLY A O 1
ATOM 1513 N N . ALA A 1 196 ? -20.193 10.877 6.890 1.00 82.44 196 ALA A N 1
ATOM 1514 C CA . ALA A 1 196 ? -19.569 12.010 7.565 1.00 82.44 196 ALA A CA 1
ATOM 1515 C C . ALA A 1 196 ? -18.642 12.753 6.577 1.00 82.44 196 ALA A C 1
ATOM 1517 O O . ALA A 1 196 ? -17.583 12.233 6.222 1.00 82.44 196 ALA A O 1
ATOM 1518 N N . PRO A 1 197 ? -19.007 13.954 6.092 1.00 77.44 197 PRO A N 1
ATOM 1519 C CA . PRO A 1 197 ? -18.189 14.680 5.125 1.00 77.44 197 PRO A CA 1
ATOM 1520 C C . PRO A 1 197 ? -16.846 15.117 5.728 1.00 77.44 197 PRO A C 1
ATOM 1522 O O . PRO A 1 197 ? -16.717 15.343 6.935 1.00 77.44 197 PRO A O 1
ATOM 1525 N N . ILE A 1 198 ? -15.831 15.255 4.872 1.00 73.81 198 ILE A N 1
ATOM 1526 C CA . ILE A 1 198 ? -14.527 15.809 5.253 1.00 73.81 198 ILE A CA 1
ATOM 1527 C C . ILE A 1 198 ? -14.685 17.330 5.372 1.00 73.81 198 ILE A C 1
ATOM 1529 O O . ILE A 1 198 ? -15.037 17.988 4.395 1.00 73.81 198 ILE A O 1
ATOM 1533 N N . GLY A 1 199 ? -14.463 17.881 6.567 1.00 68.75 199 GLY A N 1
ATOM 1534 C CA . GLY A 1 199 ? -14.579 19.322 6.805 1.00 68.75 199 GLY A CA 1
ATOM 1535 C C . GLY A 1 199 ? -13.362 20.107 6.307 1.00 68.75 199 GLY A C 1
ATOM 1536 O O . GLY A 1 199 ? -12.277 19.550 6.140 1.00 68.75 199 GLY A O 1
ATOM 1537 N N . ASP A 1 200 ? -13.513 21.422 6.141 1.00 67.31 200 ASP A N 1
ATOM 1538 C CA . ASP A 1 200 ? -12.408 22.304 5.738 1.00 67.31 200 ASP A CA 1
ATOM 1539 C C . ASP A 1 200 ? -11.238 22.260 6.731 1.00 67.31 200 ASP A C 1
ATOM 1541 O O . ASP A 1 200 ? -10.081 22.299 6.324 1.00 67.31 200 ASP A O 1
ATOM 1545 N N . ASP A 1 201 ? -11.507 22.118 8.031 1.00 66.69 201 ASP A N 1
ATOM 1546 C CA . ASP A 1 201 ? -10.462 21.983 9.053 1.00 66.69 201 ASP A CA 1
ATOM 1547 C C . ASP A 1 201 ? -9.636 20.697 8.888 1.00 66.69 201 ASP A C 1
ATOM 1549 O O . ASP A 1 201 ? -8.413 20.725 9.066 1.00 66.69 201 ASP A O 1
ATOM 1553 N N . ASP A 1 202 ? -10.277 19.595 8.481 1.00 66.75 202 ASP A N 1
ATOM 1554 C CA . ASP A 1 202 ? -9.590 18.343 8.159 1.00 66.75 202 ASP A CA 1
ATOM 1555 C C . ASP A 1 202 ? -8.691 18.559 6.929 1.00 66.75 202 ASP A C 1
ATOM 1557 O O . ASP A 1 202 ? -7.551 18.103 6.895 1.00 66.75 202 ASP A O 1
ATOM 1561 N N . LEU A 1 203 ? -9.142 19.299 5.917 1.00 65.69 203 LEU A N 1
ATOM 1562 C CA . LEU A 1 203 ? -8.332 19.580 4.725 1.00 65.69 203 LEU A CA 1
ATOM 1563 C C . LEU A 1 203 ? -7.170 20.547 5.016 1.00 65.69 203 LEU A C 1
ATOM 1565 O O . LEU A 1 203 ? -6.048 20.324 4.559 1.00 65.69 203 LEU A O 1
ATOM 1569 N N . ASN A 1 204 ? -7.418 21.583 5.819 1.00 58.22 204 ASN A N 1
ATOM 1570 C CA . ASN A 1 204 ? -6.489 22.690 6.062 1.00 58.22 204 ASN A CA 1
ATOM 1571 C C . ASN A 1 204 ? -5.425 22.387 7.125 1.00 58.22 204 ASN A C 1
ATOM 1573 O O . ASN A 1 204 ? -4.412 23.084 7.203 1.00 58.22 204 ASN A O 1
ATOM 1577 N N . LYS A 1 205 ? -5.609 21.334 7.928 1.00 66.38 205 LYS A N 1
ATOM 1578 C CA . LYS A 1 205 ? -4.602 20.838 8.877 1.00 66.38 205 LYS A CA 1
ATOM 1579 C C . LYS A 1 205 ? -4.196 19.422 8.472 1.00 66.38 205 LYS A C 1
ATOM 1581 O O . LYS A 1 205 ? -4.629 18.449 9.077 1.00 66.38 205 LYS A O 1
ATOM 1586 N N . PRO A 1 206 ? -3.356 19.230 7.448 1.00 59.72 206 PRO A N 1
ATOM 1587 C CA . PRO A 1 206 ? -3.215 17.915 6.835 1.00 59.72 206 PRO A CA 1
ATOM 1588 C C . PRO A 1 206 ? -2.542 16.836 7.712 1.00 59.72 206 PRO A C 1
ATOM 1590 O O . PRO A 1 206 ? -2.440 15.685 7.291 1.00 59.72 206 PRO A O 1
ATOM 1593 N N . LYS A 1 207 ? -2.011 17.186 8.891 1.00 71.62 207 LYS A N 1
ATOM 1594 C CA . LYS A 1 207 ? -1.062 16.333 9.623 1.00 71.62 207 LYS A CA 1
ATOM 1595 C C . LYS A 1 207 ? -1.229 16.445 11.144 1.00 71.62 207 LYS A C 1
ATOM 1597 O O . LYS A 1 207 ? -0.324 16.869 11.849 1.00 71.62 207 LYS A O 1
ATOM 1602 N N . HIS A 1 208 ? -2.428 16.127 11.630 1.00 78.62 208 HIS A N 1
ATOM 1603 C CA . HIS A 1 208 ? -2.781 16.107 13.054 1.00 78.62 208 HIS A CA 1
ATOM 1604 C C . HIS A 1 208 ? -3.702 14.920 13.370 1.00 78.62 208 HIS A C 1
ATOM 1606 O O . HIS A 1 208 ? -4.210 14.263 12.458 1.00 78.62 208 HIS A O 1
ATOM 1612 N N . ASP A 1 209 ? -3.908 14.659 14.659 1.00 87.19 209 ASP A N 1
ATOM 1613 C CA . ASP A 1 209 ? -4.806 13.609 15.136 1.00 87.19 209 ASP A CA 1
ATOM 1614 C C . ASP A 1 209 ? -6.273 14.032 14.929 1.00 87.19 209 ASP A C 1
ATOM 1616 O O . ASP A 1 209 ? -6.644 15.166 15.235 1.00 87.19 209 ASP A O 1
ATOM 1620 N N . MET A 1 210 ? -7.118 13.124 14.439 1.00 88.50 210 MET A N 1
ATOM 1621 C CA . MET A 1 210 ? -8.530 13.388 14.128 1.00 88.50 210 MET A CA 1
ATOM 1622 C C . MET A 1 210 ? -9.434 12.401 14.864 1.00 88.50 210 MET A C 1
ATOM 1624 O O . MET A 1 210 ? -9.038 11.268 15.145 1.00 88.50 210 MET A O 1
ATOM 1628 N N . LYS A 1 211 ? -10.659 12.820 15.185 1.00 91.50 211 LYS A N 1
ATOM 1629 C CA . LYS A 1 211 ? -11.661 11.972 15.839 1.00 91.50 211 LYS A CA 1
ATOM 1630 C C . LYS A 1 211 ? -13.036 12.266 15.268 1.00 91.50 211 LYS A C 1
ATOM 1632 O O . LYS A 1 211 ? -13.383 13.428 15.095 1.00 9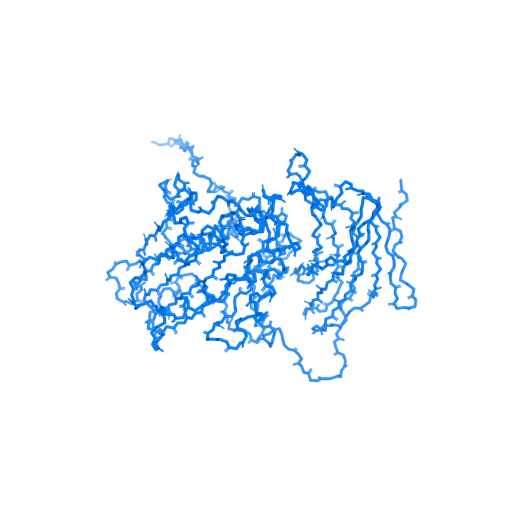1.50 211 LYS A O 1
ATOM 1637 N N . GLU A 1 212 ? -13.805 11.217 15.033 1.00 92.56 212 GLU A N 1
ATOM 1638 C CA . GLU A 1 212 ? -15.161 11.283 14.508 1.00 92.56 212 GLU A CA 1
ATOM 1639 C C . GLU A 1 212 ? -16.033 10.221 15.183 1.00 92.56 212 GLU A C 1
ATOM 1641 O O . GLU A 1 212 ? -15.567 9.112 15.462 1.00 92.56 212 GLU A O 1
ATOM 1646 N N . VAL A 1 213 ? -17.305 10.544 15.421 1.00 94.62 213 VAL A N 1
ATOM 1647 C CA . VAL A 1 213 ? -18.296 9.582 15.920 1.00 94.62 213 VAL A CA 1
ATOM 1648 C C . VAL A 1 213 ? -19.406 9.456 14.887 1.00 94.62 213 VAL A C 1
ATOM 1650 O O . VAL A 1 213 ? -20.259 10.328 14.743 1.00 94.62 213 VAL A O 1
ATOM 1653 N N . ILE A 1 214 ? -19.396 8.340 14.168 1.00 93.81 214 ILE A N 1
ATOM 1654 C CA . ILE A 1 214 ? -20.403 7.997 13.167 1.00 93.81 214 ILE A CA 1
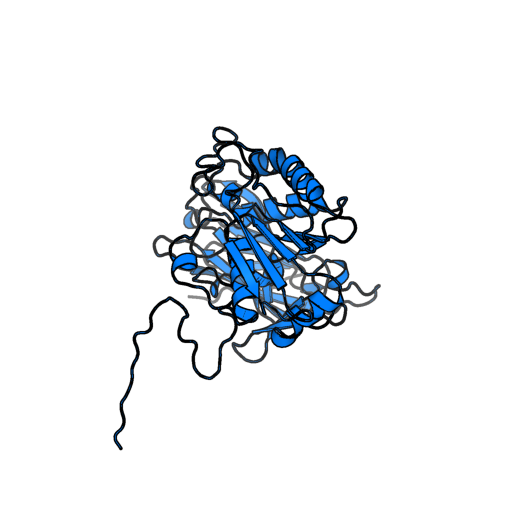ATOM 1655 C C . ILE A 1 214 ? -21.672 7.528 13.884 1.00 93.81 214 ILE A C 1
ATOM 1657 O O . ILE A 1 214 ? -21.582 6.675 14.764 1.00 93.81 214 ILE A O 1
ATOM 1661 N N . ASN A 1 215 ? -22.844 8.035 13.479 1.00 92.88 215 ASN A N 1
ATOM 1662 C CA . ASN A 1 215 ? -24.157 7.700 14.059 1.00 92.88 215 ASN A CA 1
ATOM 1663 C C . ASN A 1 215 ? -24.221 7.884 15.591 1.00 92.88 215 ASN A C 1
ATOM 1665 O O . ASN A 1 215 ? -24.690 7.002 16.311 1.00 92.88 215 ASN A O 1
ATOM 1669 N N . ALA A 1 216 ? -23.718 9.015 16.096 1.00 94.00 216 ALA A N 1
ATOM 1670 C CA . ALA A 1 216 ? -23.703 9.317 17.527 1.00 94.00 216 ALA A CA 1
ATOM 1671 C C . ALA A 1 216 ? -25.092 9.153 18.177 1.00 94.00 216 ALA A C 1
ATOM 1673 O O . ALA A 1 216 ? -26.084 9.705 17.697 1.00 94.00 216 ALA A O 1
ATOM 1674 N N . GLY A 1 217 ? -25.152 8.409 19.283 1.00 93.62 217 GLY A N 1
ATOM 1675 C CA . GLY A 1 217 ? -26.384 8.135 20.025 1.00 93.62 217 GLY A CA 1
ATOM 1676 C C . GLY A 1 217 ? -27.181 6.915 19.552 1.00 93.62 217 GLY A C 1
ATOM 1677 O O . GLY A 1 217 ? -28.113 6.520 20.251 1.00 93.62 217 GLY A O 1
ATOM 1678 N N . ASP A 1 218 ? -26.824 6.281 18.430 1.00 95.44 218 ASP A N 1
ATOM 1679 C CA . ASP A 1 218 ? -27.422 5.011 18.001 1.00 95.44 218 ASP A CA 1
ATOM 1680 C C . ASP A 1 218 ? -26.604 3.824 18.552 1.00 95.44 218 ASP A C 1
ATOM 1682 O O . ASP A 1 218 ? -25.536 3.513 18.025 1.00 95.44 218 ASP A O 1
ATOM 1686 N N . PRO A 1 219 ? -27.069 3.093 19.580 1.00 92.69 219 PRO A N 1
ATOM 1687 C CA . PRO A 1 219 ? -26.287 2.015 20.190 1.00 92.69 219 PRO A CA 1
ATOM 1688 C C . PRO A 1 219 ? -25.967 0.852 19.232 1.00 92.69 219 PRO A C 1
ATOM 1690 O O . PRO A 1 219 ? -24.998 0.114 19.473 1.00 92.69 219 PRO A O 1
ATOM 1693 N N . GLU A 1 220 ? -26.750 0.687 18.162 1.00 94.38 220 GLU A N 1
ATOM 1694 C CA . GLU A 1 220 ? -26.563 -0.354 17.153 1.00 94.38 220 GLU A CA 1
ATOM 1695 C C . GLU A 1 220 ? -25.633 0.076 16.019 1.00 94.38 220 GLU A C 1
ATOM 1697 O O . GLU A 1 220 ? -25.124 -0.789 15.308 1.00 94.38 220 GLU A O 1
ATOM 1702 N N . ARG A 1 221 ? -25.385 1.380 15.841 1.00 94.81 221 ARG A N 1
ATOM 1703 C CA . ARG A 1 221 ? -24.603 1.910 14.710 1.00 94.81 221 ARG A CA 1
ATOM 1704 C C . ARG A 1 221 ? -23.490 2.884 15.095 1.00 94.81 221 ARG A C 1
ATOM 1706 O O . ARG A 1 221 ? -22.719 3.263 14.217 1.00 94.81 221 ARG A O 1
ATOM 1713 N N . GLU A 1 222 ? -23.381 3.274 16.362 1.00 96.19 222 GLU A N 1
ATOM 1714 C CA . GLU A 1 222 ? -22.403 4.260 16.824 1.00 96.19 222 GLU A CA 1
ATOM 1715 C C . GLU A 1 222 ? -20.977 3.711 16.735 1.00 96.19 222 GLU A C 1
ATOM 1717 O O . GLU A 1 222 ? -20.595 2.810 17.492 1.00 96.19 222 GLU A O 1
ATOM 1722 N N . LEU A 1 223 ? -20.165 4.295 15.855 1.00 95.75 223 LEU A N 1
ATOM 1723 C CA . LEU A 1 223 ? -18.784 3.888 15.618 1.00 95.75 223 LEU A CA 1
ATOM 1724 C C . LEU A 1 223 ? -17.836 5.074 15.809 1.00 95.75 223 LEU A C 1
ATOM 1726 O O . LEU A 1 223 ? -17.967 6.108 15.161 1.00 95.75 223 LEU A O 1
ATOM 1730 N N . HIS A 1 224 ? -16.844 4.899 16.675 1.00 95.62 224 HIS A N 1
ATOM 1731 C CA . HIS A 1 224 ? -15.802 5.883 16.944 1.00 95.62 224 HIS A CA 1
ATOM 1732 C C . HIS A 1 224 ? -14.637 5.623 15.995 1.00 95.62 224 HIS A C 1
ATOM 1734 O O . HIS A 1 224 ? -14.013 4.561 16.047 1.00 95.62 224 HIS A O 1
ATOM 1740 N N . LEU A 1 225 ? -14.337 6.582 15.129 1.00 95.25 225 LEU A N 1
ATOM 1741 C CA . LEU A 1 225 ? -13.187 6.538 14.237 1.00 95.25 225 LEU A CA 1
ATOM 1742 C C . LEU A 1 225 ? -12.162 7.542 14.742 1.00 95.25 225 LEU A C 1
ATOM 1744 O O . LEU A 1 225 ? -12.455 8.734 14.807 1.00 95.25 225 LEU A O 1
ATOM 1748 N N . HIS A 1 226 ? -10.951 7.098 15.060 1.00 95.31 226 HIS A N 1
ATOM 1749 C CA . HIS A 1 226 ? -9.862 8.014 15.392 1.00 95.31 226 HIS A CA 1
ATOM 1750 C C . HIS A 1 226 ? -8.669 7.788 14.472 1.00 95.31 226 HIS A C 1
ATOM 1752 O O . HIS A 1 226 ? -8.337 6.651 14.141 1.00 95.31 226 HIS A O 1
ATOM 1758 N N . PHE A 1 227 ? -7.985 8.871 14.135 1.00 93.88 227 PHE A N 1
ATOM 1759 C CA . PHE A 1 227 ? -6.716 8.861 13.433 1.00 93.88 227 PHE A CA 1
ATOM 1760 C C . PHE A 1 227 ? -5.632 9.511 14.297 1.00 93.88 227 PHE A C 1
ATOM 1762 O O . PHE A 1 227 ? -5.858 10.576 14.871 1.00 93.88 227 PHE A O 1
ATOM 1769 N N . TYR A 1 228 ? -4.456 8.892 14.355 1.00 94.38 228 TYR A N 1
ATOM 1770 C CA . TYR A 1 228 ? -3.273 9.412 15.031 1.00 94.38 228 TYR A CA 1
ATOM 1771 C C . TYR A 1 228 ? -2.093 9.464 14.065 1.00 94.38 228 TYR A C 1
ATOM 1773 O O . TYR A 1 228 ? -1.727 8.451 13.466 1.00 94.38 228 TYR A O 1
ATOM 1781 N N . TRP A 1 229 ? -1.478 10.639 13.937 1.00 92.44 229 TRP A N 1
ATOM 1782 C CA . TRP A 1 229 ? -0.412 10.858 12.963 1.00 92.44 229 TRP A CA 1
ATOM 1783 C C . TRP A 1 229 ? 0.936 10.301 13.440 1.00 92.44 229 TRP A C 1
ATOM 1785 O O . TRP A 1 229 ? 1.364 10.539 14.572 1.00 92.44 229 TRP A O 1
ATOM 1795 N N . VAL A 1 230 ? 1.666 9.632 12.556 1.00 92.31 230 VAL A N 1
ATOM 1796 C CA . VAL A 1 230 ? 3.051 9.201 12.761 1.00 92.31 230 VAL A CA 1
ATOM 1797 C C . VAL A 1 230 ? 3.869 9.633 11.545 1.00 92.31 230 VAL A C 1
ATOM 1799 O O . VAL A 1 230 ? 3.571 9.260 10.416 1.00 92.31 230 VAL A O 1
ATOM 1802 N N . ASP A 1 231 ? 4.928 10.412 11.778 1.00 87.88 231 ASP A N 1
ATOM 1803 C CA . ASP A 1 231 ? 5.821 10.945 10.733 1.00 87.88 231 ASP A CA 1
ATOM 1804 C C . ASP A 1 231 ? 6.721 9.876 10.080 1.00 87.88 231 ASP A C 1
ATOM 1806 O O . ASP A 1 231 ? 7.647 10.220 9.362 1.00 87.88 231 ASP A O 1
ATOM 1810 N N . GLY A 1 232 ? 6.500 8.587 10.340 1.00 90.88 232 GLY A N 1
ATOM 1811 C CA . GLY A 1 232 ? 7.405 7.480 10.009 1.00 90.88 232 GLY A CA 1
ATOM 1812 C C . GLY A 1 232 ? 8.126 6.908 11.235 1.00 90.88 232 GLY A C 1
ATOM 1813 O O . GLY A 1 232 ? 7.963 7.389 12.360 1.00 90.88 232 GLY A O 1
ATOM 1814 N N . ILE A 1 233 ? 8.928 5.861 11.033 1.00 93.69 233 ILE A N 1
ATOM 1815 C CA . ILE A 1 233 ? 9.671 5.148 12.086 1.00 93.69 233 ILE A CA 1
ATOM 1816 C C . ILE A 1 233 ? 11.177 5.194 11.816 1.00 93.69 233 ILE A C 1
ATOM 1818 O O . ILE A 1 233 ? 11.759 4.355 11.138 1.00 93.69 233 ILE A O 1
ATOM 1822 N N . TYR A 1 234 ? 11.814 6.235 12.336 1.00 94.00 234 TYR A N 1
ATOM 1823 C CA . TYR A 1 234 ? 13.239 6.511 12.170 1.00 94.00 234 TYR A CA 1
ATOM 1824 C C . TYR A 1 234 ? 13.719 7.480 13.252 1.00 94.00 234 TYR A C 1
ATOM 1826 O O . TYR A 1 234 ? 12.900 8.012 13.993 1.00 94.00 234 TYR A O 1
ATOM 1834 N N . ALA A 1 235 ? 15.024 7.733 13.343 1.00 94.12 235 ALA A N 1
ATOM 1835 C CA . ALA A 1 235 ? 15.606 8.748 14.220 1.00 94.12 235 ALA A CA 1
ATOM 1836 C C . ALA A 1 235 ? 16.267 9.850 13.382 1.00 94.12 235 ALA A C 1
ATOM 1838 O O . ALA A 1 235 ? 16.950 9.545 12.404 1.00 94.12 235 ALA A O 1
ATOM 1839 N N . ASN A 1 236 ? 16.104 11.119 13.766 1.00 94.06 236 ASN A N 1
ATOM 1840 C CA . ASN A 1 236 ? 16.829 12.214 13.115 1.00 94.06 236 ASN A CA 1
ATOM 1841 C C . ASN A 1 236 ? 18.346 12.017 13.275 1.00 94.06 236 ASN A C 1
ATOM 1843 O O . ASN A 1 236 ? 18.822 11.764 14.380 1.00 94.06 236 ASN A O 1
ATOM 1847 N N . GLY A 1 237 ? 19.097 12.150 12.178 1.00 94.12 237 GLY A N 1
ATOM 1848 C CA . GLY A 1 237 ? 20.556 11.992 12.158 1.00 94.12 237 GLY A CA 1
ATOM 1849 C C . GLY A 1 237 ? 21.061 10.557 11.960 1.00 94.12 237 GLY A C 1
ATOM 1850 O O . GLY A 1 237 ? 22.255 10.367 11.744 1.00 94.12 237 GLY A O 1
ATOM 1851 N N . GLU A 1 238 ? 20.186 9.547 11.962 1.00 95.31 238 GLU A N 1
ATOM 1852 C CA . GLU A 1 238 ? 20.547 8.168 11.605 1.00 95.31 238 GLU A CA 1
ATOM 1853 C C . GLU A 1 238 ? 20.202 7.879 10.144 1.00 95.31 238 GLU A C 1
ATOM 1855 O O . GLU A 1 238 ? 19.184 8.357 9.661 1.00 95.31 238 GLU A O 1
ATOM 1860 N N . PHE A 1 239 ? 21.017 7.093 9.430 1.00 94.50 239 PHE A N 1
ATOM 1861 C CA . PHE A 1 239 ? 20.720 6.627 8.057 1.00 94.50 239 PHE A CA 1
ATOM 1862 C C . PHE A 1 239 ? 20.353 7.747 7.055 1.00 94.50 239 PHE A C 1
ATOM 1864 O O . PHE A 1 239 ? 19.640 7.537 6.069 1.00 94.50 239 PHE A O 1
ATOM 1871 N N . GLY A 1 240 ? 20.827 8.970 7.316 1.00 92.69 240 GLY A N 1
ATOM 1872 C CA . GLY A 1 240 ? 20.476 10.162 6.545 1.00 92.69 240 GLY A CA 1
ATOM 1873 C C . GLY A 1 240 ? 19.013 10.598 6.680 1.00 92.69 240 GLY A C 1
ATOM 1874 O O . GLY A 1 240 ? 18.512 11.254 5.774 1.00 92.69 240 GLY A O 1
ATOM 1875 N N . CYS A 1 241 ? 18.323 10.207 7.754 1.00 92.94 241 CYS A N 1
ATOM 1876 C CA . CYS A 1 241 ? 16.956 10.610 8.062 1.00 92.94 241 CYS A CA 1
ATOM 1877 C C . CYS A 1 241 ? 16.890 12.000 8.702 1.00 92.94 241 CYS A C 1
ATOM 1879 O O . CYS A 1 241 ? 17.685 12.334 9.590 1.00 92.94 241 CYS A O 1
ATOM 1881 N N . THR A 1 242 ? 15.891 12.782 8.297 1.00 93.56 242 THR A N 1
ATOM 1882 C CA . THR A 1 242 ? 15.616 14.131 8.811 1.00 93.56 242 THR A CA 1
ATOM 1883 C C . THR A 1 242 ? 14.135 14.326 9.139 1.00 93.56 242 THR A C 1
ATOM 1885 O O . THR A 1 242 ? 13.291 13.482 8.839 1.00 93.56 242 THR A O 1
ATOM 1888 N N . ASP A 1 243 ? 13.811 15.451 9.778 1.00 91.12 243 ASP A N 1
ATOM 1889 C CA . ASP A 1 243 ? 12.441 15.970 9.885 1.00 91.12 243 ASP A CA 1
ATOM 1890 C C . ASP A 1 243 ? 11.419 15.068 10.603 1.00 91.12 243 ASP A C 1
ATOM 1892 O O . ASP A 1 243 ? 10.208 15.280 10.503 1.00 91.12 243 ASP A O 1
ATOM 1896 N N . ARG A 1 244 ? 11.872 14.100 11.415 1.00 90.81 244 ARG A N 1
ATOM 1897 C CA . ARG A 1 244 ? 10.979 13.412 12.356 1.00 90.81 244 ARG A CA 1
ATOM 1898 C C . ARG A 1 244 ? 10.360 14.429 13.300 1.00 90.81 244 ARG A C 1
ATOM 1900 O O . ARG A 1 244 ? 11.072 15.244 13.893 1.00 90.81 244 ARG A O 1
ATOM 1907 N N . GLY A 1 245 ? 9.052 14.317 13.500 1.00 87.88 245 GLY A N 1
ATOM 1908 C CA . GLY A 1 245 ? 8.314 15.193 14.395 1.00 87.88 245 GLY A CA 1
ATOM 1909 C C . GLY A 1 245 ? 7.954 16.530 13.759 1.00 87.88 245 GLY A C 1
ATOM 1910 O O . GLY A 1 245 ? 7.321 17.337 14.431 1.00 87.88 245 GLY A O 1
ATOM 1911 N N . MET A 1 246 ? 8.310 16.773 12.487 1.00 87.88 246 MET A N 1
ATOM 1912 C CA . MET A 1 246 ? 7.967 18.013 11.782 1.00 87.88 246 MET A CA 1
ATOM 1913 C C . MET A 1 246 ? 6.465 18.304 11.840 1.00 87.88 246 MET A C 1
ATOM 1915 O O . MET A 1 246 ? 6.077 19.467 11.941 1.00 87.88 246 MET A O 1
ATOM 1919 N N . TYR A 1 247 ? 5.623 17.269 11.792 1.00 85.31 247 TYR A N 1
ATOM 1920 C CA . TYR A 1 247 ? 4.176 17.449 11.811 1.00 85.31 247 TYR A CA 1
ATOM 1921 C C . TYR A 1 247 ? 3.530 17.018 13.119 1.00 85.31 247 TYR A C 1
ATOM 1923 O O . TYR A 1 247 ? 2.662 17.720 13.629 1.00 85.31 247 TYR A O 1
ATOM 1931 N N . SER A 1 248 ? 3.969 15.904 13.703 1.00 86.31 248 SER A N 1
ATOM 1932 C CA . SER A 1 248 ? 3.417 15.458 14.985 1.00 86.31 248 SER A CA 1
ATOM 1933 C C . SER A 1 248 ? 3.925 16.226 16.208 1.00 86.31 248 SER A C 1
ATOM 1935 O O . SER A 1 248 ? 3.351 16.083 17.288 1.00 86.31 248 SER A O 1
ATOM 1937 N N . GLY A 1 249 ? 5.042 16.949 16.087 1.00 86.06 249 GLY A N 1
ATOM 1938 C CA . GLY A 1 249 ? 5.821 17.451 17.223 1.00 86.06 249 GLY A CA 1
ATOM 1939 C C . GLY A 1 249 ? 6.592 16.364 17.990 1.00 86.06 249 GLY A C 1
ATOM 1940 O O . GLY A 1 249 ? 7.265 16.676 18.969 1.00 86.06 249 GLY A O 1
ATOM 1941 N N . ARG A 1 250 ? 6.512 15.092 17.571 1.00 86.81 250 ARG A N 1
ATOM 1942 C CA . ARG A 1 250 ? 7.122 13.925 18.231 1.00 86.81 250 ARG A CA 1
ATOM 1943 C C . ARG A 1 250 ? 8.486 13.611 17.606 1.00 86.81 250 ARG A C 1
ATOM 1945 O O . ARG A 1 250 ? 8.606 12.773 16.715 1.00 86.81 250 ARG A O 1
ATOM 1952 N N . ASN A 1 251 ? 9.513 14.354 18.020 1.00 84.00 251 ASN A N 1
ATOM 1953 C CA . ASN A 1 251 ? 10.864 14.303 17.440 1.00 84.00 251 ASN A CA 1
ATOM 1954 C C . ASN A 1 251 ? 11.716 13.105 17.908 1.00 84.00 251 ASN A C 1
ATOM 1956 O O . ASN A 1 251 ? 12.718 12.789 17.268 1.00 84.00 251 ASN A O 1
ATOM 1960 N N . GLU A 1 252 ? 11.325 12.419 18.983 1.00 83.94 252 GLU A N 1
ATOM 1961 C CA . GLU A 1 252 ? 12.003 11.217 19.475 1.00 83.94 252 GLU A CA 1
ATOM 1962 C C . GLU A 1 252 ? 11.446 9.950 18.813 1.00 83.94 252 GLU A C 1
ATOM 1964 O O . GLU A 1 252 ? 10.239 9.827 18.571 1.00 83.94 252 GLU A O 1
ATOM 1969 N N . THR A 1 253 ? 12.301 8.958 18.559 1.00 73.75 253 THR A N 1
ATOM 1970 C CA . THR A 1 253 ? 11.911 7.736 17.833 1.00 73.75 253 THR A CA 1
ATOM 1971 C C . THR A 1 253 ? 10.822 6.926 18.527 1.00 73.75 253 THR A C 1
ATOM 1973 O O . THR A 1 253 ? 9.930 6.410 17.865 1.00 73.75 253 THR A O 1
ATOM 1976 N N . ASN A 1 254 ? 10.831 6.898 19.860 1.00 76.12 254 ASN A N 1
ATOM 1977 C CA . ASN A 1 254 ? 9.853 6.155 20.661 1.00 76.12 254 ASN A CA 1
ATOM 1978 C C . ASN A 1 254 ? 8.718 7.033 21.205 1.00 76.12 254 ASN A C 1
ATOM 1980 O O . ASN A 1 254 ? 7.890 6.564 21.986 1.00 76.12 254 ASN A O 1
ATOM 1984 N N . SER A 1 255 ? 8.662 8.308 20.809 1.00 82.12 255 SER A N 1
ATOM 1985 C CA . SER A 1 255 ? 7.546 9.181 21.168 1.00 82.12 255 SER A CA 1
ATOM 1986 C C . SER A 1 255 ? 6.359 8.884 20.253 1.00 82.12 255 SER A C 1
ATOM 1988 O O . SER A 1 255 ? 6.131 9.552 19.252 1.00 82.12 255 SER A O 1
ATOM 1990 N N . TYR A 1 256 ? 5.622 7.818 20.552 1.00 88.50 256 TYR A N 1
ATOM 1991 C CA . TYR A 1 256 ? 4.393 7.469 19.839 1.00 88.50 256 TYR A CA 1
ATOM 1992 C C . TYR A 1 256 ? 3.173 8.193 20.443 1.00 88.50 256 TYR A C 1
ATOM 1994 O O . TYR A 1 256 ? 3.243 8.675 21.580 1.00 88.50 256 TYR A O 1
ATOM 2002 N N . PRO A 1 257 ? 2.052 8.320 19.706 1.00 88.25 257 PRO A N 1
ATOM 2003 C CA . PRO A 1 257 ? 0.841 8.950 20.225 1.00 88.25 257 PRO A CA 1
ATOM 2004 C C . PRO A 1 257 ? 0.358 8.302 21.532 1.00 88.25 257 PRO A C 1
ATOM 2006 O O . PRO A 1 257 ? 0.345 7.080 21.673 1.00 88.25 257 PRO A O 1
ATOM 2009 N N . GLN A 1 258 ? -0.087 9.121 22.485 1.00 87.75 258 GLN A N 1
ATOM 2010 C CA . GLN A 1 258 ? -0.695 8.641 23.729 1.00 87.75 258 GLN A CA 1
ATOM 2011 C C . GLN A 1 258 ? -2.142 8.214 23.449 1.00 87.75 258 GLN A C 1
ATOM 2013 O O . GLN A 1 258 ? -3.050 9.046 23.356 1.00 87.75 258 GLN A O 1
ATOM 2018 N N . ILE A 1 259 ? -2.352 6.910 23.272 1.00 89.75 259 ILE A N 1
ATOM 2019 C CA . ILE A 1 259 ? -3.647 6.323 22.919 1.00 89.75 259 ILE A CA 1
ATOM 2020 C C . ILE A 1 259 ? -4.281 5.705 24.165 1.00 89.75 259 ILE A C 1
ATOM 2022 O O . ILE A 1 259 ? -3.672 4.897 24.859 1.00 89.75 259 ILE A O 1
ATOM 2026 N N . GLN A 1 260 ? -5.534 6.069 24.445 1.00 81.88 260 GLN A N 1
ATOM 2027 C CA . GLN A 1 260 ? -6.284 5.452 25.537 1.00 81.88 260 GLN A CA 1
ATOM 2028 C C . GLN A 1 260 ? -6.587 3.976 25.218 1.00 81.88 260 GLN A C 1
ATOM 2030 O O . GLN A 1 260 ? -7.075 3.696 24.118 1.00 81.88 260 GLN A O 1
ATOM 2035 N N . PRO A 1 261 ? -6.399 3.041 26.168 1.00 76.94 261 PRO A N 1
ATOM 2036 C CA . PRO A 1 261 ? -6.760 1.632 25.989 1.00 76.94 261 PRO A CA 1
ATOM 2037 C C . PRO A 1 261 ? -8.238 1.419 25.620 1.00 76.94 261 PRO A C 1
ATOM 2039 O O . PRO A 1 261 ? -9.079 2.290 25.858 1.00 76.9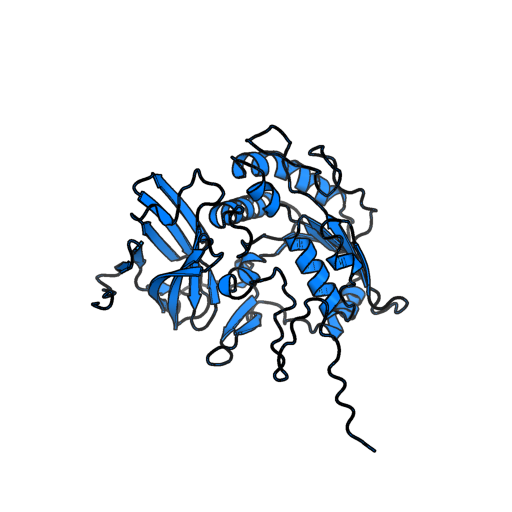4 261 PRO A O 1
ATOM 2042 N N . GLY A 1 262 ? -8.562 0.259 25.031 1.00 77.19 262 GLY A N 1
ATOM 2043 C CA . GLY A 1 262 ? -9.944 -0.160 24.718 1.00 77.19 262 GLY A CA 1
ATOM 2044 C C . GLY A 1 262 ? -10.388 0.052 23.265 1.00 77.19 262 GLY A C 1
ATOM 2045 O O . GLY A 1 262 ? -11.551 0.341 23.006 1.00 77.19 262 GLY A O 1
ATOM 2046 N N . ALA A 1 263 ? -9.448 0.059 22.315 1.00 87.06 263 ALA A N 1
ATOM 2047 C CA . ALA A 1 263 ? -9.780 0.113 20.895 1.00 87.06 263 ALA A CA 1
ATOM 2048 C C . ALA A 1 263 ? -10.024 -1.290 20.368 1.00 87.06 263 ALA A C 1
ATOM 2050 O O . ALA A 1 263 ? -9.286 -2.206 20.713 1.00 87.06 263 ALA A O 1
ATOM 2051 N N . ASP A 1 264 ? -11.031 -1.457 19.524 1.00 94.25 264 ASP A N 1
ATOM 2052 C CA . ASP A 1 264 ? -11.444 -2.780 19.071 1.00 94.25 264 ASP A CA 1
ATOM 2053 C C . ASP A 1 264 ? -10.705 -3.202 17.801 1.00 94.25 264 ASP A C 1
ATOM 2055 O O . ASP A 1 264 ? -10.367 -4.369 17.626 1.00 94.25 264 ASP A O 1
ATOM 2059 N N . VAL A 1 265 ? -10.402 -2.243 16.928 1.00 96.31 265 VAL A N 1
ATOM 2060 C CA . VAL A 1 265 ? -9.580 -2.449 15.733 1.00 96.31 265 VAL A CA 1
ATOM 2061 C C . VAL A 1 265 ? -8.525 -1.357 15.691 1.00 96.31 265 VAL A C 1
ATOM 2063 O O . VAL A 1 265 ? -8.850 -0.183 15.852 1.00 96.31 265 VAL A O 1
ATOM 2066 N N . ILE A 1 266 ? -7.268 -1.732 15.483 1.00 96.88 266 ILE A N 1
ATOM 2067 C CA . ILE A 1 266 ? -6.143 -0.801 15.400 1.00 96.88 266 ILE A CA 1
ATOM 2068 C C . ILE A 1 266 ? -5.382 -1.129 14.121 1.00 96.88 266 ILE A C 1
ATOM 2070 O O . ILE A 1 266 ? -4.848 -2.226 13.977 1.00 96.88 266 ILE A O 1
ATOM 2074 N N . SER A 1 267 ? -5.369 -0.192 13.180 1.00 97.00 267 SER A N 1
ATOM 2075 C CA . SER A 1 267 ? -4.674 -0.310 11.905 1.00 97.00 267 SER A CA 1
ATOM 2076 C C . SER A 1 267 ? -3.429 0.568 11.912 1.00 97.00 267 SER A C 1
ATOM 2078 O O . SER A 1 267 ? -3.532 1.759 12.197 1.00 97.00 267 SER A O 1
ATOM 2080 N N . LEU A 1 268 ? -2.270 -0.021 11.612 1.00 96.88 268 LEU A N 1
ATOM 2081 C CA . LEU A 1 268 ? -0.966 0.637 11.657 1.00 96.88 268 LEU A CA 1
ATOM 2082 C C . LEU A 1 268 ? -0.299 0.674 10.277 1.00 96.88 268 LEU A C 1
ATOM 2084 O O . LEU A 1 268 ? -0.351 -0.315 9.549 1.00 96.88 268 LEU A O 1
ATOM 2088 N N . ASP A 1 269 ? 0.339 1.795 9.939 1.00 95.06 269 ASP A N 1
ATOM 2089 C CA . ASP A 1 269 ? 1.420 1.879 8.944 1.00 95.06 269 ASP A CA 1
ATOM 2090 C C . ASP A 1 269 ? 2.490 2.902 9.374 1.00 95.06 269 ASP A C 1
ATOM 2092 O O . ASP A 1 269 ? 2.327 3.588 10.389 1.00 95.06 269 ASP A O 1
ATOM 2096 N N . ALA A 1 270 ? 3.630 2.926 8.669 1.00 90.56 270 ALA A N 1
ATOM 2097 C CA . ALA A 1 270 ? 4.701 3.920 8.867 1.00 90.56 270 ALA A CA 1
ATOM 2098 C C . ALA A 1 270 ? 5.768 3.953 7.744 1.00 90.56 270 ALA A C 1
ATOM 2100 O O . ALA A 1 270 ? 6.854 4.525 7.916 1.00 90.56 270 ALA A O 1
ATOM 2101 N N . GLY A 1 271 ? 5.536 3.268 6.619 1.00 89.50 271 GLY A N 1
ATOM 2102 C CA . GLY A 1 271 ? 6.562 3.079 5.583 1.00 89.50 271 GLY A CA 1
ATOM 2103 C C . GLY A 1 271 ? 6.864 4.356 4.803 1.00 89.50 271 GLY A C 1
ATOM 2104 O O . GLY A 1 271 ? 8.005 4.609 4.417 1.00 89.50 271 GLY A O 1
ATOM 2105 N N . HIS A 1 272 ? 5.854 5.197 4.616 1.00 88.44 272 HIS A N 1
ATOM 2106 C CA . HIS A 1 272 ? 5.871 6.249 3.613 1.00 88.44 272 HIS A CA 1
ATOM 2107 C C . HIS A 1 272 ? 6.851 7.381 3.893 1.00 88.44 272 HIS A C 1
ATOM 2109 O O . HIS A 1 272 ? 7.698 7.720 3.066 1.00 88.44 272 HIS A O 1
ATOM 2115 N N . TRP A 1 273 ? 6.754 7.976 5.079 1.00 88.81 273 TRP A N 1
ATOM 2116 C CA . TRP A 1 273 ? 7.623 9.089 5.450 1.00 88.81 273 TRP A CA 1
ATOM 2117 C C . TRP A 1 273 ? 9.024 8.625 5.841 1.00 88.81 273 TRP A C 1
ATOM 2119 O O . TRP A 1 273 ? 9.980 9.370 5.643 1.00 88.81 273 TRP A O 1
ATOM 2129 N N . THR A 1 274 ? 9.168 7.373 6.286 1.00 92.06 274 THR A N 1
ATOM 2130 C CA . THR A 1 274 ? 10.484 6.737 6.426 1.00 92.06 274 THR A CA 1
ATOM 2131 C C . THR A 1 274 ? 11.188 6.659 5.071 1.00 92.06 274 THR A C 1
ATOM 2133 O O . THR A 1 274 ? 12.347 7.051 4.961 1.00 92.06 274 THR A O 1
ATOM 2136 N N . ALA A 1 275 ? 10.480 6.241 4.014 1.00 88.94 275 ALA A N 1
ATOM 2137 C CA . ALA A 1 275 ? 11.017 6.239 2.654 1.00 88.94 275 ALA A CA 1
ATOM 2138 C C . ALA A 1 275 ? 11.345 7.649 2.137 1.00 88.94 275 ALA A C 1
ATOM 2140 O O . ALA A 1 275 ? 12.337 7.826 1.440 1.00 88.94 275 ALA A O 1
ATOM 2141 N N . TYR A 1 276 ? 10.533 8.646 2.493 1.00 85.94 276 TYR A N 1
ATOM 2142 C CA . TYR A 1 276 ? 10.705 10.023 2.030 1.00 85.94 276 TYR A CA 1
ATOM 2143 C C . TYR A 1 276 ? 11.917 10.729 2.663 1.00 85.94 276 TYR A C 1
ATOM 2145 O O . TYR A 1 276 ? 12.690 11.388 1.966 1.00 85.94 276 TYR A O 1
ATOM 2153 N N . TRP A 1 277 ? 12.068 10.642 3.988 1.00 88.69 277 TRP A N 1
ATOM 2154 C CA . TRP A 1 277 ? 13.031 11.467 4.725 1.00 88.69 277 TRP A CA 1
ATOM 2155 C C . TRP A 1 277 ? 14.395 10.807 4.919 1.00 88.69 277 TRP A C 1
ATOM 2157 O O . TRP A 1 277 ? 15.384 11.507 5.115 1.00 88.69 277 TRP A O 1
ATOM 2167 N N . CYS A 1 278 ? 14.484 9.481 4.836 1.00 89.56 278 CYS A N 1
ATOM 2168 C CA . CYS A 1 278 ? 15.740 8.757 5.003 1.00 89.56 278 CYS A CA 1
ATOM 2169 C C . CYS A 1 278 ? 16.509 8.625 3.690 1.00 89.56 278 CYS A C 1
ATOM 2171 O O . CYS A 1 278 ? 15.935 8.585 2.604 1.00 89.56 278 CYS A O 1
ATOM 2173 N N . THR A 1 279 ? 17.838 8.591 3.766 1.00 87.19 279 THR A N 1
ATOM 2174 C CA . THR A 1 279 ? 18.672 8.219 2.611 1.00 87.19 279 THR A CA 1
ATOM 2175 C C . THR A 1 279 ? 18.778 6.705 2.511 1.00 87.19 279 THR A C 1
ATOM 2177 O O . THR A 1 279 ? 18.605 6.161 1.427 1.00 87.19 279 THR A O 1
ATOM 2180 N N . ASP A 1 280 ? 18.967 6.027 3.643 1.00 90.25 280 ASP A N 1
ATOM 2181 C CA . ASP A 1 280 ? 18.871 4.572 3.749 1.00 90.25 280 ASP A CA 1
ATOM 2182 C C . ASP A 1 280 ? 17.610 4.186 4.537 1.00 90.25 280 ASP A C 1
ATOM 2184 O O . ASP A 1 280 ? 17.631 3.866 5.728 1.00 90.25 280 ASP A O 1
ATOM 2188 N N . ALA A 1 281 ? 16.469 4.291 3.852 1.00 90.25 281 ALA A N 1
ATOM 2189 C CA . ALA A 1 281 ? 15.162 4.012 4.434 1.00 90.25 281 ALA A CA 1
ATOM 2190 C C . ALA A 1 281 ? 15.007 2.553 4.874 1.00 90.25 281 ALA A C 1
ATOM 2192 O O . ALA A 1 281 ? 14.327 2.295 5.865 1.00 90.25 281 ALA A O 1
ATOM 2193 N N . TRP A 1 282 ? 15.640 1.607 4.172 1.00 92.12 282 TRP A N 1
ATOM 2194 C CA . TRP A 1 282 ? 15.568 0.194 4.534 1.00 92.12 282 TRP A CA 1
ATOM 2195 C C . TRP A 1 282 ? 16.240 -0.055 5.885 1.00 92.12 282 TRP A C 1
ATOM 2197 O O . TRP A 1 282 ? 15.607 -0.635 6.767 1.00 92.12 282 TRP A O 1
ATOM 2207 N N . GLN A 1 283 ? 17.471 0.434 6.091 1.00 94.88 283 GLN A N 1
ATOM 2208 C CA . GLN A 1 283 ? 18.161 0.254 7.374 1.00 94.88 283 GLN A CA 1
ATOM 2209 C C . GLN A 1 283 ? 17.433 0.965 8.518 1.00 94.88 283 GLN A C 1
ATOM 2211 O O . GLN A 1 283 ? 17.278 0.384 9.596 1.00 94.88 283 GLN A O 1
ATOM 2216 N N . ALA A 1 284 ? 16.943 2.187 8.281 1.00 95.44 284 ALA A N 1
ATOM 2217 C CA . ALA A 1 284 ? 16.171 2.929 9.273 1.00 95.44 284 ALA A CA 1
ATOM 2218 C C . ALA A 1 284 ? 14.904 2.170 9.685 1.00 95.44 284 ALA A C 1
ATOM 2220 O O . ALA A 1 284 ? 14.690 1.909 10.869 1.00 95.44 284 ALA A O 1
ATOM 2221 N N . PHE A 1 285 ? 14.096 1.761 8.708 1.00 95.62 285 PHE A N 1
ATOM 2222 C CA . PHE A 1 285 ? 12.850 1.049 8.957 1.00 95.62 285 PHE A CA 1
ATOM 2223 C C . PHE A 1 285 ? 13.108 -0.295 9.646 1.00 95.62 285 PHE A C 1
ATOM 2225 O O . PHE A 1 285 ? 12.480 -0.583 10.658 1.00 95.62 285 PHE A O 1
ATOM 2232 N N . ASN A 1 286 ? 14.086 -1.079 9.179 1.00 96.56 286 ASN A N 1
ATOM 2233 C CA . ASN A 1 286 ? 14.448 -2.364 9.782 1.00 96.56 286 ASN A CA 1
ATOM 2234 C C . ASN A 1 286 ? 14.873 -2.236 11.250 1.00 96.56 286 ASN A C 1
ATOM 2236 O O . ASN A 1 286 ? 14.462 -3.037 12.086 1.00 96.56 286 ASN A O 1
ATOM 2240 N N . LYS A 1 287 ? 15.659 -1.207 11.586 1.00 96.94 287 LYS A N 1
ATOM 2241 C CA . LYS A 1 287 ? 16.091 -0.965 12.968 1.00 96.94 287 LYS A CA 1
ATOM 2242 C C . LYS A 1 287 ? 14.919 -0.614 13.888 1.00 96.94 287 LYS A C 1
ATOM 2244 O O . LYS A 1 287 ? 14.881 -1.081 15.024 1.00 96.94 287 LYS A O 1
ATOM 2249 N N . HIS A 1 288 ? 14.000 0.235 13.427 1.00 96.56 288 HIS A N 1
ATOM 2250 C CA . HIS A 1 288 ? 12.984 0.861 14.286 1.00 96.56 288 HIS A CA 1
ATOM 2251 C C . HIS A 1 288 ? 11.621 0.150 14.266 1.00 96.56 288 HIS A C 1
ATOM 2253 O O . HIS A 1 288 ? 10.825 0.327 15.189 1.00 96.56 288 HIS A O 1
ATOM 2259 N N . LEU A 1 289 ? 11.359 -0.699 13.267 1.00 96.56 289 LEU A N 1
ATOM 2260 C CA . LEU A 1 289 ? 10.106 -1.443 13.129 1.00 96.56 289 LEU A CA 1
ATOM 2261 C C . LEU A 1 289 ? 9.776 -2.336 14.336 1.00 96.56 289 LEU A C 1
ATOM 2263 O O . LEU A 1 289 ? 8.626 -2.279 14.774 1.00 96.56 289 LEU A O 1
ATOM 2267 N N . PRO A 1 290 ? 10.711 -3.115 14.924 1.00 96.38 290 PRO A N 1
ATOM 2268 C CA . PRO A 1 290 ? 10.380 -3.984 16.054 1.00 96.38 290 PRO A CA 1
ATOM 2269 C C . PRO A 1 290 ? 9.755 -3.222 17.227 1.00 96.38 290 PRO A C 1
ATOM 2271 O O . PRO A 1 290 ? 8.683 -3.596 17.691 1.00 96.38 290 PRO A O 1
ATOM 2274 N N . ALA A 1 291 ? 10.356 -2.095 17.627 1.00 96.00 291 ALA A N 1
ATOM 2275 C CA . ALA A 1 291 ? 9.856 -1.271 18.728 1.00 96.00 291 ALA A CA 1
ATOM 2276 C C . ALA A 1 291 ? 8.486 -0.640 18.423 1.00 96.00 291 ALA A C 1
ATOM 2278 O O . ALA A 1 291 ? 7.657 -0.498 19.321 1.00 96.00 291 ALA A O 1
ATOM 2279 N N . TYR A 1 292 ? 8.228 -0.268 17.165 1.00 96.38 292 TYR A N 1
ATOM 2280 C CA . TYR A 1 292 ? 6.921 0.252 16.754 1.00 96.38 292 TYR A CA 1
ATOM 2281 C C . TYR A 1 292 ? 5.830 -0.820 16.814 1.00 96.38 292 TYR A C 1
ATOM 2283 O O . TYR A 1 292 ? 4.724 -0.562 17.288 1.00 96.38 292 TYR A O 1
ATOM 2291 N N . LEU A 1 293 ? 6.151 -2.038 16.379 1.00 96.81 293 LEU A N 1
ATOM 2292 C CA . LEU A 1 293 ? 5.230 -3.165 16.450 1.00 96.81 293 LEU A CA 1
ATOM 2293 C C . LEU A 1 293 ? 4.979 -3.608 17.905 1.00 96.81 293 LEU A C 1
ATOM 2295 O O . LEU A 1 293 ? 3.836 -3.913 18.250 1.00 96.81 293 LEU A O 1
ATOM 2299 N N . ASP A 1 294 ? 6.000 -3.587 18.770 1.00 96.12 294 ASP A N 1
ATOM 2300 C CA . ASP A 1 294 ? 5.860 -3.869 20.210 1.00 96.12 294 ASP A CA 1
ATOM 2301 C C . ASP A 1 294 ? 4.954 -2.831 20.885 1.00 96.12 294 ASP A C 1
ATOM 2303 O O . ASP A 1 294 ? 4.076 -3.162 21.686 1.00 96.12 294 ASP A O 1
ATOM 2307 N N . TRP A 1 295 ? 5.114 -1.558 20.513 1.00 95.31 295 TRP A N 1
ATOM 2308 C CA . TRP A 1 295 ? 4.217 -0.499 20.954 1.00 95.31 295 TRP A CA 1
ATOM 2309 C C . TRP A 1 295 ? 2.780 -0.728 20.467 1.00 95.31 295 TRP A C 1
ATOM 2311 O O . TRP A 1 295 ? 1.856 -0.626 21.272 1.00 95.31 295 TRP A O 1
ATOM 2321 N N . GLY A 1 296 ? 2.570 -1.095 19.199 1.00 94.88 296 GLY A N 1
ATOM 2322 C CA . GLY A 1 296 ? 1.238 -1.418 18.677 1.00 94.88 296 GLY A CA 1
ATOM 2323 C C . GLY A 1 296 ? 0.568 -2.573 19.433 1.00 94.88 296 GLY A C 1
ATOM 2324 O O . GLY A 1 296 ? -0.619 -2.502 19.752 1.00 94.88 296 GLY A O 1
ATOM 2325 N N . GLU A 1 297 ? 1.336 -3.596 19.814 1.00 95.19 297 GLU A N 1
ATOM 2326 C CA . GLU A 1 297 ? 0.862 -4.709 20.649 1.00 95.19 297 GLU A CA 1
ATOM 2327 C C . GLU A 1 297 ? 0.492 -4.298 22.065 1.00 95.19 297 GLU A C 1
ATOM 2329 O O . GLU A 1 297 ? -0.473 -4.828 22.613 1.00 95.19 297 GLU A O 1
ATOM 2334 N N . SER A 1 298 ? 1.177 -3.310 22.640 1.00 93.44 298 SER A N 1
ATOM 2335 C CA . SER A 1 298 ? 0.821 -2.782 23.962 1.00 93.44 298 SER A CA 1
ATOM 2336 C C . SER A 1 298 ? -0.581 -2.152 24.013 1.00 93.44 298 SER A C 1
ATOM 2338 O O . SER A 1 298 ? -1.148 -1.990 25.093 1.00 93.44 298 SER A O 1
ATOM 2340 N N . LEU A 1 299 ? -1.168 -1.828 22.854 1.00 92.12 299 LEU A N 1
ATOM 2341 C CA . LEU A 1 299 ? -2.515 -1.268 22.739 1.00 92.12 299 LEU A CA 1
ATOM 2342 C C . LEU A 1 299 ? -3.618 -2.342 22.714 1.00 92.12 299 LEU A C 1
ATOM 2344 O O . LEU A 1 299 ? -4.804 -1.999 22.785 1.00 92.12 299 LEU A O 1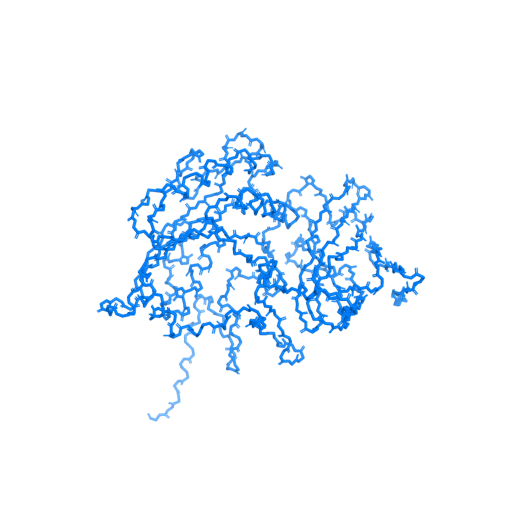
ATOM 2348 N N . LEU A 1 300 ? -3.257 -3.624 22.582 1.00 91.00 300 LEU A N 1
ATOM 2349 C CA . LEU A 1 300 ? -4.216 -4.721 22.484 1.00 91.00 300 LEU A CA 1
ATOM 2350 C C . LEU A 1 300 ? -4.975 -4.946 23.795 1.00 91.00 300 LEU A C 1
ATOM 2352 O O . LEU A 1 300 ? -4.400 -5.072 24.873 1.00 91.00 300 LEU A O 1
ATOM 2356 N N . SER A 1 301 ? -6.290 -5.115 23.674 1.00 88.75 301 SER A N 1
ATOM 2357 C CA . SER A 1 301 ? -7.112 -5.829 24.652 1.00 88.75 301 SER A CA 1
ATOM 2358 C C . SER A 1 301 ? -7.439 -7.240 24.132 1.00 88.75 301 SER A C 1
ATOM 2360 O O . SER A 1 301 ? -7.290 -7.488 22.932 1.00 88.75 301 SER A O 1
ATOM 2362 N N . PRO A 1 302 ? -7.936 -8.172 24.971 1.00 87.00 302 PRO A N 1
ATOM 2363 C CA . PRO A 1 302 ? -8.294 -9.526 24.527 1.00 87.00 302 PRO A CA 1
ATOM 2364 C C . PRO A 1 302 ? -9.293 -9.569 23.355 1.00 87.00 302 PRO A C 1
ATOM 2366 O O . PRO A 1 302 ? -9.338 -10.539 22.598 1.00 87.00 302 PRO A O 1
ATOM 2369 N N . GLN A 1 303 ? -10.111 -8.527 23.198 1.00 87.06 303 GLN A N 1
ATOM 2370 C CA . GLN A 1 303 ? -11.115 -8.407 22.141 1.00 87.06 303 GLN A CA 1
ATOM 2371 C C . GLN A 1 303 ? -10.610 -7.629 20.918 1.00 87.06 303 GLN A C 1
ATOM 2373 O O . GLN A 1 303 ? -11.242 -7.689 19.863 1.00 87.06 303 GLN A O 1
ATOM 2378 N N . SER A 1 304 ? -9.477 -6.937 21.038 1.00 93.00 304 SER A N 1
ATOM 2379 C CA . SER A 1 304 ? -8.932 -6.085 19.987 1.00 93.00 304 SER A CA 1
ATOM 2380 C C . SER A 1 304 ? -8.390 -6.891 18.803 1.00 93.00 304 SER A C 1
ATOM 2382 O O . SER A 1 304 ? -8.085 -8.085 18.900 1.00 93.00 304 SER A O 1
ATOM 2384 N N . ARG A 1 305 ? -8.258 -6.227 17.657 1.00 94.38 305 ARG A N 1
ATOM 2385 C CA . ARG A 1 305 ? -7.599 -6.736 16.452 1.00 94.38 305 ARG A CA 1
ATOM 2386 C C . ARG A 1 305 ? -6.540 -5.740 15.996 1.00 94.38 305 ARG A C 1
ATOM 2388 O O . ARG A 1 305 ? -6.846 -4.556 15.860 1.00 94.38 305 ARG A O 1
ATOM 2395 N N . LEU A 1 306 ? -5.328 -6.226 15.735 1.00 95.44 306 LEU A N 1
ATOM 2396 C CA . LEU A 1 306 ? -4.287 -5.450 15.065 1.00 95.44 306 LEU A CA 1
ATOM 2397 C C . LEU A 1 306 ? -4.306 -5.732 13.574 1.00 95.44 306 LEU A C 1
ATOM 2399 O O . LEU A 1 306 ? -4.436 -6.878 13.145 1.00 95.44 306 LEU A O 1
ATOM 2403 N N . VAL A 1 307 ? -4.146 -4.675 12.794 1.00 95.81 307 VAL A N 1
ATOM 2404 C CA . VAL A 1 307 ? -4.037 -4.732 11.344 1.00 95.81 307 VAL A CA 1
ATOM 2405 C C . VAL A 1 307 ? -2.785 -3.975 10.938 1.00 95.81 307 VAL A C 1
ATOM 2407 O O . VAL A 1 307 ? -2.618 -2.819 11.315 1.00 95.81 307 VAL A O 1
ATOM 2410 N N . TRP A 1 308 ? -1.921 -4.598 10.148 1.00 95.75 308 TRP A N 1
ATOM 2411 C CA . TRP A 1 308 ? -0.837 -3.886 9.482 1.00 95.75 308 TRP A CA 1
ATOM 2412 C C . TRP A 1 308 ? -1.250 -3.559 8.054 1.00 95.75 308 TRP A C 1
ATOM 2414 O O . TRP A 1 308 ? -1.615 -4.456 7.295 1.00 95.75 308 TRP A O 1
ATOM 2424 N N . ARG A 1 309 ? -1.180 -2.286 7.677 1.00 92.94 309 ARG A N 1
ATOM 2425 C CA . ARG A 1 309 ? -1.497 -1.809 6.335 1.00 92.94 309 ARG A CA 1
ATOM 2426 C C . ARG A 1 309 ? -0.204 -1.584 5.550 1.00 92.94 309 ARG A C 1
ATOM 2428 O O . ARG A 1 309 ? 0.685 -0.869 5.997 1.00 92.94 309 ARG A O 1
ATOM 2435 N N . THR A 1 310 ? -0.105 -2.157 4.354 1.00 90.56 310 THR A N 1
ATOM 2436 C CA . THR A 1 310 ? 0.983 -1.830 3.411 1.00 90.56 310 THR A CA 1
ATOM 2437 C C . THR A 1 310 ? 0.773 -0.444 2.793 1.00 90.56 310 THR A C 1
ATOM 2439 O O . THR A 1 310 ? -0.367 -0.095 2.507 1.00 90.56 310 THR A O 1
ATOM 2442 N N . ALA A 1 311 ? 1.831 0.299 2.474 1.00 86.62 311 ALA A N 1
ATOM 2443 C CA . ALA A 1 311 ? 1.735 1.612 1.822 1.00 86.62 311 ALA A CA 1
ATOM 2444 C C . ALA A 1 311 ? 2.272 1.568 0.373 1.00 86.62 311 ALA A C 1
ATOM 2446 O O . ALA A 1 311 ? 3.468 1.328 0.190 1.00 86.62 311 ALA A O 1
ATOM 2447 N N . PRO A 1 312 ? 1.430 1.749 -0.660 1.00 79.56 312 PRO A N 1
ATOM 2448 C CA . PRO A 1 312 ? 1.872 1.864 -2.047 1.00 79.56 312 PRO A CA 1
ATOM 2449 C C . PRO A 1 312 ? 2.314 3.276 -2.416 1.00 79.56 312 PRO A C 1
ATOM 2451 O O . PRO A 1 312 ? 1.958 4.238 -1.751 1.00 79.56 312 PRO A O 1
ATOM 2454 N N . SER A 1 313 ? 3.087 3.405 -3.497 1.00 73.56 313 SER A N 1
ATOM 2455 C CA . SER A 1 313 ? 3.473 4.725 -4.011 1.00 73.56 313 SER A CA 1
ATOM 2456 C C . SER A 1 313 ? 2.272 5.478 -4.592 1.00 73.56 313 SER A C 1
ATOM 2458 O O . SER A 1 313 ? 1.285 4.872 -5.017 1.00 73.56 313 SER A O 1
ATOM 2460 N N . TRP A 1 314 ? 2.380 6.806 -4.662 1.00 70.06 314 TRP A N 1
ATOM 2461 C CA . TRP A 1 314 ? 1.418 7.674 -5.335 1.00 70.06 314 TRP A CA 1
ATOM 2462 C C . TRP A 1 314 ? 2.112 8.704 -6.238 1.00 70.06 314 TRP A C 1
ATOM 2464 O O . TRP A 1 314 ? 3.267 9.074 -6.038 1.00 70.06 314 TRP A O 1
ATOM 2474 N N . MET A 1 315 ? 1.395 9.175 -7.253 1.00 59.09 315 MET A N 1
ATOM 2475 C CA . MET A 1 315 ? 1.919 10.047 -8.310 1.00 59.09 315 MET A CA 1
ATOM 2476 C C . MET A 1 315 ? 2.581 11.368 -7.868 1.00 59.09 315 MET A C 1
ATOM 2478 O O . MET A 1 315 ? 3.588 11.738 -8.468 1.00 59.09 315 MET A O 1
ATOM 2482 N N . PRO A 1 316 ? 2.067 12.117 -6.870 1.00 60.16 316 PRO A N 1
ATOM 2483 C CA . PRO A 1 316 ? 2.597 13.451 -6.602 1.00 60.16 316 PRO A CA 1
ATOM 2484 C C . PRO A 1 316 ? 3.952 13.469 -5.883 1.00 60.16 316 PRO A C 1
ATOM 2486 O O . PRO A 1 316 ? 4.532 14.543 -5.747 1.00 60.16 316 PRO A O 1
ATOM 2489 N N . GLU A 1 317 ? 4.459 12.338 -5.373 1.00 62.72 317 GLU A N 1
ATOM 2490 C CA . GLU A 1 317 ? 5.574 12.360 -4.415 1.00 62.72 317 GLU A CA 1
ATOM 2491 C C . GLU A 1 317 ? 6.706 11.393 -4.769 1.00 62.72 317 GLU A C 1
ATOM 2493 O O . GLU A 1 317 ? 6.955 10.387 -4.111 1.00 62.72 317 GLU A O 1
ATOM 2498 N N . CYS A 1 318 ? 7.452 11.807 -5.789 1.00 58.75 318 CYS A N 1
ATOM 2499 C CA . CYS A 1 318 ? 8.610 11.152 -6.409 1.00 58.75 318 CYS A CA 1
ATOM 2500 C C . CYS A 1 318 ? 9.723 10.742 -5.439 1.00 58.75 318 CYS A C 1
ATOM 2502 O O . CYS A 1 318 ? 10.486 9.820 -5.698 1.00 58.75 318 CYS A O 1
ATOM 2504 N N . ARG A 1 319 ? 9.790 11.402 -4.280 1.00 56.75 319 ARG A N 1
ATOM 2505 C CA . ARG A 1 319 ? 10.761 11.110 -3.218 1.00 56.75 319 ARG A CA 1
ATOM 2506 C C . ARG A 1 319 ? 10.528 9.771 -2.516 1.00 56.75 319 ARG A C 1
ATOM 2508 O O . ARG A 1 319 ? 11.324 9.388 -1.667 1.00 56.75 319 ARG A O 1
ATOM 2515 N N . ARG A 1 320 ? 9.444 9.060 -2.842 1.00 61.56 320 ARG A N 1
ATOM 2516 C CA . ARG A 1 320 ? 8.931 7.905 -2.090 1.00 61.56 320 ARG A CA 1
ATOM 2517 C C . ARG A 1 320 ? 8.962 6.630 -2.899 1.00 61.56 320 ARG A C 1
ATOM 2519 O O . ARG A 1 320 ? 7.932 6.008 -3.142 1.00 61.56 320 ARG A O 1
ATOM 2526 N N . LYS A 1 321 ? 10.173 6.282 -3.314 1.00 71.06 321 LYS A N 1
ATOM 2527 C CA . LYS A 1 321 ? 10.414 5.262 -4.318 1.00 71.06 321 LYS A CA 1
ATOM 2528 C C . LYS A 1 321 ? 9.546 3.982 -4.104 1.00 71.06 321 LYS A C 1
ATOM 2530 O O . LYS A 1 321 ? 9.725 3.306 -3.101 1.00 71.06 321 LYS A O 1
ATOM 2535 N N . TYR A 1 322 ? 8.590 3.656 -4.982 1.00 75.06 322 TYR A N 1
ATOM 2536 C CA . TYR A 1 322 ? 7.867 2.399 -5.205 1.00 75.06 322 TYR A CA 1
ATOM 2537 C C . TYR A 1 322 ? 8.701 1.168 -4.869 1.00 75.06 322 TYR A C 1
ATOM 2539 O O . TYR A 1 322 ? 8.247 0.347 -4.078 1.00 75.06 322 TYR A O 1
ATOM 2547 N N . VAL A 1 323 ? 9.930 1.044 -5.386 1.00 78.94 323 VAL A N 1
ATOM 2548 C CA . VAL A 1 323 ? 10.802 -0.106 -5.054 1.00 78.94 323 VAL A CA 1
ATOM 2549 C C . VAL A 1 323 ? 11.172 -0.108 -3.566 1.00 78.94 323 VAL A C 1
ATOM 2551 O O . VAL A 1 323 ? 11.175 -1.157 -2.913 1.00 78.94 323 VAL A O 1
ATOM 2554 N N . THR A 1 324 ? 11.451 1.070 -3.005 1.00 83.31 324 THR A N 1
ATOM 2555 C CA . THR A 1 324 ? 11.714 1.245 -1.573 1.00 83.31 324 THR A CA 1
ATOM 2556 C C . THR A 1 324 ? 10.478 0.881 -0.756 1.00 83.31 324 THR A C 1
ATOM 2558 O O . THR A 1 324 ? 10.581 0.046 0.136 1.00 83.31 324 THR A O 1
ATOM 2561 N N . LEU A 1 325 ? 9.300 1.423 -1.079 1.00 86.25 325 LEU A N 1
ATOM 2562 C CA . LEU A 1 325 ? 8.048 1.127 -0.376 1.00 86.25 325 LEU A CA 1
ATOM 2563 C C . LEU A 1 325 ? 7.665 -0.353 -0.465 1.00 86.25 325 LEU A C 1
ATOM 2565 O O . LEU A 1 325 ? 7.295 -0.934 0.552 1.00 86.25 325 LEU A O 1
ATOM 2569 N N . ALA A 1 326 ? 7.817 -0.986 -1.631 1.00 84.75 326 ALA A N 1
ATOM 2570 C CA . ALA A 1 326 ? 7.628 -2.428 -1.794 1.00 84.75 326 ALA A CA 1
ATOM 2571 C C . ALA A 1 326 ? 8.537 -3.209 -0.832 1.00 84.75 326 ALA A C 1
ATOM 2573 O O . ALA A 1 326 ? 8.083 -4.102 -0.118 1.00 84.75 326 ALA A O 1
ATOM 2574 N N . SER A 1 327 ? 9.811 -2.814 -0.750 1.00 87.12 327 SER A N 1
ATOM 2575 C CA . SER A 1 327 ? 10.791 -3.441 0.141 1.00 87.12 327 SER A CA 1
ATOM 2576 C C . SER A 1 327 ? 10.453 -3.237 1.624 1.00 87.12 327 SER A C 1
ATOM 2578 O O . SER A 1 327 ? 10.564 -4.182 2.404 1.00 87.12 327 SER A O 1
ATOM 2580 N N . LEU A 1 328 ? 10.000 -2.040 2.021 1.00 91.88 328 LEU A N 1
ATOM 2581 C CA . LEU A 1 328 ? 9.550 -1.767 3.393 1.00 91.88 328 LEU A CA 1
ATOM 2582 C C . LEU A 1 328 ? 8.283 -2.560 3.743 1.00 91.88 328 LEU A C 1
ATOM 2584 O O . LEU A 1 328 ? 8.183 -3.106 4.840 1.00 91.88 328 LEU A O 1
ATOM 2588 N N . ASN A 1 329 ? 7.337 -2.667 2.806 1.00 91.75 329 ASN A N 1
ATOM 2589 C CA . ASN A 1 329 ? 6.127 -3.468 2.977 1.00 91.75 329 ASN A CA 1
ATOM 2590 C C . ASN A 1 329 ? 6.471 -4.944 3.173 1.00 91.75 329 ASN A C 1
ATOM 2592 O O . ASN A 1 329 ? 5.946 -5.556 4.098 1.00 91.75 329 ASN A O 1
ATOM 2596 N N . ARG A 1 330 ? 7.379 -5.505 2.364 1.00 90.88 330 ARG A N 1
ATOM 2597 C CA . ARG A 1 330 ? 7.833 -6.895 2.512 1.00 90.88 330 ARG A CA 1
ATOM 2598 C C . ARG A 1 330 ? 8.451 -7.138 3.883 1.00 90.88 330 ARG A C 1
ATOM 2600 O O . ARG A 1 330 ? 8.038 -8.055 4.583 1.00 90.88 330 ARG A O 1
ATOM 2607 N N . LEU A 1 331 ? 9.368 -6.262 4.290 1.00 93.62 331 LEU A N 1
ATOM 2608 C CA . LEU A 1 331 ? 10.012 -6.329 5.596 1.00 93.62 331 LEU A CA 1
ATOM 2609 C C . LEU A 1 331 ? 8.991 -6.275 6.745 1.00 93.62 331 LEU A C 1
ATOM 2611 O O . LEU A 1 331 ? 9.097 -7.032 7.707 1.00 93.62 331 LEU A O 1
ATOM 2615 N N . ALA A 1 332 ? 7.969 -5.423 6.631 1.00 95.00 332 ALA A N 1
ATOM 2616 C CA . ALA A 1 332 ? 6.898 -5.371 7.615 1.00 95.00 332 ALA A CA 1
ATOM 2617 C C . ALA A 1 332 ? 6.032 -6.636 7.626 1.00 95.00 332 ALA A C 1
ATOM 2619 O O . ALA A 1 332 ? 5.759 -7.169 8.698 1.00 95.00 332 ALA A O 1
ATOM 2620 N N . LEU A 1 333 ? 5.632 -7.144 6.457 1.00 93.25 333 LEU A N 1
ATOM 2621 C CA . LEU A 1 333 ? 4.839 -8.371 6.332 1.00 93.25 333 LEU A CA 1
ATOM 2622 C C . LEU A 1 333 ? 5.579 -9.596 6.895 1.00 93.25 333 LEU A C 1
ATOM 2624 O O . LEU A 1 333 ? 4.973 -10.428 7.569 1.00 93.25 333 LEU A O 1
ATOM 2628 N N . GLU A 1 334 ? 6.891 -9.684 6.675 1.00 94.31 334 GLU A N 1
ATOM 2629 C CA . GLU A 1 334 ? 7.750 -10.702 7.286 1.00 94.31 334 GLU A CA 1
ATOM 2630 C C . GLU A 1 334 ? 7.788 -10.550 8.812 1.00 94.31 334 GLU A C 1
ATOM 2632 O O . GLU A 1 334 ? 7.536 -11.521 9.531 1.00 94.31 334 GLU A O 1
ATOM 2637 N N . ALA A 1 335 ? 8.026 -9.333 9.313 1.00 95.31 335 ALA A N 1
ATOM 2638 C CA . ALA A 1 335 ? 8.120 -9.054 10.745 1.00 95.31 335 ALA A CA 1
ATOM 2639 C C . ALA A 1 335 ? 6.818 -9.346 11.508 1.00 95.31 335 ALA A C 1
ATOM 2641 O O . ALA A 1 335 ? 6.864 -9.748 12.671 1.00 95.31 335 ALA A O 1
ATOM 2642 N N . ILE A 1 336 ? 5.657 -9.160 10.874 1.00 95.81 336 ILE A N 1
ATOM 2643 C CA . ILE A 1 336 ? 4.357 -9.415 11.505 1.00 95.81 336 ILE A CA 1
ATOM 2644 C C . ILE A 1 336 ? 3.865 -10.861 11.366 1.00 95.81 336 ILE A C 1
ATOM 2646 O O . ILE A 1 336 ? 2.894 -11.225 12.023 1.00 95.81 336 ILE A O 1
ATOM 2650 N N . SER A 1 337 ? 4.499 -11.689 10.530 1.00 93.25 337 SER A N 1
ATOM 2651 C CA . SER A 1 337 ? 4.015 -13.043 10.203 1.00 93.25 337 SER A CA 1
ATOM 2652 C C . SER A 1 337 ? 3.888 -13.981 11.413 1.00 93.25 337 SER A C 1
ATOM 2654 O O . SER A 1 337 ? 3.080 -14.909 11.402 1.00 93.25 337 SER A O 1
ATOM 2656 N N . SER A 1 338 ? 4.659 -13.723 12.471 1.00 91.31 338 SER A N 1
ATOM 2657 C CA . SER A 1 338 ? 4.653 -14.456 13.742 1.00 91.31 338 SER A CA 1
ATOM 2658 C C . SER A 1 338 ? 3.994 -13.681 14.893 1.00 91.31 338 SER A C 1
ATOM 2660 O O . SER A 1 338 ? 4.067 -14.104 16.048 1.00 91.31 338 SER A O 1
ATOM 2662 N N . ARG A 1 339 ? 3.354 -12.547 14.591 1.00 95.75 339 ARG A N 1
ATOM 2663 C CA . ARG A 1 339 ? 2.773 -11.589 15.545 1.00 95.75 339 ARG A CA 1
ATOM 2664 C C . ARG A 1 339 ? 1.238 -11.556 15.390 1.00 95.75 339 ARG A C 1
ATOM 2666 O O . ARG A 1 339 ? 0.721 -12.009 14.372 1.00 95.75 339 ARG A O 1
ATOM 2673 N N . PRO A 1 340 ? 0.456 -11.024 16.351 1.00 94.94 340 PRO A N 1
ATOM 2674 C CA . PRO A 1 340 ? -1.016 -11.012 16.303 1.00 94.94 340 PRO A CA 1
ATOM 2675 C C . PRO A 1 340 ? -1.621 -10.003 15.303 1.00 94.94 340 PRO A C 1
ATOM 2677 O O . PRO A 1 340 ? -2.754 -9.548 15.478 1.00 94.94 340 PRO A O 1
ATOM 2680 N N . TYR A 1 341 ? -0.883 -9.629 14.262 1.00 94.31 341 TYR A N 1
ATOM 2681 C CA . TYR A 1 341 ? -1.319 -8.684 13.242 1.00 94.31 341 TYR A CA 1
ATOM 2682 C C . TYR A 1 341 ? -1.972 -9.417 12.072 1.00 94.31 341 TYR A C 1
ATOM 2684 O O . TYR A 1 341 ? -1.417 -10.364 11.519 1.00 94.31 341 TYR A O 1
ATOM 2692 N N . ALA A 1 342 ? -3.120 -8.915 11.629 1.00 92.06 342 ALA A N 1
ATOM 2693 C CA . ALA A 1 342 ? -3.676 -9.275 10.334 1.00 92.06 342 ALA A CA 1
ATOM 2694 C C . ALA A 1 342 ? -3.064 -8.376 9.241 1.00 92.06 342 ALA A C 1
ATOM 2696 O O . ALA A 1 342 ? -3.098 -7.150 9.379 1.00 92.06 342 ALA A O 1
ATOM 2697 N N . PRO A 1 343 ? -2.526 -8.930 8.144 1.00 91.38 343 PRO A N 1
ATOM 2698 C CA . PRO A 1 343 ? -2.067 -8.116 7.029 1.00 91.38 343 PRO A CA 1
ATOM 2699 C C . PRO A 1 343 ? -3.259 -7.539 6.252 1.00 91.38 343 PRO A C 1
ATOM 2701 O O . PRO A 1 343 ? -4.219 -8.242 5.939 1.00 91.38 343 PRO A O 1
ATOM 2704 N N . PHE A 1 344 ? -3.171 -6.261 5.894 1.00 88.19 344 PHE A N 1
ATOM 2705 C CA . PHE A 1 344 ? -4.029 -5.602 4.918 1.00 88.19 344 PHE A CA 1
ATOM 2706 C C . PHE A 1 344 ? -3.164 -5.047 3.785 1.00 88.19 344 PHE A C 1
ATOM 2708 O O . PHE A 1 344 ? -2.509 -4.008 3.913 1.00 88.19 344 PHE A O 1
ATOM 2715 N N . SER A 1 345 ? -3.169 -5.759 2.660 1.00 84.88 345 SER A N 1
ATOM 2716 C CA . SER A 1 345 ? -2.457 -5.354 1.450 1.00 84.88 345 SER A CA 1
ATOM 2717 C C . SER A 1 345 ? -3.232 -4.247 0.729 1.00 84.88 345 SER A C 1
ATOM 2719 O O . SER A 1 345 ? -4.014 -4.501 -0.182 1.00 84.88 345 SER A O 1
ATOM 2721 N N . SER A 1 346 ? -3.031 -2.988 1.133 1.00 84.06 346 SER A N 1
ATOM 2722 C CA . SER A 1 346 ? -3.474 -1.847 0.309 1.00 84.06 346 SER A CA 1
ATOM 2723 C C . SER A 1 346 ? -2.702 -1.750 -1.002 1.00 84.06 346 SER A C 1
ATOM 2725 O O . SER A 1 346 ? -3.165 -1.083 -1.920 1.00 84.06 346 SER A O 1
ATOM 2727 N N . TRP A 1 347 ? -1.565 -2.441 -1.120 1.00 82.88 347 TRP A N 1
ATOM 2728 C CA . TRP A 1 347 ? -0.826 -2.546 -2.370 1.00 82.88 347 TRP A CA 1
ATOM 2729 C C . TRP A 1 347 ? -1.698 -3.115 -3.490 1.00 82.88 347 TRP A C 1
ATOM 2731 O O . TRP A 1 347 ? -1.813 -2.490 -4.537 1.00 82.88 347 TRP A O 1
ATOM 2741 N N . ASP A 1 348 ? -2.403 -4.220 -3.240 1.00 80.12 348 ASP A N 1
ATOM 2742 C CA . ASP A 1 348 ? -3.297 -4.844 -4.229 1.00 80.12 348 ASP A CA 1
ATOM 2743 C C . ASP A 1 348 ? -4.530 -3.977 -4.556 1.00 80.12 348 ASP A C 1
ATOM 2745 O O . ASP A 1 348 ? -5.151 -4.132 -5.608 1.00 80.12 348 ASP A O 1
ATOM 2749 N N . VAL A 1 349 ? -4.882 -3.040 -3.669 1.00 80.94 349 VAL A N 1
ATOM 2750 C CA . VAL A 1 349 ? -6.028 -2.134 -3.835 1.00 80.94 349 VAL A CA 1
ATOM 2751 C C . VAL A 1 349 ? -5.636 -0.890 -4.630 1.00 80.94 349 VAL A C 1
ATOM 2753 O O . VAL A 1 349 ? -6.289 -0.539 -5.610 1.00 80.94 349 VAL A O 1
ATOM 2756 N N . GLU A 1 350 ? -4.598 -0.181 -4.196 1.00 80.00 350 GLU A N 1
ATOM 2757 C CA . GLU A 1 350 ? -4.299 1.170 -4.674 1.00 80.00 350 GLU A CA 1
ATOM 2758 C C . GLU A 1 350 ? -3.260 1.170 -5.797 1.00 80.00 350 GLU A C 1
ATOM 2760 O O . GLU A 1 350 ? -3.382 1.945 -6.745 1.00 80.00 350 GLU A O 1
ATOM 2765 N N . ALA A 1 351 ? -2.248 0.298 -5.733 1.00 79.50 351 ALA A N 1
ATOM 2766 C CA . ALA A 1 351 ? -1.137 0.336 -6.680 1.00 79.50 351 ALA A CA 1
ATOM 2767 C C . ALA A 1 351 ? -1.548 0.019 -8.134 1.00 79.50 351 ALA A C 1
ATOM 2769 O O . ALA A 1 351 ? -1.066 0.714 -9.031 1.00 79.50 351 ALA A O 1
ATOM 2770 N N . PRO A 1 352 ? -2.491 -0.909 -8.421 1.00 80.88 352 PRO A N 1
ATOM 2771 C CA . PRO A 1 352 ? -3.007 -1.103 -9.781 1.00 80.88 352 PRO A CA 1
ATOM 2772 C C . PRO A 1 352 ? -3.725 0.123 -10.365 1.00 80.88 352 PRO A C 1
ATOM 2774 O O . PRO A 1 352 ? -4.049 0.144 -11.551 1.00 80.88 352 PRO A O 1
ATOM 2777 N N . ARG A 1 353 ? -4.003 1.140 -9.539 1.00 76.75 353 ARG A N 1
ATOM 2778 C CA . ARG A 1 353 ? -4.661 2.396 -9.917 1.00 76.75 353 ARG A CA 1
ATOM 2779 C C . ARG A 1 353 ? -3.731 3.601 -9.838 1.00 76.75 353 ARG A C 1
ATOM 2781 O O . ARG A 1 353 ? -4.201 4.734 -9.913 1.00 76.75 353 ARG A O 1
ATOM 2788 N N . PHE A 1 354 ? -2.424 3.375 -9.718 1.00 71.12 354 PHE A N 1
ATOM 2789 C CA . PHE A 1 354 ? -1.410 4.420 -9.576 1.00 71.12 354 PHE A CA 1
ATOM 2790 C C . PHE A 1 354 ? -1.590 5.586 -10.562 1.00 71.12 354 PHE A C 1
ATOM 2792 O O . PHE A 1 354 ? -1.524 6.744 -10.161 1.00 71.12 354 PHE A O 1
ATOM 2799 N N . SER A 1 355 ? -1.900 5.299 -11.831 1.00 64.12 355 SER A N 1
ATOM 2800 C CA . SER A 1 355 ? -2.075 6.320 -12.873 1.00 64.12 355 SER A CA 1
ATOM 2801 C C . SER A 1 355 ? -3.375 7.124 -12.802 1.00 64.12 355 SER A C 1
ATOM 2803 O O . SER A 1 355 ? -3.469 8.212 -13.379 1.00 64.12 355 SER A O 1
ATOM 2805 N N . GLU A 1 356 ? -4.367 6.620 -12.075 1.00 67.19 356 GLU A N 1
ATOM 2806 C CA . GLU A 1 356 ? -5.681 7.240 -11.895 1.00 67.19 356 GLU A CA 1
ATOM 2807 C C . GLU A 1 356 ? -5.739 8.087 -10.620 1.00 67.19 356 GLU A C 1
ATOM 2809 O O . GLU A 1 356 ? -6.478 9.070 -10.547 1.00 67.19 356 GLU A O 1
ATOM 2814 N N . LEU A 1 357 ? -4.937 7.733 -9.614 1.00 60.81 357 LEU A N 1
ATOM 2815 C CA . LEU A 1 357 ? -4.905 8.379 -8.306 1.00 60.81 357 LEU A CA 1
ATOM 2816 C C . LEU A 1 357 ? -4.002 9.622 -8.335 1.00 60.81 357 LEU A C 1
ATOM 2818 O O . LEU A 1 357 ? -2.905 9.643 -7.779 1.00 60.81 357 LEU A O 1
ATOM 2822 N N . ARG A 1 358 ? -4.471 10.684 -8.999 1.00 54.09 358 ARG A N 1
ATOM 2823 C CA . ARG A 1 358 ? -3.743 11.966 -9.082 1.00 54.09 358 ARG A CA 1
ATOM 2824 C C . ARG A 1 358 ? -3.731 12.746 -7.763 1.00 54.09 358 ARG A C 1
ATOM 2826 O O . ARG A 1 358 ? -2.835 13.555 -7.549 1.00 54.09 358 ARG A O 1
ATOM 2833 N N . GLU A 1 359 ? -4.703 12.503 -6.884 1.00 52.75 359 GLU A N 1
ATOM 2834 C CA . GLU A 1 359 ? -4.907 13.252 -5.638 1.00 52.75 359 GLU A CA 1
ATOM 2835 C C . GLU A 1 359 ? -5.339 12.312 -4.506 1.00 52.75 359 GLU A C 1
ATOM 2837 O O . GLU A 1 359 ? -6.506 12.252 -4.146 1.00 52.75 359 GLU A O 1
ATOM 2842 N N . GLY A 1 360 ? -4.388 11.526 -3.993 1.00 48.78 360 GLY A N 1
ATOM 2843 C CA . GLY A 1 360 ? -4.381 10.924 -2.651 1.00 48.78 360 GLY A CA 1
ATOM 2844 C C . GLY A 1 360 ? -5.702 10.494 -1.993 1.00 48.78 360 GLY A C 1
ATOM 2845 O O . GLY A 1 360 ? -5.866 10.789 -0.816 1.00 48.78 360 GLY A O 1
ATOM 2846 N N . HIS A 1 361 ? -6.630 9.800 -2.666 1.00 51.62 361 HIS A N 1
ATOM 2847 C CA . HIS A 1 361 ? -7.906 9.428 -2.035 1.00 51.62 361 HIS A CA 1
ATOM 2848 C C . HIS A 1 361 ? -8.560 8.142 -2.578 1.00 51.62 361 HIS A C 1
ATOM 2850 O O . HIS A 1 361 ? -8.879 8.034 -3.760 1.00 51.62 361 HIS A O 1
ATOM 2856 N N . TYR A 1 362 ? -8.910 7.218 -1.671 1.00 49.28 362 TYR A N 1
ATOM 2857 C CA . TYR A 1 362 ? -9.789 6.063 -1.934 1.00 49.28 362 TYR A CA 1
ATOM 2858 C C . TYR A 1 362 ? -11.255 6.449 -2.243 1.00 49.28 362 TYR A C 1
ATOM 2860 O O . TYR A 1 362 ? -12.019 5.621 -2.728 1.00 49.28 362 TYR A O 1
ATOM 2868 N N . SER A 1 363 ? -11.704 7.675 -1.937 1.00 39.09 363 SER A N 1
ATOM 2869 C CA . SER A 1 363 ? -13.093 8.141 -2.146 1.00 39.09 363 SER A CA 1
ATOM 2870 C C . SER A 1 363 ? -13.389 8.634 -3.565 1.00 39.09 363 SER A C 1
ATOM 2872 O O . SER A 1 363 ? -14.535 8.935 -3.875 1.00 39.09 363 SER A O 1
ATOM 2874 N N . TRP A 1 364 ? -12.395 8.658 -4.454 1.00 37.97 364 TRP A N 1
ATOM 2875 C CA . TRP A 1 364 ? -12.559 9.038 -5.866 1.00 37.97 364 TRP A CA 1
ATOM 2876 C C . TRP A 1 364 ? -13.079 7.871 -6.723 1.00 37.97 364 TRP A C 1
ATOM 2878 O O . TRP A 1 364 ? -12.959 7.863 -7.945 1.00 37.97 364 TRP A O 1
ATOM 2888 N N . THR A 1 365 ? -13.606 6.835 -6.072 1.00 35.75 365 THR A N 1
ATOM 2889 C CA . THR A 1 365 ? -13.848 5.513 -6.655 1.00 35.75 365 THR A CA 1
ATOM 2890 C C . THR A 1 365 ? -15.304 5.254 -7.024 1.00 35.75 365 THR A C 1
ATOM 2892 O O . THR A 1 365 ? -15.583 4.257 -7.683 1.00 35.75 365 THR A O 1
ATOM 2895 N N . THR A 1 366 ? -16.213 6.184 -6.726 1.00 32.62 366 THR A N 1
ATOM 2896 C CA . THR A 1 366 ? -17.521 6.265 -7.384 1.00 32.62 366 THR A CA 1
ATOM 2897 C C . THR A 1 366 ? -17.457 7.261 -8.538 1.00 32.62 366 THR A C 1
ATOM 2899 O O . THR A 1 366 ? -17.538 8.476 -8.343 1.00 32.62 366 THR A O 1
ATOM 2902 N N . VAL A 1 367 ? -17.331 6.735 -9.758 1.00 33.09 367 VAL A N 1
ATOM 2903 C CA . VAL A 1 367 ? -17.866 7.421 -10.937 1.00 33.09 367 VAL A CA 1
ATOM 2904 C C . VAL A 1 367 ? -19.377 7.251 -10.836 1.00 33.09 367 VAL A C 1
ATOM 2906 O O . VAL A 1 367 ? -19.899 6.175 -11.117 1.00 33.09 367 VAL A O 1
ATOM 2909 N N . ASP A 1 368 ? -20.060 8.264 -10.316 1.00 33.00 368 ASP A N 1
ATOM 2910 C CA . ASP A 1 368 ? -21.496 8.385 -10.541 1.00 33.00 368 ASP A CA 1
ATOM 2911 C C . ASP A 1 368 ? -21.698 8.717 -12.031 1.00 33.00 368 ASP A C 1
ATOM 2913 O O . ASP A 1 368 ? -20.981 9.556 -12.590 1.00 33.00 368 ASP A O 1
ATOM 2917 N N . ASP A 1 369 ? -22.679 8.072 -12.661 1.00 34.16 369 ASP A N 1
ATOM 2918 C CA . ASP A 1 369 ? -23.153 8.359 -14.018 1.00 34.16 369 ASP A CA 1
ATOM 2919 C C . ASP A 1 369 ? -23.631 9.824 -14.173 1.00 34.16 369 ASP A C 1
ATOM 2921 O O . ASP A 1 369 ? -23.822 10.304 -15.291 1.00 34.16 369 ASP A O 1
ATOM 2925 N N . THR A 1 370 ? -23.791 10.573 -13.072 1.00 33.09 370 THR A N 1
ATOM 2926 C CA . THR A 1 370 ? -24.108 12.013 -13.079 1.00 33.09 370 THR A CA 1
ATOM 2927 C C . THR A 1 370 ? -22.899 12.955 -13.153 1.00 33.09 370 THR A C 1
ATOM 2929 O O . THR A 1 370 ? -23.074 14.172 -13.244 1.00 33.09 370 THR A O 1
ATOM 2932 N N . GLY A 1 371 ? -21.677 12.419 -13.225 1.00 29.19 371 GLY A N 1
ATOM 2933 C CA . GLY A 1 371 ? -20.460 13.210 -13.369 1.00 29.19 371 GLY A CA 1
ATOM 2934 C C . GLY A 1 371 ? -19.899 13.633 -12.018 1.00 29.19 371 GLY A C 1
ATOM 2935 O O . GLY A 1 371 ? -20.425 14.510 -11.339 1.00 29.19 371 GLY A O 1
ATOM 2936 N N . SER A 1 372 ? -18.777 13.019 -11.652 1.00 30.55 372 SER A N 1
ATOM 2937 C CA . SER A 1 372 ? -17.992 13.342 -10.468 1.00 30.55 372 SER A CA 1
ATOM 2938 C C . SER A 1 372 ? -17.538 14.808 -10.499 1.00 30.55 372 SER A C 1
ATOM 2940 O O . SER A 1 372 ? -16.484 15.147 -11.043 1.00 30.55 372 SER A O 1
ATOM 2942 N N . GLU A 1 373 ? -18.317 15.704 -9.889 1.00 28.17 373 GLU A N 1
ATOM 2943 C CA . GLU A 1 373 ? -17.756 16.934 -9.348 1.00 28.17 373 GLU A CA 1
ATOM 2944 C C . GLU A 1 373 ? -16.780 16.529 -8.246 1.00 28.17 373 GLU A C 1
ATOM 2946 O O . GLU A 1 373 ? -17.150 16.099 -7.157 1.00 28.17 373 GLU A O 1
ATOM 2951 N N . VAL A 1 374 ? -15.506 16.611 -8.615 1.00 33.88 374 VAL A N 1
ATOM 2952 C CA . VAL A 1 374 ? -14.331 16.702 -7.760 1.00 33.88 374 VAL A CA 1
ATOM 2953 C C . VAL A 1 374 ? -14.719 17.281 -6.394 1.00 33.88 374 VAL A C 1
ATOM 2955 O O . VAL A 1 374 ? -14.951 18.483 -6.288 1.00 33.88 374 VAL A O 1
ATOM 2958 N N . VAL A 1 375 ? -14.726 16.464 -5.335 1.00 32.56 375 VAL A N 1
ATOM 2959 C CA . VAL A 1 375 ? -14.718 16.972 -3.950 1.00 32.56 375 VAL A CA 1
ATOM 2960 C C . VAL A 1 375 ? -13.289 17.419 -3.621 1.00 32.56 375 VAL A C 1
ATOM 2962 O O . VAL A 1 375 ? -12.646 16.958 -2.687 1.00 32.56 375 VAL A O 1
ATOM 2965 N N . ARG A 1 376 ? -12.758 18.328 -4.442 1.00 26.73 376 ARG A N 1
ATOM 2966 C CA . ARG A 1 376 ? -11.932 19.412 -3.930 1.00 26.73 376 ARG A CA 1
ATOM 2967 C C . ARG A 1 376 ? -12.941 20.366 -3.327 1.00 26.73 376 ARG A C 1
ATOM 2969 O O . ARG A 1 376 ? -13.956 20.658 -3.961 1.00 26.73 376 ARG A O 1
ATOM 2976 N N . GLY A 1 377 ? -12.676 20.836 -2.115 1.00 27.53 377 GLY A N 1
ATOM 2977 C CA . GLY A 1 377 ? -13.430 21.947 -1.556 1.00 27.53 377 GLY A CA 1
ATOM 2978 C C . GLY A 1 377 ? -13.669 23.011 -2.633 1.00 27.53 377 GLY A C 1
ATOM 2979 O O . GLY A 1 377 ? -12.746 23.410 -3.343 1.00 27.53 377 GLY A O 1
ATOM 2980 N N . VAL A 1 378 ? -14.929 23.439 -2.732 1.00 27.00 378 VAL A N 1
ATOM 2981 C CA . VAL A 1 378 ? -15.440 24.523 -3.581 1.00 27.00 378 VAL A CA 1
ATOM 2982 C C . VAL A 1 378 ? -15.748 24.163 -5.050 1.00 27.00 378 VAL A C 1
ATOM 2984 O O . VAL A 1 378 ? -14.971 24.427 -5.966 1.00 27.00 378 VAL A O 1
ATOM 2987 N N . ARG A 1 379 ? -17.015 23.804 -5.313 1.00 25.36 379 ARG A N 1
ATOM 2988 C CA . ARG A 1 379 ? -17.769 24.437 -6.410 1.00 25.36 379 ARG A CA 1
ATOM 2989 C C . ARG A 1 379 ? -18.821 25.368 -5.819 1.00 25.36 379 ARG A C 1
ATOM 2991 O O . ARG A 1 379 ? -19.870 24.955 -5.335 1.00 25.36 379 ARG A O 1
ATOM 2998 N N . LEU A 1 380 ? -18.495 26.659 -5.857 1.00 29.08 380 LEU A N 1
ATOM 2999 C CA . LEU A 1 380 ? -19.453 27.752 -5.748 1.00 29.08 380 LEU A CA 1
ATOM 3000 C C . LEU A 1 380 ? -20.646 27.463 -6.664 1.00 29.08 380 LEU A C 1
ATOM 3002 O O . LEU A 1 380 ? -20.480 27.186 -7.854 1.00 29.08 380 LEU A O 1
ATOM 3006 N N . GLY A 1 381 ? -21.841 27.527 -6.085 1.00 25.06 381 GLY A N 1
ATOM 3007 C CA . GLY A 1 381 ? -23.084 27.192 -6.752 1.00 25.06 381 GLY A CA 1
ATOM 3008 C C . GLY A 1 381 ? -23.270 27.891 -8.097 1.00 25.06 381 GLY A C 1
ATOM 3009 O O . GLY A 1 381 ? -23.237 29.116 -8.204 1.00 25.06 381 GLY A O 1
ATOM 3010 N N . ARG A 1 382 ? -23.619 27.105 -9.116 1.00 28.17 382 ARG A N 1
ATOM 3011 C CA . ARG A 1 382 ? -24.533 27.571 -10.159 1.00 28.17 382 ARG A CA 1
ATOM 3012 C C . ARG A 1 382 ? -25.955 27.267 -9.709 1.00 28.17 382 ARG A C 1
ATOM 3014 O O . ARG A 1 382 ? -26.569 26.297 -10.136 1.00 28.17 382 ARG A O 1
ATOM 3021 N N . LEU A 1 383 ? -26.506 28.146 -8.876 1.00 29.73 383 LEU A N 1
ATOM 3022 C CA . LEU A 1 383 ? -27.956 28.281 -8.793 1.00 29.73 383 LEU A CA 1
ATOM 3023 C C . LEU A 1 383 ? -28.429 28.988 -10.065 1.00 29.73 383 LEU A C 1
ATOM 3025 O O . LEU A 1 383 ? -28.556 30.211 -10.118 1.00 29.73 383 LEU A O 1
ATOM 3029 N N . SER A 1 384 ? -28.710 28.207 -11.107 1.00 28.20 384 SER A N 1
ATOM 3030 C CA . SER A 1 384 ? -29.637 28.642 -12.142 1.00 28.20 384 SER A CA 1
ATOM 3031 C C . SER A 1 384 ? -31.021 28.768 -11.505 1.00 28.20 384 SER A C 1
ATOM 3033 O O . SER A 1 384 ? -31.760 27.791 -11.393 1.00 28.20 384 SER A O 1
ATOM 3035 N N . ARG A 1 385 ? -31.392 29.979 -11.082 1.00 28.75 385 ARG A N 1
ATOM 3036 C CA . ARG A 1 385 ? -32.802 30.316 -10.877 1.00 28.75 385 ARG A CA 1
ATOM 3037 C C . ARG A 1 385 ? -33.486 30.292 -12.245 1.00 28.75 385 ARG A C 1
ATOM 3039 O O . ARG A 1 385 ? -33.356 31.236 -13.022 1.00 28.75 385 ARG A O 1
ATOM 3046 N N . ARG A 1 386 ? -34.213 29.214 -12.548 1.00 27.61 386 ARG A N 1
ATOM 3047 C CA . ARG A 1 386 ? -35.344 29.292 -13.478 1.00 27.61 386 ARG A CA 1
ATOM 3048 C C . ARG A 1 386 ? -36.545 29.832 -12.708 1.00 27.61 386 ARG A C 1
ATOM 3050 O O . ARG A 1 386 ? -36.807 29.417 -11.585 1.00 27.61 386 ARG A O 1
ATOM 3057 N N . ARG A 1 387 ? -37.203 30.799 -13.342 1.00 32.09 387 ARG A N 1
ATOM 3058 C CA . ARG A 1 387 ? -38.458 31.435 -12.940 1.00 32.09 387 ARG A CA 1
ATOM 3059 C C . ARG A 1 387 ? -39.517 30.390 -12.582 1.00 32.09 387 ARG A C 1
ATOM 3061 O O . ARG A 1 387 ? -39.714 29.470 -13.372 1.00 32.09 387 ARG A O 1
ATOM 3068 N N . LEU A 1 388 ? -40.229 30.631 -11.487 1.00 32.44 388 LEU A N 1
ATOM 3069 C CA . LEU A 1 388 ? -41.675 30.862 -11.485 1.00 32.44 388 LEU A CA 1
ATOM 3070 C C . LEU A 1 388 ? -41.958 32.006 -10.511 1.00 32.44 388 LEU A C 1
ATOM 3072 O O . LEU A 1 388 ? -41.307 32.012 -9.441 1.00 32.44 388 LEU A O 1
#

pLDDT: mean 80.11, std 18.34, range [25.06, 97.0]

Secondary structure (DSSP, 8-state):
------EE-SSEEEEEETTEEEEEESEEETTS-EEEEEEE--GGGT-SS-TT--EEEEEEESSEEEEPEEEEEEEETTEEEEEEEE---S-EEEEEEEEEE--TTS--EEEEEEEEEEEPPPSS----GGGGT--EEEEE-SSS-EEEEE-TTSPPPPPHHHHHHHHHHTT--EEEEEESHHHHHHHHHHHHHTT-PPPHHHHHS-SS-EEEEETTT-TTT-EEEEEEE---S--TTSTT---TTTTTS--STT----PPS--SEEEE--HHHHHHH-SSHHHHHHHHHHHHHHHHHHT--TT-EEEEEP----TT-TTS-HHHHHHHHHHHHHHHTTTTEEEE-HHHHHGGGTTT-SSS-GGGG---TT-----SS-----------

Foldseek 3Di:
DDDFDFDDDPQKTWTDFQQKIKIAGQEAEAQDKGKIKIKGQPLQQPPPQPLQHKYKWKWKDDQFIFTWQWAWDDDDSGMTMTITIDHHHDFAKIKIWIWIARDPVLDIDTGDIDIHGYDYDDDDDDDDCVVVVNQWTWGDPDDPDTDIFGDPVHDGDDQLCCVLLVCVVLVAAEEEQEEALLSVQVLQQSCVSLPNHQDPVCVVLVAAKDWDWRPPPDSSRTHIYIYHYFLAQFADPPQQFHCGCVRVVQRGNLSGDDDDADHAEYEDDGLFNLQQGGSCSLVGLLVGVVSVVVVVVVRDDPNHAAEYEQDADASPRSSGHRNSSSSSSVSNCVVCVPPRYDYDYCNNVPVSCRNVCNDSHPNVNDPDPVGDPPPPPDDDDPPPDDDD

Organism: Klebsormidium nitens (NCBI:txid105231)

Sequence (388 aa):
MPLAGSQCGAAQFRHLAEGIMVDGPCECVVGVLCSLTVLSENETYWDTLNKEAQEIVLYFLGPSRAVAELQANHFSPARASWTASFRLWDAGDYQAIILGGCNAASGLEKLADFSVTIVPRQGGGQLTPCSYGQGFQWVKQGEDKWEWTNHPCAPPVVPAADYAYLMRRKGFRRVLFVGDCHQRVLYQHLKNLLGAPIGDDDLNKPKHDMKEVINAGDPERELHLHFYWVDGIYANGEFGCTDRGMYSGRNETNSYPQIQPGADVISLDAGHWTAYWCTDAWQAFNKHLPAYLDWGESLLSPQSRLVWRTAPSWMPECRRKYVTLASLNRLALEAISSRPYAPFSSWDVEAPRFSELREGHYSWTTVDDTGSEVVRGVRLGRLSRRRL